Protein AF-0000000079577984 (afdb_homodimer)

Organism: NCBI:txid418240

Foldseek 3Di:
DFWPDKWKWWADLVVLDIHGDDCVVPVVVVVLVVVLVVCVVPDQQWFKWKAPWCPDLLNVLVLCLVPDPDDPVSNVVSVVSLSSQLSVLLNVVCVVCVVVVDHDFTFMWMWTWGDDPLWTKIKIFTFGKDWDADPPPRDIDIDGDSPSVRTAKMKMWTCNDSPDGMIMIIMHHFFPCCSPVCVSVNIGGPDAQLCLQQLLLVQLLVLLCVQDVPQPVPLSVQLNVLLLVVLLDQDRTKAAQVVSCVVRQVPDDGDRDDPVSSVVSVVVSVCSCVVSPHGRIGRRDSVSVPPQPFDWDDPDDPDIDTHRDPVLCVQWDWDADPVGDIDIGGDDDDPVVCVVPVDDVPPVPPD/DFWPDKWKWWADLPVLDIDTDDCVVPVVVVVLVVVLVVCVVPDQQWFKWKAPWCPDLLNVLVLCLVPDPDDPVSNVVSVVSLSSLLSVLLNVVCVVCVVVVDHDFTFMWMWTWGDDPLWTKIKIFTFGKDWDQDPPPRDIDIDGDSPSVRTAKMKMWTCNDSPDGMIMIIMHHFFPPCSPVCVSVNIGGPDAQLCLQLLLLVQLLVLLCVQDVPQPVPLSVQLNVLLLVVLLDQDRTKAAQVVSCVVRQVPDDGDRDDPVSSVVSVVVSVCSCVVSPHGRIGRRDSVSCVLQDWDWADQDDPDIDTHRDPVLCVQWDWDADPVGDIDIGGDDDDPVVCVVPVDDPPPVPPD

Sequence (702 aa):
MEIIAQAVRVIDYENNSVQRRNVNMMPKFKDYIEQLIVHVSNNVSIREYHTQSTRTEVIAGILEIAGNLETPDAIEEKIDSIAERLVRNEREAQARIGHMNISVQKGSLIFALFEDNGNRKCILAKIEHTGFFDERDYSERFGFSKDTKKIWKTCMFDLNNLNADQFQAKIYSNTVAKYWWFDFLELVECQNDRVNTYKTYDSVEKCLNRKLKKTAPYDNRVIQNAMYAYMNNANREMFDYDNMIEKIFTGYMPNDMTGEQKRELHERLNRLPEEKGFDRQFQAIPDAIKKKAIRTYKINTGIMLKISDIGNENDISAYEDAYGKKYLKIRLSDDRTFQTFARNNEDNREEMEIIAQAVRVIDYENNSVQRRNVNMMPKFKDYIEQLIVHVSNNVSIREYHTQSTRTEVIAGILEIAGNLETPDAIEEKIDSIAERLVRNEREAQARIGHMNISVQKGSLIFALFEDNGNRKCILAKIEHTGFFDERDYSERFGFSKDTKKIWKTCMFDLNNLNADQFQAKIYSNTVAKYWWFDFLELVECQNDRVNTYKTYDSVEKCLNRKLKKTAPYDNRVIQNAMYAYMNNANREMFDYDNMIEKIFTGYMPNDMTGEQKRELHERLNRLPEEKGFDRQFQAIPDAIKKKAIRTYKINTGIMLKISDIGNENDISAYEDAYGKKYLKIRLSDDRTFQTFARNNEDNREE

Solvent-accessible surface area (backbone atoms only — not comparable to full-atom values): 36876 Å² total; per-residue (Å²): 118,46,78,76,44,71,44,38,34,42,41,34,43,90,73,70,44,77,42,85,47,69,53,87,82,28,67,70,46,48,53,48,48,53,51,40,50,53,49,60,73,66,52,68,65,24,28,56,29,28,39,74,43,60,73,42,72,44,55,32,39,50,48,50,52,72,70,41,92,58,52,72,65,55,43,50,51,41,50,48,52,46,50,48,45,43,28,53,34,47,39,54,47,30,67,73,37,42,87,73,79,45,74,72,77,47,29,32,40,37,40,38,34,30,36,47,92,89,36,33,35,37,37,43,33,40,38,52,49,43,54,24,27,33,67,90,74,49,45,84,43,50,16,30,64,66,52,70,81,68,53,44,35,38,35,37,36,56,46,73,59,85,82,52,75,59,42,48,31,41,33,33,55,71,49,81,50,58,48,53,50,41,64,43,53,41,43,37,72,72,67,54,39,50,56,34,36,31,52,48,52,52,51,51,50,51,53,41,45,76,70,20,46,84,72,12,43,56,46,35,48,30,37,50,25,21,47,48,28,55,47,27,26,68,53,76,54,49,39,42,49,66,60,48,44,43,51,40,45,71,27,35,64,68,80,55,51,49,70,66,55,50,54,54,47,52,57,51,61,70,45,39,40,76,76,72,67,36,59,32,28,44,51,59,36,43,76,56,63,58,70,76,54,52,50,68,43,54,38,23,94,55,34,38,40,36,34,61,45,79,76,54,51,76,44,47,40,15,49,68,47,99,84,69,47,46,34,46,42,36,63,38,70,34,66,66,39,43,62,72,26,45,56,74,73,71,67,78,62,64,119,120,47,80,76,45,72,44,40,32,41,42,34,43,89,76,70,45,75,42,84,48,71,52,89,80,29,68,71,45,48,53,48,50,54,51,40,51,52,50,60,74,66,52,69,64,23,27,55,28,28,40,76,43,60,74,43,71,44,56,32,41,51,47,51,50,73,72,41,93,57,53,72,65,56,44,49,52,40,51,47,51,46,50,48,46,42,28,53,35,48,38,53,46,30,66,71,37,42,86,74,78,47,75,71,76,47,29,32,41,36,41,38,33,32,36,48,92,88,37,34,34,36,38,44,34,42,38,53,51,43,53,27,27,33,66,88,75,49,44,82,41,49,17,31,64,65,52,69,82,69,54,43,34,39,35,38,36,57,46,72,58,86,82,52,75,59,40,48,31,43,31,33,52,71,48,81,52,56,49,52,49,42,66,42,55,39,42,38,71,71,65,55,37,50,56,35,35,31,50,49,53,52,51,52,50,51,53,43,45,75,70,19,46,84,73,13,45,60,45,36,50,31,37,50,27,18,47,47,29,55,48,26,26,68,52,78,55,50,38,41,50,68,60,48,45,43,51,39,45,71,27,35,64,68,81,54,49,50,72,66,56,51,54,54,48,52,57,51,61,70,45,40,41,76,75,73,68,37,58,30,28,45,52,58,36,43,76,55,56,50,83,68,53,54,48,65,43,55,38,21,93,56,35,38,41,37,36,57,45,80,77,52,53,77,45,48,40,13,47,66,48,99,82,68,48,46,35,47,43,35,64,38,72,34,64,68,42,43,61,72,25,45,60,75,75,70,70,75,68,65,126

Structure (mmCIF, N/CA/C/O backbone):
data_AF-0000000079577984-model_v1
#
loop_
_entity.id
_entity.type
_entity.pdbx_description
1 polymer '37-kD nucleoid-associated bacterial protein'
#
loop_
_atom_site.group_PDB
_atom_site.id
_atom_site.type_symbol
_atom_site.label_atom_id
_atom_site.label_alt_id
_atom_site.label_comp_id
_atom_site.label_asym_id
_atom_site.label_entity_id
_atom_site.label_seq_id
_atom_site.pdbx_PDB_ins_code
_atom_site.Cartn_x
_atom_site.Cartn_y
_atom_site.Cartn_z
_atom_site.occupancy
_atom_site.B_iso_or_equiv
_atom_site.auth_seq_id
_atom_site.auth_comp_id
_atom_site.auth_asym_id
_atom_site.auth_atom_id
_atom_site.pdbx_PDB_model_num
ATOM 1 N N . MET A 1 1 ? -4.113 -31.641 6.309 1 88.81 1 MET A N 1
ATOM 2 C CA . MET A 1 1 ? -4.301 -31.234 4.918 1 88.81 1 MET A CA 1
ATOM 3 C C . MET A 1 1 ? -3.561 -32.188 3.979 1 88.81 1 MET A C 1
ATOM 5 O O . MET A 1 1 ? -2.389 -32.5 4.203 1 88.81 1 MET A O 1
ATOM 9 N N . GLU A 1 2 ? -4.27 -32.844 3.01 1 92.12 2 GLU A N 1
ATOM 10 C CA . GLU A 1 2 ? -3.697 -33.75 2.033 1 92.12 2 GLU A CA 1
ATOM 11 C C . GLU A 1 2 ? -3.875 -33.219 0.611 1 92.12 2 GLU A C 1
ATOM 13 O O . GLU A 1 2 ? -4.992 -32.938 0.188 1 92.12 2 GLU A O 1
ATOM 18 N N . ILE A 1 3 ? -2.77 -33.188 -0.161 1 93 3 ILE A N 1
ATOM 19 C CA . ILE A 1 3 ? -2.816 -32.719 -1.549 1 93 3 ILE A CA 1
ATOM 20 C C . ILE A 1 3 ? -3.072 -33.938 -2.469 1 93 3 ILE A C 1
ATOM 22 O O . ILE A 1 3 ? -2.287 -34.875 -2.494 1 93 3 ILE A O 1
ATOM 26 N N . ILE A 1 4 ? -4.102 -33.906 -3.186 1 91.69 4 ILE A N 1
ATOM 27 C CA . ILE A 1 4 ? -4.52 -34.969 -4.082 1 91.69 4 ILE A CA 1
ATOM 28 C C . ILE A 1 4 ? -3.834 -34.812 -5.438 1 91.69 4 ILE A C 1
ATOM 30 O O . ILE A 1 4 ? -3.357 -35.781 -6.023 1 91.69 4 ILE A O 1
ATOM 34 N N . ALA A 1 5 ? -3.83 -33.625 -5.953 1 92.31 5 ALA A N 1
ATOM 35 C CA . ALA A 1 5 ? -3.182 -33.281 -7.215 1 92.31 5 ALA A CA 1
ATOM 36 C C . ALA A 1 5 ? -2.666 -31.859 -7.203 1 92.31 5 ALA A C 1
ATOM 38 O O . ALA A 1 5 ? -3.283 -30.969 -6.598 1 92.31 5 ALA A O 1
ATOM 39 N N . GLN A 1 6 ? -1.536 -31.641 -7.754 1 94 6 GLN A N 1
ATOM 40 C CA . GLN A 1 6 ? -0.975 -30.312 -7.898 1 94 6 GLN A CA 1
ATOM 41 C C . GLN A 1 6 ? -0.193 -30.172 -9.203 1 94 6 GLN A C 1
ATOM 43 O O . GLN A 1 6 ? 0.347 -31.156 -9.711 1 94 6 GLN A O 1
ATOM 48 N N . ALA A 1 7 ? -0.208 -29.047 -9.766 1 94.44 7 ALA A N 1
ATOM 49 C CA . ALA A 1 7 ? 0.506 -28.781 -11.016 1 94.44 7 ALA A CA 1
ATOM 50 C C . ALA A 1 7 ? 0.788 -27.281 -11.18 1 94.44 7 ALA A C 1
ATOM 52 O O . ALA A 1 7 ? 0.119 -26.453 -10.562 1 94.44 7 ALA A O 1
ATOM 53 N N . VAL A 1 8 ? 1.798 -27.016 -11.953 1 95.31 8 VAL A N 1
ATOM 54 C CA . VAL A 1 8 ? 2.131 -25.641 -12.305 1 95.31 8 VAL A CA 1
ATOM 55 C C . VAL A 1 8 ? 2.354 -25.531 -13.812 1 95.31 8 VAL A C 1
ATOM 57 O O . VAL A 1 8 ? 2.98 -26.406 -14.414 1 95.31 8 VAL A O 1
ATOM 60 N N . ARG A 1 9 ? 1.737 -24.594 -14.383 1 96.38 9 ARG A N 1
ATOM 61 C CA . ARG A 1 9 ? 1.913 -24.297 -15.805 1 96.38 9 ARG A CA 1
ATOM 62 C C . ARG A 1 9 ? 2.393 -22.859 -16.016 1 96.38 9 ARG A C 1
ATOM 64 O O . ARG A 1 9 ? 1.807 -21.922 -15.469 1 96.38 9 ARG A O 1
ATOM 71 N N . VAL A 1 10 ? 3.441 -22.672 -16.766 1 94.75 10 VAL A N 1
ATOM 72 C CA . VAL A 1 10 ? 3.852 -21.328 -17.188 1 94.75 10 VAL A CA 1
ATOM 73 C C . VAL A 1 10 ? 2.92 -20.812 -18.281 1 94.75 10 VAL A C 1
ATOM 75 O O . VAL A 1 10 ? 2.678 -21.5 -19.266 1 94.75 10 VAL A O 1
ATOM 78 N N . ILE A 1 11 ? 2.393 -19.656 -18.016 1 95.56 11 ILE A N 1
ATOM 79 C CA . ILE A 1 11 ? 1.439 -19.062 -18.938 1 95.56 11 ILE A CA 1
ATOM 80 C C . ILE A 1 11 ? 2.131 -17.984 -19.766 1 95.56 11 ILE A C 1
ATOM 82 O O . ILE A 1 11 ? 2.627 -16.984 -19.203 1 95.56 11 ILE A O 1
ATOM 86 N N . ASP A 1 12 ? 2.195 -18.172 -21.094 1 92.38 12 ASP A N 1
ATOM 87 C CA . ASP A 1 12 ? 2.793 -17.219 -22.016 1 92.38 12 ASP A CA 1
ATOM 88 C C . ASP A 1 12 ? 1.801 -16.812 -23.109 1 92.38 12 ASP A C 1
ATOM 90 O O . ASP A 1 12 ? 1.799 -17.391 -24.203 1 92.38 12 ASP A O 1
ATOM 94 N N . TYR A 1 13 ? 1.014 -15.789 -22.766 1 93.12 13 TYR A N 1
ATOM 95 C CA . TYR A 1 13 ? -0.034 -15.422 -23.719 1 93.12 13 TYR A CA 1
ATOM 96 C C . TYR A 1 13 ? 0.557 -14.742 -24.953 1 93.12 13 TYR A C 1
ATOM 98 O O . TYR A 1 13 ? -0.061 -14.727 -26.016 1 93.12 13 TYR A O 1
ATOM 106 N N . GLU A 1 14 ? 1.752 -14.18 -24.875 1 91.19 14 GLU A N 1
ATOM 107 C CA . GLU A 1 14 ? 2.398 -13.539 -26.016 1 91.19 14 GLU A CA 1
ATOM 108 C C . GLU A 1 14 ? 2.748 -14.547 -27.094 1 91.19 14 GLU A C 1
ATOM 110 O O . GLU A 1 14 ? 2.564 -14.281 -28.281 1 91.19 14 GLU A O 1
ATOM 115 N N . ASN A 1 15 ? 3.215 -15.719 -26.672 1 92.69 15 ASN A N 1
ATOM 116 C CA . ASN A 1 15 ? 3.594 -16.766 -27.609 1 92.69 15 ASN A CA 1
ATOM 117 C C . ASN A 1 15 ? 2.539 -17.859 -27.688 1 92.69 15 ASN A C 1
ATOM 119 O O . ASN A 1 15 ? 2.781 -18.922 -28.266 1 92.69 15 ASN A O 1
ATOM 123 N N . ASN A 1 16 ? 1.435 -17.594 -27.094 1 93.62 16 ASN A N 1
ATOM 124 C CA . ASN A 1 16 ? 0.328 -18.547 -27.094 1 93.62 16 ASN A CA 1
ATOM 125 C C . ASN A 1 16 ? 0.792 -19.953 -26.688 1 93.62 16 ASN A C 1
ATOM 127 O O . ASN A 1 16 ? 0.554 -20.906 -27.422 1 93.62 16 ASN A O 1
ATOM 131 N N . SER A 1 17 ? 1.401 -19.969 -25.5 1 94.44 17 SER A N 1
ATOM 132 C CA . SER A 1 17 ? 1.953 -21.266 -25.125 1 94.44 17 SER A CA 1
ATOM 133 C C . SER A 1 17 ? 1.761 -21.531 -23.625 1 94.44 17 SER A C 1
ATOM 135 O O . SER A 1 17 ? 1.623 -20.594 -22.844 1 94.44 17 SER A O 1
ATOM 137 N N . VAL A 1 18 ? 1.671 -22.828 -23.328 1 95.75 18 VAL A N 1
ATOM 138 C CA . VAL A 1 18 ? 1.633 -23.344 -21.969 1 95.75 18 VAL A CA 1
ATOM 139 C C . VAL A 1 18 ? 2.793 -24.328 -21.75 1 95.75 18 VAL A C 1
ATOM 141 O O . VAL A 1 18 ? 3.018 -25.219 -22.578 1 95.75 18 VAL A O 1
ATOM 144 N N . GLN A 1 19 ? 3.568 -24.078 -20.703 1 94.25 19 GLN A N 1
ATOM 145 C CA . GLN A 1 19 ? 4.68 -24.984 -20.406 1 94.25 19 GLN A CA 1
ATOM 146 C C . GLN A 1 19 ? 4.48 -25.688 -19.078 1 94.25 19 GLN A C 1
ATOM 148 O O . GLN A 1 19 ? 4.23 -25.031 -18.062 1 94.25 19 GLN A O 1
ATOM 153 N N . ARG A 1 20 ? 4.645 -27.016 -19.125 1 93.06 20 ARG A N 1
ATOM 154 C CA . ARG A 1 20 ? 4.535 -27.812 -17.906 1 93.06 20 ARG A CA 1
ATOM 155 C C . ARG A 1 20 ? 5.809 -27.719 -17.078 1 93.06 20 ARG A C 1
ATOM 157 O O . ARG A 1 20 ? 6.914 -27.688 -17.625 1 93.06 20 ARG A O 1
ATOM 164 N N . ARG A 1 21 ? 5.547 -27.578 -15.797 1 90.06 21 ARG A N 1
ATOM 165 C CA . ARG A 1 21 ? 6.648 -27.766 -14.852 1 90.06 21 ARG A CA 1
ATOM 166 C C . ARG A 1 21 ? 6.375 -28.922 -13.906 1 90.06 21 ARG A C 1
ATOM 168 O O . ARG A 1 21 ? 5.25 -29.094 -13.43 1 90.06 21 ARG A O 1
ATOM 175 N N . ASN A 1 22 ? 7.359 -29.719 -13.719 1 85.56 22 ASN A N 1
ATOM 176 C CA . ASN A 1 22 ? 7.191 -30.891 -12.852 1 85.56 22 ASN A CA 1
ATOM 177 C C . ASN A 1 22 ? 7.418 -30.531 -11.383 1 85.56 22 ASN A C 1
ATOM 179 O O . ASN A 1 22 ? 8.555 -30.547 -10.906 1 85.56 22 ASN A O 1
ATOM 183 N N . VAL A 1 23 ? 6.414 -30.406 -10.688 1 85.5 23 VAL A N 1
ATOM 184 C CA . VAL A 1 23 ? 6.457 -29.969 -9.297 1 85.5 23 VAL A CA 1
ATOM 185 C C . VAL A 1 23 ? 7.09 -31.062 -8.43 1 85.5 23 VAL A C 1
ATOM 187 O O . VAL A 1 23 ? 7.738 -30.766 -7.422 1 85.5 23 VAL A O 1
ATOM 190 N N . ASN A 1 24 ? 6.906 -32.281 -8.836 1 79.06 24 ASN A N 1
ATOM 191 C CA . ASN A 1 24 ? 7.395 -33.375 -8.039 1 79.06 24 ASN A CA 1
ATOM 192 C C . ASN A 1 24 ? 8.914 -33.406 -7.965 1 79.06 24 ASN A C 1
ATOM 194 O O . ASN A 1 24 ? 9.492 -34 -7.055 1 79.06 24 ASN A O 1
ATOM 198 N N . MET A 1 25 ? 9.586 -32.75 -8.859 1 78.38 25 MET A N 1
ATOM 199 C CA . MET A 1 25 ? 11.047 -32.688 -8.883 1 78.38 25 MET A CA 1
ATOM 200 C C . MET A 1 25 ? 11.562 -31.422 -8.242 1 78.38 25 MET A C 1
ATOM 202 O O . MET A 1 25 ? 12.742 -31.094 -8.375 1 78.38 25 MET A O 1
ATOM 206 N N . MET A 1 26 ? 10.664 -30.797 -7.555 1 85.06 26 MET A N 1
ATOM 207 C CA . MET A 1 26 ? 11.016 -29.5 -6.98 1 85.06 26 MET A CA 1
ATOM 208 C C . MET A 1 26 ? 10.547 -29.391 -5.535 1 85.06 26 MET A C 1
ATOM 210 O O . MET A 1 26 ? 9.57 -28.703 -5.242 1 85.06 26 MET A O 1
ATOM 214 N N . PRO A 1 27 ? 11.305 -29.969 -4.621 1 83.12 27 PRO A N 1
ATOM 215 C CA . PRO A 1 27 ? 10.844 -30.047 -3.234 1 83.12 27 PRO A CA 1
ATOM 216 C C . PRO A 1 27 ? 10.562 -28.688 -2.619 1 83.12 27 PRO A C 1
ATOM 218 O O . PRO A 1 27 ? 9.562 -28.5 -1.915 1 83.12 27 PRO A O 1
ATOM 221 N N . LYS A 1 28 ? 11.422 -27.734 -2.895 1 86.62 28 LYS A N 1
ATOM 222 C CA . LYS A 1 28 ? 11.227 -26.406 -2.309 1 86.62 28 LYS A CA 1
ATOM 223 C C . LYS A 1 28 ? 9.961 -25.75 -2.848 1 86.62 28 LYS A C 1
ATOM 225 O O . LYS A 1 28 ? 9.281 -25.016 -2.125 1 86.62 28 LYS A O 1
ATOM 230 N N . PHE A 1 29 ? 9.656 -26.031 -3.994 1 89.19 29 PHE A N 1
ATOM 231 C CA . PHE A 1 29 ? 8.453 -25.453 -4.578 1 89.19 29 PHE A CA 1
ATOM 232 C C . PHE A 1 29 ? 7.207 -26.141 -4.059 1 89.19 29 PHE A C 1
ATOM 234 O O . PHE A 1 29 ? 6.168 -25.516 -3.867 1 89.19 29 PHE A O 1
ATOM 241 N N . LYS A 1 30 ? 7.367 -27.438 -3.795 1 88.81 30 LYS A N 1
ATOM 242 C CA . LYS A 1 30 ? 6.258 -28.156 -3.166 1 88.81 30 LYS A CA 1
ATOM 243 C C . LYS A 1 30 ? 5.898 -27.531 -1.819 1 88.81 30 LYS A C 1
ATOM 245 O O . LYS A 1 30 ? 4.719 -27.359 -1.504 1 88.81 30 LYS A O 1
ATOM 250 N N . ASP A 1 31 ? 6.922 -27.188 -1.082 1 91.06 31 ASP A N 1
ATOM 251 C CA . ASP A 1 31 ? 6.711 -26.516 0.194 1 91.06 31 ASP A CA 1
ATOM 252 C C . ASP A 1 31 ? 6.012 -25.172 -0.004 1 91.06 31 ASP A C 1
ATOM 254 O O . ASP A 1 31 ? 5.145 -24.797 0.789 1 91.06 31 ASP A O 1
ATOM 258 N N . TYR A 1 32 ? 6.41 -24.531 -1.047 1 91.38 32 TYR A N 1
ATOM 259 C CA . TYR A 1 32 ? 5.801 -23.25 -1.374 1 91.38 32 TYR A CA 1
ATOM 260 C C . TYR A 1 32 ? 4.316 -23.406 -1.676 1 91.38 32 TYR A C 1
ATOM 262 O O . TYR A 1 32 ? 3.496 -22.594 -1.241 1 91.38 32 TYR A O 1
ATOM 270 N N . ILE A 1 33 ? 3.994 -24.453 -2.375 1 91.75 33 ILE A N 1
ATOM 271 C CA . ILE A 1 33 ? 2.598 -24.688 -2.723 1 91.75 33 ILE A CA 1
ATOM 272 C C . ILE A 1 33 ? 1.788 -24.953 -1.455 1 91.75 33 ILE A C 1
ATOM 274 O O . ILE A 1 33 ? 0.666 -24.453 -1.314 1 91.75 33 ILE A O 1
ATOM 278 N N . GLU A 1 34 ? 2.34 -25.672 -0.565 1 93 34 GLU A N 1
ATOM 279 C CA . GLU A 1 34 ? 1.652 -25.922 0.696 1 93 34 GLU A CA 1
ATOM 280 C C . GLU A 1 34 ? 1.405 -24.641 1.471 1 93 34 GLU A C 1
ATOM 282 O O . GLU A 1 34 ? 0.314 -24.422 2.004 1 93 34 GLU A O 1
ATOM 287 N N . GLN A 1 35 ? 2.408 -23.781 1.447 1 92.69 35 GLN A N 1
ATOM 288 C CA . GLN A 1 35 ? 2.258 -22.5 2.105 1 92.69 35 GLN A CA 1
ATOM 289 C C . GLN A 1 35 ? 1.203 -21.641 1.406 1 92.69 35 GLN A C 1
ATOM 291 O O . GLN A 1 35 ? 0.441 -20.922 2.062 1 92.69 35 GLN A O 1
ATOM 296 N N . LEU A 1 36 ? 1.237 -21.766 0.152 1 92.31 36 LEU A N 1
ATOM 297 C CA . LEU A 1 36 ? 0.262 -21.031 -0.646 1 92.31 36 LEU A CA 1
ATOM 298 C C . LEU A 1 36 ? -1.158 -21.484 -0.317 1 92.31 36 LEU A C 1
ATOM 300 O O . LEU A 1 36 ? -2.055 -20.641 -0.155 1 92.31 36 LEU A O 1
ATOM 304 N N . ILE A 1 37 ? -1.327 -22.781 -0.192 1 94.19 37 ILE A N 1
ATOM 305 C CA . ILE A 1 37 ? -2.639 -23.344 0.126 1 94.19 37 ILE A CA 1
ATOM 306 C C . ILE A 1 37 ? -3.111 -22.797 1.477 1 94.19 37 ILE A C 1
ATOM 308 O O . ILE A 1 37 ? -4.258 -22.375 1.614 1 94.19 37 ILE A O 1
ATOM 312 N N . VAL A 1 38 ? -2.25 -22.812 2.363 1 93.62 38 VAL A N 1
ATOM 313 C CA . VAL A 1 38 ? -2.578 -22.312 3.697 1 93.62 38 VAL A CA 1
ATOM 314 C C . VAL A 1 38 ? -2.934 -20.828 3.629 1 93.62 38 VAL A C 1
ATOM 316 O O . VAL A 1 38 ? -3.936 -20.406 4.207 1 93.62 38 VAL A O 1
ATOM 319 N N . HIS A 1 39 ? -2.172 -20.094 2.936 1 93.44 39 HIS A N 1
ATOM 320 C CA . HIS A 1 39 ? -2.396 -18.656 2.805 1 93.44 39 HIS A CA 1
ATOM 321 C C . HIS A 1 39 ? -3.752 -18.359 2.168 1 93.44 39 HIS A C 1
ATOM 323 O O . HIS A 1 39 ? -4.531 -17.562 2.689 1 93.44 39 HIS A O 1
ATOM 329 N N . VAL A 1 40 ? -4.012 -19.031 1.101 1 93.44 40 VAL A N 1
ATOM 330 C CA . VAL A 1 40 ? -5.25 -18.797 0.363 1 93.44 40 VAL A CA 1
ATOM 331 C C . VAL A 1 40 ? -6.445 -19.219 1.215 1 93.44 40 VAL A C 1
ATOM 333 O O . VAL A 1 40 ? -7.469 -18.531 1.247 1 93.44 40 VAL A O 1
ATOM 336 N N . SER A 1 41 ? -6.316 -20.312 1.906 1 93.19 41 SER A N 1
ATOM 337 C CA . SER A 1 41 ? -7.402 -20.844 2.717 1 93.19 41 SER A CA 1
ATOM 338 C C . SER A 1 41 ? -7.746 -19.922 3.875 1 93.19 41 SER A C 1
ATOM 340 O O . SER A 1 41 ? -8.898 -19.875 4.32 1 93.19 41 SER A O 1
ATOM 342 N N . ASN A 1 42 ? -6.77 -19.172 4.281 1 90.56 42 ASN A N 1
ATOM 343 C CA . ASN A 1 42 ? -6.984 -18.328 5.449 1 90.56 42 ASN A CA 1
ATOM 344 C C . ASN A 1 42 ? -7.191 -16.859 5.055 1 90.56 42 ASN A C 1
ATOM 346 O O . ASN A 1 42 ? -7.402 -16.016 5.914 1 90.56 42 ASN A O 1
ATOM 350 N N . ASN A 1 43 ? -7.148 -16.609 3.805 1 89.38 43 ASN A N 1
ATOM 351 C CA . ASN A 1 43 ? -7.332 -15.242 3.348 1 89.38 43 ASN A CA 1
ATOM 352 C C . ASN A 1 43 ? -8.781 -14.797 3.486 1 89.38 43 ASN A C 1
ATOM 354 O O . ASN A 1 43 ? -9.688 -15.406 2.91 1 89.38 43 ASN A O 1
ATOM 358 N N . VAL A 1 44 ? -9.031 -13.727 4.211 1 88.12 44 VAL A N 1
ATOM 359 C CA . VAL A 1 44 ? -10.406 -13.273 4.43 1 88.12 44 VAL A CA 1
ATOM 360 C C . VAL A 1 44 ? -10.75 -12.18 3.426 1 88.12 44 VAL A C 1
ATOM 362 O O . VAL A 1 44 ? -11.922 -11.82 3.266 1 88.12 44 VAL A O 1
ATOM 365 N N . SER A 1 45 ? -9.742 -11.609 2.848 1 86.69 45 SER A N 1
ATOM 366 C CA . SER A 1 45 ? -9.945 -10.594 1.822 1 86.69 45 SER A CA 1
ATOM 367 C C . SER A 1 45 ? -10.359 -11.219 0.496 1 86.69 45 SER A C 1
ATOM 369 O O . SER A 1 45 ? -9.547 -11.344 -0.423 1 86.69 45 SER A O 1
ATOM 371 N N . ILE A 1 46 ? -11.562 -11.641 0.448 1 91.62 46 ILE A N 1
ATOM 372 C CA . ILE A 1 46 ? -12.031 -12.367 -0.73 1 91.62 46 ILE A CA 1
ATOM 373 C C . ILE A 1 46 ? -13.422 -11.883 -1.121 1 91.62 46 ILE A C 1
ATOM 375 O O . ILE A 1 46 ? -14.086 -11.188 -0.344 1 91.62 46 ILE A O 1
ATOM 379 N N . ARG A 1 47 ? -13.812 -12.133 -2.365 1 91.69 47 ARG A N 1
ATOM 380 C CA . ARG A 1 47 ? -15.164 -11.992 -2.893 1 91.69 47 ARG A CA 1
ATOM 381 C C . ARG A 1 47 ? -15.758 -13.352 -3.244 1 91.69 47 ARG A C 1
ATOM 383 O O . ARG A 1 47 ? -15.062 -14.227 -3.756 1 91.69 47 ARG A O 1
ATOM 390 N N . GLU A 1 48 ? -17.047 -13.477 -2.992 1 93.12 48 GLU A N 1
ATOM 391 C CA . GLU A 1 48 ? -17.703 -14.758 -3.232 1 93.12 48 GLU A CA 1
ATOM 392 C C . GLU A 1 48 ? -18.375 -14.789 -4.602 1 93.12 48 GLU A C 1
ATOM 394 O O . GLU A 1 48 ? -19.031 -13.82 -4.992 1 93.12 48 GLU A O 1
ATOM 399 N N . TYR A 1 49 ? -18.172 -15.844 -5.262 1 96 49 TYR A N 1
ATOM 400 C CA . TYR A 1 49 ? -18.766 -16.141 -6.562 1 96 49 TYR A CA 1
ATOM 401 C C . TYR A 1 49 ? -19.375 -17.531 -6.578 1 96 49 TYR A C 1
ATOM 403 O O . TYR A 1 49 ? -19.219 -18.297 -5.625 1 96 49 TYR A O 1
ATOM 411 N N . HIS A 1 50 ? -20.125 -17.812 -7.598 1 96.38 50 HIS A N 1
ATOM 412 C CA . HIS A 1 50 ? -20.547 -19.172 -7.902 1 96.38 50 HIS A CA 1
ATOM 413 C C . HIS A 1 50 ? -20.469 -19.453 -9.398 1 96.38 50 HIS A C 1
ATOM 415 O O . HIS A 1 50 ? -20.438 -18.516 -10.211 1 96.38 50 HIS A O 1
ATOM 421 N N . THR A 1 51 ? -20.359 -20.719 -9.75 1 97.81 51 THR A N 1
ATOM 422 C CA . THR A 1 51 ? -20.266 -21.109 -11.156 1 97.81 51 THR A CA 1
ATOM 423 C C . THR A 1 51 ? -21.562 -20.812 -11.891 1 97.81 51 THR A C 1
ATOM 425 O O . THR A 1 51 ? -22.656 -20.938 -11.312 1 97.81 51 THR A O 1
ATOM 428 N N . GLN A 1 52 ? -21.422 -20.453 -13.148 1 95.88 52 GLN A N 1
ATOM 429 C CA . GLN A 1 52 ? -22.594 -20.281 -14 1 95.88 52 GLN A CA 1
ATOM 430 C C . GLN A 1 52 ? -23.297 -21.609 -14.25 1 95.88 52 GLN A C 1
ATOM 432 O O . GLN A 1 52 ? -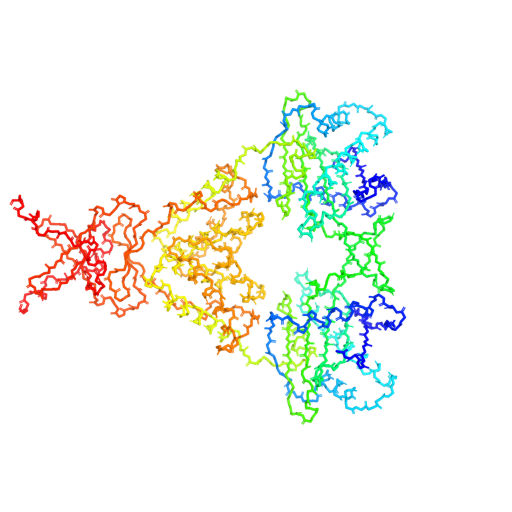24.516 -21.656 -14.344 1 95.88 52 GLN A O 1
ATOM 437 N N . SER A 1 53 ? -22.547 -22.562 -14.492 1 95.69 53 SER A N 1
ATOM 438 C CA . SER A 1 53 ? -22.969 -23.953 -14.688 1 95.69 53 SER A CA 1
ATOM 439 C C . SER A 1 53 ? -21.875 -24.922 -14.281 1 95.69 53 SER A C 1
ATOM 441 O O . SER A 1 53 ? -20.75 -24.516 -14 1 95.69 53 SER A O 1
ATOM 443 N N . THR A 1 54 ? -22.297 -26.172 -14.227 1 95.81 54 THR A N 1
ATOM 444 C CA . THR A 1 54 ? -21.297 -27.188 -13.906 1 95.81 54 THR A CA 1
ATOM 445 C C . THR A 1 54 ? -20.594 -27.656 -15.18 1 95.81 54 THR A C 1
ATOM 447 O O . THR A 1 54 ? -19.688 -28.5 -15.117 1 95.81 54 THR A O 1
ATOM 450 N N . ARG A 1 55 ? -20.938 -27.047 -16.297 1 95.31 55 ARG A N 1
ATOM 451 C CA . ARG A 1 55 ? -20.453 -27.531 -17.578 1 95.31 55 ARG A CA 1
ATOM 452 C C . ARG A 1 55 ? -19.453 -26.547 -18.203 1 95.31 55 ARG A C 1
ATOM 454 O O . ARG A 1 55 ? -18.891 -26.812 -19.266 1 95.31 55 ARG A O 1
ATOM 461 N N . THR A 1 56 ? -19.25 -25.438 -17.484 1 96.44 56 THR A N 1
ATOM 462 C CA . THR A 1 56 ? -18.25 -24.516 -18.016 1 96.44 56 THR A CA 1
ATOM 463 C C . THR A 1 56 ? -16.859 -25.141 -17.953 1 96.44 56 THR A C 1
ATOM 465 O O . THR A 1 56 ? -16.625 -26.062 -17.188 1 96.44 56 THR A O 1
ATOM 468 N N . GLU A 1 57 ? -15.992 -24.656 -18.734 1 96.38 57 GLU A N 1
ATOM 469 C CA . GLU A 1 57 ? -14.75 -25.359 -19.062 1 96.38 57 GLU A CA 1
ATOM 470 C C . GLU A 1 57 ? -13.922 -25.625 -17.812 1 96.38 57 GLU A C 1
ATOM 472 O O . GLU A 1 57 ? -13.484 -26.75 -17.578 1 96.38 57 GLU A O 1
ATOM 477 N N . VAL A 1 58 ? -13.719 -24.641 -16.984 1 97.94 58 VAL A N 1
ATOM 478 C CA . VAL A 1 58 ? -12.789 -24.766 -15.859 1 97.94 58 VAL A CA 1
ATOM 479 C C . VAL A 1 58 ? -13.383 -25.688 -14.797 1 97.94 58 VAL A C 1
ATOM 481 O O . VAL A 1 58 ? -12.758 -26.688 -14.43 1 97.94 58 VAL A O 1
ATOM 484 N N . ILE A 1 59 ? -14.648 -25.422 -14.344 1 97.94 59 ILE A N 1
ATOM 485 C CA . ILE A 1 59 ? -15.219 -26.219 -13.266 1 97.94 59 ILE A CA 1
ATOM 486 C C . ILE A 1 59 ? -15.461 -27.656 -13.75 1 97.94 59 ILE A C 1
ATOM 488 O O . ILE A 1 59 ? -15.289 -28.609 -12.992 1 97.94 59 ILE A O 1
ATOM 492 N N . ALA A 1 60 ? -15.867 -27.797 -15.023 1 96.12 60 ALA A N 1
ATOM 493 C CA . ALA A 1 60 ? -16.047 -29.141 -15.57 1 96.12 60 ALA A CA 1
ATOM 494 C C . ALA A 1 60 ? -14.742 -29.938 -15.516 1 96.12 60 ALA A C 1
ATOM 496 O O . ALA A 1 60 ? -14.742 -31.109 -15.156 1 96.12 60 ALA A O 1
ATOM 497 N N . GLY A 1 61 ? -13.656 -29.25 -15.922 1 95.56 61 GLY A N 1
ATOM 498 C CA . GLY A 1 61 ? -12.352 -29.891 -15.836 1 95.56 61 GLY A CA 1
ATOM 499 C C . GLY A 1 61 ? -11.969 -30.281 -14.422 1 95.56 61 GLY A C 1
ATOM 500 O O . GLY A 1 61 ? -11.477 -31.391 -14.188 1 95.56 61 GLY A O 1
ATOM 501 N N . ILE A 1 62 ? -12.242 -29.422 -13.469 1 96.88 62 ILE A N 1
ATOM 502 C CA . ILE A 1 62 ? -11.914 -29.656 -12.062 1 96.88 62 ILE A CA 1
ATOM 503 C C . ILE A 1 62 ? -12.734 -30.844 -11.539 1 96.88 62 ILE A C 1
ATOM 505 O O . ILE A 1 62 ? -12.203 -31.703 -10.836 1 96.88 62 ILE A O 1
ATOM 509 N N . LEU A 1 63 ? -14.016 -30.891 -11.891 1 95.5 63 LEU A N 1
ATOM 510 C CA . LEU A 1 63 ? -14.898 -31.953 -11.43 1 95.5 63 LEU A CA 1
ATOM 511 C C . LEU A 1 63 ? -14.469 -33.312 -11.992 1 95.5 63 LEU A C 1
ATOM 513 O O . LEU A 1 63 ? -14.562 -34.312 -11.312 1 95.5 63 LEU A O 1
ATOM 517 N N . GLU A 1 64 ? -14 -33.281 -13.211 1 93.69 64 GLU A N 1
ATOM 518 C CA . GLU A 1 64 ? -13.492 -34.531 -13.797 1 93.69 64 GLU A CA 1
ATOM 519 C C . GLU A 1 64 ? -12.25 -35.031 -13.055 1 93.69 64 GLU A C 1
ATOM 521 O O . GLU A 1 64 ? -12.094 -36.219 -12.828 1 93.69 64 GLU A O 1
ATOM 526 N N . ILE A 1 65 ? -11.445 -34.094 -12.695 1 94.12 65 ILE A N 1
ATOM 527 C CA . ILE A 1 65 ? -10.242 -34.469 -11.945 1 94.12 65 ILE A CA 1
ATOM 528 C C . ILE A 1 65 ? -10.625 -34.969 -10.555 1 94.12 65 ILE A C 1
ATOM 530 O O . ILE A 1 65 ? -10.102 -35.969 -10.094 1 94.12 65 ILE A O 1
ATOM 534 N N . ALA A 1 66 ? -11.562 -34.281 -9.891 1 93.06 66 ALA A N 1
ATOM 535 C CA . ALA A 1 66 ? -11.953 -34.594 -8.516 1 93.06 66 ALA A CA 1
ATOM 536 C C . ALA A 1 66 ? -12.742 -35.875 -8.438 1 93.06 66 ALA A C 1
ATOM 538 O O . ALA A 1 66 ? -12.68 -36.594 -7.426 1 93.06 66 ALA A O 1
ATOM 539 N N . GLY A 1 67 ? -13.664 -36.156 -9.352 1 85.88 67 GLY A N 1
ATOM 540 C CA . GLY A 1 67 ? -14.539 -37.312 -9.312 1 85.88 67 GLY A CA 1
ATOM 541 C C . GLY A 1 67 ? -13.852 -38.594 -9.734 1 85.88 67 GLY A C 1
ATOM 542 O O . GLY A 1 67 ? -14.227 -39.688 -9.297 1 85.88 67 GLY A O 1
ATOM 543 N N . ASN A 1 68 ? -13.062 -38.469 -10.906 1 69.19 68 ASN A N 1
ATOM 544 C CA . ASN A 1 68 ? -12.656 -39.688 -11.57 1 69.19 68 ASN A CA 1
ATOM 545 C C . ASN A 1 68 ? -11.219 -40.062 -11.242 1 69.19 68 ASN A C 1
ATOM 547 O O . ASN A 1 68 ? -10.383 -39.188 -11.016 1 69.19 68 ASN A O 1
ATOM 551 N N . LEU A 1 69 ? -11.133 -41.25 -10.68 1 63.09 69 LEU A N 1
ATOM 552 C CA . LEU A 1 69 ? -9.82 -41.875 -10.562 1 63.09 69 LEU A CA 1
ATOM 553 C C . LEU A 1 69 ? -9.062 -41.781 -11.883 1 63.09 69 LEU A C 1
ATOM 555 O O . LEU A 1 69 ? -9.047 -42.75 -12.656 1 63.09 69 LEU A O 1
ATOM 559 N N . GLU A 1 70 ? -8.844 -40.656 -12.406 1 68.06 70 GLU A N 1
ATOM 560 C CA . GLU A 1 70 ? -8.133 -40.531 -13.672 1 68.06 70 GLU A CA 1
ATOM 561 C C . GLU A 1 70 ? -6.641 -40.812 -13.492 1 68.06 70 GLU A C 1
ATOM 563 O O . GLU A 1 70 ? -6.129 -40.781 -12.367 1 68.06 70 GLU A O 1
ATOM 568 N N . THR A 1 71 ? -6.137 -41.344 -14.625 1 83.31 71 THR A N 1
ATOM 569 C CA . THR A 1 71 ? -4.691 -41.531 -14.703 1 83.31 71 THR A CA 1
ATOM 570 C C . THR A 1 71 ? -3.967 -40.219 -14.539 1 83.31 71 THR A C 1
ATOM 572 O O . THR A 1 71 ? -4.527 -39.156 -14.828 1 83.31 71 THR A O 1
ATOM 575 N N . PRO A 1 72 ? -2.891 -40.25 -14 1 85.81 72 PRO A N 1
ATOM 576 C CA . PRO A 1 72 ? -2.08 -39.031 -13.875 1 85.81 72 PRO A CA 1
ATOM 577 C C . PRO A 1 72 ? -1.98 -38.25 -15.172 1 85.81 72 PRO A C 1
ATOM 579 O O . PRO A 1 72 ? -2.018 -37 -15.164 1 85.81 72 PRO A O 1
ATOM 582 N N . ASP A 1 73 ? -1.953 -38.969 -16.25 1 89.75 73 ASP A N 1
ATOM 583 C CA . ASP A 1 73 ? -1.842 -38.312 -17.547 1 89.75 73 ASP A CA 1
ATOM 584 C C . ASP A 1 73 ? -3.131 -37.562 -17.891 1 89.75 73 ASP A C 1
ATOM 586 O O . ASP A 1 73 ? -3.092 -36.469 -18.453 1 89.75 73 ASP A O 1
ATOM 590 N N . ALA A 1 74 ? -4.215 -38.219 -17.578 1 90.5 74 ALA A N 1
ATOM 591 C CA . ALA A 1 74 ? -5.508 -37.594 -17.859 1 90.5 74 ALA A CA 1
ATOM 592 C C . ALA A 1 74 ? -5.684 -36.344 -17.016 1 90.5 74 ALA A C 1
ATOM 594 O O . ALA A 1 74 ? -6.227 -35.344 -17.5 1 90.5 74 ALA A O 1
ATOM 595 N N . ILE A 1 75 ? -5.223 -36.375 -15.836 1 93.31 75 ILE A N 1
ATOM 596 C CA . ILE A 1 75 ? -5.281 -35.219 -14.938 1 93.31 75 ILE A CA 1
ATOM 597 C C . ILE A 1 75 ? -4.441 -34.094 -15.508 1 93.31 75 ILE A C 1
ATOM 599 O O . ILE A 1 75 ? -4.902 -32.938 -15.586 1 93.31 75 ILE A O 1
ATOM 603 N N . GLU A 1 76 ? -3.27 -34.406 -15.984 1 93.38 76 GLU A N 1
ATOM 604 C CA . GLU A 1 76 ? -2.379 -33.406 -16.562 1 93.38 76 GLU A CA 1
ATOM 605 C C . GLU A 1 76 ? -3.012 -32.75 -17.797 1 93.38 76 GLU A C 1
ATOM 607 O O . GLU A 1 76 ? -2.904 -31.547 -17.984 1 93.38 76 GLU A O 1
ATOM 612 N N . GLU A 1 77 ? -3.645 -33.562 -18.531 1 94.19 77 GLU A N 1
ATOM 613 C CA . GLU A 1 77 ? -4.27 -33.062 -19.75 1 94.19 77 GLU A CA 1
ATOM 614 C C . GLU A 1 77 ? -5.398 -32.094 -19.422 1 94.19 77 GLU A C 1
ATOM 616 O O . GLU A 1 77 ? -5.586 -31.094 -20.125 1 94.19 77 GLU A O 1
ATOM 621 N N . LYS A 1 78 ? -6.133 -32.438 -18.422 1 95.12 78 LYS A N 1
ATOM 622 C CA . LYS A 1 78 ? -7.219 -31.547 -18.016 1 95.12 78 LYS A CA 1
ATOM 623 C C . LYS A 1 78 ? -6.676 -30.219 -17.484 1 95.12 78 LYS A C 1
ATOM 625 O O . LYS A 1 78 ? -7.227 -29.156 -17.766 1 95.12 78 LYS A O 1
ATOM 630 N N . ILE A 1 79 ? -5.598 -30.281 -16.766 1 96.12 79 ILE A N 1
ATOM 631 C CA . ILE A 1 79 ? -4.98 -29.062 -16.234 1 96.12 79 ILE A CA 1
ATOM 632 C C . ILE A 1 79 ? -4.395 -28.234 -17.375 1 96.12 79 ILE A C 1
ATOM 634 O O . ILE A 1 79 ? -4.48 -27 -17.359 1 96.12 79 ILE A O 1
ATOM 638 N N . ASP A 1 80 ? -3.857 -28.938 -18.375 1 97.19 80 ASP A N 1
ATOM 639 C CA . ASP A 1 80 ? -3.377 -28.234 -19.562 1 97.19 80 ASP A CA 1
ATOM 640 C C . ASP A 1 80 ? -4.508 -27.469 -20.25 1 97.19 80 ASP A C 1
ATOM 642 O O . ASP A 1 80 ? -4.316 -26.344 -20.688 1 97.19 80 ASP A O 1
ATOM 646 N N . SER A 1 81 ? -5.633 -28.125 -20.297 1 97.19 81 SER A N 1
ATOM 647 C CA . SER A 1 81 ? -6.785 -27.5 -20.938 1 97.19 81 SER A CA 1
ATOM 648 C C . SER A 1 81 ? -7.207 -26.234 -20.188 1 97.19 81 SER A C 1
ATOM 650 O O . SER A 1 81 ? -7.539 -25.219 -20.797 1 97.19 81 SER A O 1
ATOM 652 N N . ILE A 1 82 ? -7.168 -26.312 -18.906 1 98.06 82 ILE A N 1
ATOM 653 C CA . ILE A 1 82 ? -7.508 -25.172 -18.078 1 98.06 82 ILE A CA 1
ATOM 654 C C . ILE A 1 82 ? -6.488 -24.047 -18.297 1 98.06 82 ILE A C 1
ATOM 656 O O . ILE A 1 82 ? -6.859 -22.891 -18.484 1 98.06 82 ILE A O 1
ATOM 660 N N . ALA A 1 83 ? -5.238 -24.391 -18.344 1 98.31 83 ALA A N 1
ATOM 661 C CA . ALA A 1 83 ? -4.168 -23.438 -18.562 1 98.31 83 ALA A CA 1
ATOM 662 C C . ALA A 1 83 ? -4.285 -22.781 -19.938 1 98.31 83 ALA A C 1
ATOM 664 O O . ALA A 1 83 ? -4.059 -21.578 -20.094 1 98.31 83 ALA A O 1
ATOM 665 N N . GLU A 1 84 ? -4.633 -23.594 -20.891 1 98.12 84 GLU A N 1
ATOM 666 C CA . GLU A 1 84 ? -4.805 -23.078 -22.25 1 98.12 84 GLU A CA 1
ATOM 667 C C . GLU A 1 84 ? -5.953 -22.078 -22.328 1 98.12 84 GLU A C 1
ATOM 669 O O . GLU A 1 84 ? -5.875 -21.094 -23.062 1 98.12 84 GLU A O 1
ATOM 674 N N . ARG A 1 85 ? -6.984 -22.375 -21.625 1 98.06 85 ARG A N 1
ATOM 675 C CA . ARG A 1 85 ? -8.078 -21.406 -21.562 1 98.06 85 ARG A CA 1
ATOM 676 C C . ARG A 1 85 ? -7.605 -20.094 -20.969 1 98.06 85 ARG A C 1
ATOM 678 O O . ARG A 1 85 ? -7.977 -19.016 -21.469 1 98.06 85 ARG A O 1
ATOM 685 N N . LEU A 1 86 ? -6.781 -20.188 -19.938 1 98.12 86 LEU A N 1
ATOM 686 C CA . LEU A 1 86 ? -6.254 -18.969 -19.344 1 98.12 86 LEU A CA 1
ATOM 687 C C . LEU A 1 86 ? -5.434 -18.172 -20.344 1 98.12 86 LEU A C 1
ATOM 689 O O . LEU A 1 86 ? -5.586 -16.953 -20.453 1 98.12 86 LEU A O 1
ATOM 693 N N . VAL A 1 87 ? -4.602 -18.859 -21.141 1 97.81 87 VAL A N 1
ATOM 694 C CA . VAL A 1 87 ? -3.789 -18.203 -22.156 1 97.81 87 VAL A CA 1
ATOM 695 C C . VAL A 1 87 ? -4.688 -17.453 -23.141 1 97.81 87 VAL A C 1
ATOM 697 O O . VAL A 1 87 ? -4.434 -16.297 -23.469 1 97.81 87 VAL A O 1
ATOM 700 N N . ARG A 1 88 ? -5.73 -18.109 -23.562 1 97.19 88 ARG A N 1
ATOM 701 C CA . ARG A 1 88 ? -6.66 -17.516 -24.531 1 97.19 88 ARG A CA 1
ATOM 702 C C . ARG A 1 88 ? -7.316 -16.266 -23.953 1 97.19 88 ARG A C 1
ATOM 704 O O . ARG A 1 88 ? -7.395 -15.234 -24.609 1 97.19 88 ARG A O 1
ATOM 711 N N . ASN A 1 89 ? -7.742 -16.391 -22.781 1 96.88 89 ASN A N 1
ATOM 712 C CA . ASN A 1 89 ? -8.445 -15.281 -22.156 1 96.88 89 ASN A CA 1
ATOM 713 C C . ASN A 1 89 ? -7.5 -14.125 -21.844 1 96.88 89 ASN A C 1
ATOM 715 O O . ASN A 1 89 ? -7.891 -12.961 -21.906 1 96.88 89 ASN A O 1
ATOM 719 N N . GLU A 1 90 ? -6.25 -14.414 -21.469 1 95.94 90 GLU A N 1
ATOM 720 C CA . GLU A 1 90 ? -5.262 -13.359 -21.25 1 95.94 90 GLU A CA 1
ATOM 721 C C . GLU A 1 90 ? -4.93 -12.641 -22.547 1 95.94 90 GLU A C 1
ATOM 723 O O . GLU A 1 90 ? -4.73 -11.422 -22.562 1 95.94 90 GLU A O 1
ATOM 728 N N . ARG A 1 91 ? -4.855 -13.391 -23.578 1 95.25 91 ARG A N 1
ATOM 729 C CA . ARG A 1 91 ? -4.613 -12.789 -24.891 1 95.25 91 ARG A CA 1
ATOM 730 C C . ARG A 1 91 ? -5.738 -11.828 -25.266 1 95.25 91 ARG A C 1
ATOM 732 O O . ARG A 1 91 ? -5.48 -10.734 -25.766 1 95.25 91 ARG A O 1
ATOM 739 N N . GLU A 1 92 ? -6.961 -12.195 -25.062 1 95.06 92 GLU A N 1
ATOM 740 C CA . GLU A 1 92 ? -8.117 -11.344 -25.344 1 95.06 92 GLU A CA 1
ATOM 741 C C . GLU A 1 92 ? -8.117 -10.102 -24.453 1 95.06 92 GLU A C 1
ATOM 743 O O . GLU A 1 92 ? -8.414 -9 -24.922 1 95.06 92 GLU A O 1
ATOM 748 N N . ALA A 1 93 ? -7.789 -10.383 -23.25 1 94.25 93 ALA A N 1
ATOM 749 C CA . ALA A 1 93 ? -7.707 -9.25 -22.328 1 94.25 93 ALA A CA 1
ATOM 750 C C . ALA A 1 93 ? -6.641 -8.258 -22.766 1 94.25 93 ALA A C 1
ATOM 752 O O . ALA A 1 93 ? -6.863 -7.043 -22.75 1 94.25 93 ALA A O 1
ATOM 753 N N . GLN A 1 94 ? -5.496 -8.789 -23.203 1 92.88 94 GLN A N 1
ATOM 754 C CA . GLN A 1 94 ? -4.406 -7.941 -23.672 1 92.88 94 GLN A CA 1
ATOM 755 C C . GLN A 1 94 ? -4.832 -7.133 -24.891 1 92.88 94 GLN A C 1
ATOM 757 O O . GLN A 1 94 ? -4.484 -5.957 -25.016 1 92.88 94 GLN A O 1
ATOM 762 N N . ALA A 1 95 ? -5.574 -7.723 -25.719 1 92.38 95 ALA A N 1
ATOM 763 C CA . ALA A 1 95 ? -6.062 -7.039 -26.906 1 92.38 95 ALA A CA 1
ATOM 764 C C . ALA A 1 95 ? -6.988 -5.887 -26.547 1 92.38 95 ALA A C 1
ATOM 766 O O . ALA A 1 95 ? -6.992 -4.848 -27.219 1 92.38 95 ALA A O 1
ATOM 767 N N . ARG A 1 96 ? -7.715 -6.055 -25.5 1 91 96 ARG A N 1
ATOM 768 C CA . ARG A 1 96 ? -8.68 -5.043 -25.078 1 91 96 ARG A CA 1
ATOM 769 C C . ARG A 1 96 ? -7.973 -3.865 -24.406 1 91 96 ARG A C 1
ATOM 771 O O . ARG A 1 96 ? -8.398 -2.719 -24.547 1 91 96 ARG A O 1
ATOM 778 N N . ILE A 1 97 ? -6.809 -4.16 -23.766 1 87.88 97 ILE A N 1
ATOM 779 C CA . ILE A 1 97 ? -6.23 -3.105 -22.938 1 87.88 97 ILE A CA 1
ATOM 780 C C . ILE A 1 97 ? -4.906 -2.646 -23.531 1 87.88 97 ILE A C 1
ATOM 782 O O . ILE A 1 97 ? -4.309 -1.67 -23.078 1 87.88 97 ILE A O 1
ATOM 786 N N . GLY A 1 98 ? -4.453 -3.307 -24.531 1 84.88 98 GLY A N 1
ATOM 787 C CA . GLY A 1 98 ? -3.158 -3.021 -25.125 1 84.88 98 GLY A CA 1
ATOM 788 C C . GLY A 1 98 ? -3.012 -1.578 -25.562 1 84.88 98 GLY A C 1
ATOM 789 O O . GLY A 1 98 ? -1.932 -0.996 -25.453 1 84.88 98 GLY A O 1
ATOM 790 N N . HIS A 1 99 ? -4.117 -0.942 -25.969 1 87.62 99 HIS A N 1
ATOM 791 C CA . HIS A 1 99 ? -4.09 0.429 -26.469 1 87.62 99 HIS A CA 1
ATOM 792 C C . HIS A 1 99 ? -3.779 1.416 -25.344 1 87.62 99 HIS A C 1
ATOM 794 O O . HIS A 1 99 ? -3.363 2.547 -25.609 1 87.62 99 HIS A O 1
ATOM 800 N N . MET A 1 100 ? -3.947 0.972 -24.109 1 86.38 100 MET A N 1
ATOM 801 C CA . MET A 1 100 ? -3.689 1.82 -22.953 1 86.38 100 MET A CA 1
ATOM 802 C C . MET A 1 100 ? -2.25 1.668 -22.469 1 86.38 100 MET A C 1
ATOM 804 O O . MET A 1 100 ? -1.878 2.199 -21.422 1 86.38 100 MET A O 1
ATOM 808 N N . ASN A 1 101 ? -1.396 0.913 -23.109 1 84.31 101 ASN A N 1
ATOM 809 C CA . ASN A 1 101 ? -0.009 0.642 -22.75 1 84.31 101 ASN A CA 1
ATOM 810 C C . ASN A 1 101 ? 0.087 -0.096 -21.406 1 84.31 101 ASN A C 1
ATOM 812 O O . ASN A 1 101 ? 0.925 0.235 -20.578 1 84.31 101 ASN A O 1
ATOM 816 N N . ILE A 1 102 ? -0.938 -0.854 -21.219 1 82.69 102 ILE A N 1
ATOM 817 C CA . ILE A 1 102 ? -0.956 -1.759 -20.078 1 82.69 102 ILE A CA 1
ATOM 818 C C . ILE A 1 102 ? -0.837 -3.203 -20.562 1 82.69 102 ILE A C 1
ATOM 820 O O . ILE A 1 102 ? -1.413 -3.57 -21.594 1 82.69 102 ILE A O 1
ATOM 824 N N . SER A 1 103 ? -0.06 -3.957 -19.859 1 85.94 103 SER A N 1
ATOM 825 C CA . SER A 1 103 ? 0.121 -5.352 -20.25 1 85.94 103 SER A CA 1
ATOM 826 C C . SER A 1 103 ? -0.373 -6.297 -19.156 1 85.94 103 SER A C 1
ATOM 828 O O . SER A 1 103 ? -0.162 -6.051 -17.969 1 85.94 103 SER A O 1
ATOM 830 N N . VAL A 1 104 ? -1.051 -7.25 -19.609 1 88.62 104 VAL A N 1
ATOM 831 C CA . VAL A 1 104 ? -1.337 -8.359 -18.703 1 88.62 104 VAL A CA 1
ATOM 832 C C . VAL A 1 104 ? -0.031 -9.008 -18.25 1 88.62 104 VAL A C 1
ATOM 834 O O . VAL A 1 104 ? 0.846 -9.289 -19.078 1 88.62 104 VAL A O 1
ATOM 837 N N . GLN A 1 105 ? 0.038 -9.195 -17.047 1 84.38 105 GLN A N 1
ATOM 838 C CA . GLN A 1 105 ? 1.297 -9.711 -16.516 1 84.38 105 GLN A CA 1
ATOM 839 C C . GLN A 1 105 ? 1.467 -11.188 -16.828 1 84.38 105 GLN A C 1
ATOM 841 O O . GLN A 1 105 ? 0.513 -11.961 -16.734 1 84.38 105 GLN A O 1
ATOM 846 N N . LYS A 1 106 ? 2.678 -11.469 -17.203 1 87.25 106 LYS A N 1
ATOM 847 C CA . LYS A 1 106 ? 3.031 -12.875 -17.375 1 87.25 106 LYS A CA 1
ATOM 848 C C . LYS A 1 106 ? 3.193 -13.578 -16.031 1 87.25 106 LYS A C 1
ATOM 850 O O . LYS A 1 106 ? 3.547 -12.953 -15.039 1 87.25 106 LYS A O 1
ATOM 855 N N . GLY A 1 107 ? 2.865 -14.93 -16.094 1 93.06 107 GLY A N 1
ATOM 856 C CA . GLY A 1 107 ? 3.008 -15.648 -14.836 1 93.06 107 GLY A CA 1
ATOM 857 C C . GLY A 1 107 ? 2.768 -17.141 -14.969 1 93.06 107 GLY A C 1
ATOM 858 O O . GLY A 1 107 ? 3.031 -17.719 -16.016 1 93.06 107 GLY A O 1
ATOM 859 N N . SER A 1 108 ? 2.504 -17.734 -13.82 1 94.56 108 SER A N 1
ATOM 860 C CA . SER A 1 108 ? 2.23 -19.156 -13.75 1 94.56 108 SER A CA 1
ATOM 861 C C . SER A 1 108 ? 0.876 -19.438 -13.102 1 94.56 108 SER A C 1
ATOM 863 O O . SER A 1 108 ? 0.434 -18.672 -12.234 1 94.56 108 SER A O 1
ATOM 865 N N . LEU A 1 109 ? 0.285 -20.453 -13.625 1 96.88 109 LEU A N 1
ATOM 866 C CA . LEU A 1 109 ? -0.944 -20.953 -13.016 1 96.88 109 LEU A CA 1
ATOM 867 C C . LEU A 1 109 ? -0.656 -22.156 -12.117 1 96.88 109 LEU A C 1
ATOM 869 O O . LEU A 1 109 ? -0.062 -23.141 -12.555 1 96.88 109 LEU A O 1
ATOM 873 N N . ILE A 1 110 ? -1.058 -22.047 -10.938 1 95.81 110 ILE A N 1
ATOM 874 C CA . ILE A 1 110 ? -0.923 -23.141 -9.977 1 95.81 110 ILE A CA 1
ATOM 875 C C . ILE A 1 110 ? -2.279 -23.812 -9.766 1 95.81 110 ILE A C 1
ATOM 877 O O . ILE A 1 110 ? -3.291 -23.125 -9.578 1 95.81 110 ILE A O 1
ATOM 881 N N . PHE A 1 111 ? -2.258 -25.094 -9.883 1 97.12 111 PHE A N 1
ATOM 882 C CA . PHE A 1 111 ? -3.418 -25.938 -9.617 1 97.12 111 PHE A CA 1
ATOM 883 C C . PHE A 1 111 ? -3.164 -26.844 -8.414 1 97.12 111 PHE A C 1
ATOM 885 O O . PHE A 1 111 ? -2.15 -27.531 -8.359 1 97.12 111 PHE A O 1
ATOM 892 N N . ALA A 1 112 ? -4.082 -26.812 -7.438 1 96.44 112 ALA A N 1
ATOM 893 C CA . ALA A 1 112 ? -3.963 -27.719 -6.297 1 96.44 112 ALA A CA 1
ATOM 894 C C . ALA A 1 112 ? -5.328 -28.25 -5.875 1 96.44 112 ALA A C 1
ATOM 896 O O . ALA A 1 112 ? -6.219 -27.484 -5.508 1 96.44 112 ALA A O 1
ATOM 897 N N . LEU A 1 113 ? -5.531 -29.5 -6.016 1 96.38 113 LEU A N 1
ATOM 898 C CA . LEU A 1 113 ? -6.668 -30.219 -5.449 1 96.38 113 LEU A CA 1
ATOM 899 C C . LEU A 1 113 ? -6.289 -30.891 -4.129 1 96.38 113 LEU A C 1
ATOM 901 O O . LEU A 1 113 ? -5.312 -31.625 -4.062 1 96.38 113 LEU A O 1
ATOM 905 N N . PHE A 1 114 ? -7.051 -30.578 -3.041 1 96 114 PHE A N 1
ATOM 906 C CA . PHE A 1 114 ? -6.637 -31.078 -1.736 1 96 114 PHE A CA 1
ATOM 907 C C . PHE A 1 114 ? -7.844 -31.328 -0.842 1 96 114 PHE A C 1
ATOM 909 O O . PHE A 1 114 ? -8.969 -30.953 -1.185 1 96 114 PHE A O 1
ATOM 916 N N . GLU A 1 115 ? -7.57 -32.062 0.199 1 94.62 115 GLU A N 1
ATOM 917 C CA . GLU A 1 115 ? -8.562 -32.344 1.237 1 94.62 115 GLU A CA 1
ATOM 918 C C . GLU A 1 115 ? -8.102 -31.812 2.592 1 94.62 115 GLU A C 1
ATOM 920 O O . GLU A 1 115 ? -6.949 -32 2.986 1 94.62 115 GLU A O 1
ATOM 925 N N . ASP A 1 116 ? -8.969 -30.953 3.178 1 92.62 116 ASP A N 1
ATOM 926 C CA . ASP A 1 116 ? -8.711 -30.406 4.5 1 92.62 116 ASP A CA 1
ATOM 927 C C . ASP A 1 116 ? -9.875 -30.688 5.449 1 92.62 116 ASP A C 1
ATOM 929 O O . ASP A 1 116 ? -10.969 -30.156 5.273 1 92.62 116 ASP A O 1
ATOM 933 N N . ASN A 1 117 ? -9.648 -31.453 6.488 1 91.38 117 ASN A N 1
ATOM 934 C CA . ASN A 1 117 ? -10.656 -31.797 7.48 1 91.38 117 ASN A CA 1
ATOM 935 C C . ASN A 1 117 ? -11.906 -32.375 6.828 1 91.38 117 ASN A C 1
ATOM 937 O O . ASN A 1 117 ? -13.023 -31.953 7.129 1 91.38 117 ASN A O 1
ATOM 941 N N . GLY A 1 118 ? -11.773 -33.219 5.883 1 90.38 118 GLY A N 1
ATOM 942 C CA . GLY A 1 118 ? -12.875 -33.906 5.223 1 90.38 118 GLY A CA 1
ATOM 943 C C . GLY A 1 118 ? -13.516 -33.062 4.125 1 90.38 118 GLY A C 1
ATOM 944 O O . GLY A 1 118 ? -14.438 -33.531 3.447 1 90.38 118 GLY A O 1
ATOM 945 N N . ASN A 1 119 ? -13.031 -31.844 3.975 1 93.62 119 ASN A N 1
ATOM 946 C CA . ASN A 1 119 ? -13.547 -30.969 2.928 1 93.62 119 ASN A CA 1
ATOM 947 C C . ASN A 1 119 ? -12.617 -30.922 1.72 1 93.62 119 ASN A C 1
ATOM 949 O O . ASN A 1 119 ? -11.414 -30.703 1.865 1 93.62 119 ASN A O 1
ATOM 953 N N . ARG A 1 120 ? -13.195 -31.266 0.547 1 95 120 ARG A N 1
ATOM 954 C CA . ARG A 1 120 ? -12.406 -31.203 -0.68 1 95 120 ARG A CA 1
ATOM 955 C C . ARG A 1 120 ? -12.477 -29.812 -1.302 1 95 120 ARG A C 1
ATOM 957 O O . ARG A 1 120 ? -13.555 -29.219 -1.394 1 95 120 ARG A O 1
ATOM 964 N N . LYS A 1 121 ? -11.352 -29.266 -1.66 1 97.5 121 LYS A N 1
ATOM 965 C CA . LYS A 1 121 ? -11.242 -27.938 -2.232 1 97.5 121 LYS A CA 1
ATOM 966 C C . LYS A 1 121 ? -10.242 -27.906 -3.387 1 97.5 121 LYS A C 1
ATOM 968 O O . LYS A 1 121 ? -9.398 -28.812 -3.506 1 97.5 121 LYS A O 1
ATOM 973 N N . CYS A 1 122 ? -10.375 -27.031 -4.25 1 98 122 CYS A N 1
ATOM 974 C CA . CYS A 1 122 ? -9.438 -26.812 -5.348 1 98 122 CYS A CA 1
ATOM 975 C C . CYS A 1 122 ? -9.023 -25.344 -5.43 1 98 122 CYS A C 1
ATOM 977 O O . CYS A 1 122 ? -9.867 -24.453 -5.352 1 98 122 CYS A O 1
ATOM 979 N N . ILE A 1 123 ? -7.746 -25.125 -5.582 1 98.06 123 ILE A N 1
ATOM 980 C CA . ILE A 1 123 ? -7.223 -23.766 -5.703 1 98.06 123 ILE A CA 1
ATOM 981 C C . ILE A 1 123 ? -6.609 -23.578 -7.09 1 98.06 123 ILE A C 1
ATOM 983 O O . ILE A 1 123 ? -5.887 -24.438 -7.582 1 98.06 123 ILE A O 1
ATOM 987 N N . LEU A 1 124 ? -6.992 -22.547 -7.734 1 98.31 124 LEU A N 1
ATOM 988 C CA . LEU A 1 124 ? -6.273 -21.969 -8.867 1 98.31 124 LEU A CA 1
ATOM 989 C C . LEU A 1 124 ? -5.641 -20.625 -8.477 1 98.31 124 LEU A C 1
ATOM 991 O O . LEU A 1 124 ? -6.324 -19.734 -7.973 1 98.31 124 LEU A O 1
ATOM 995 N N . ALA A 1 125 ? -4.395 -20.531 -8.664 1 96.94 125 ALA A N 1
ATOM 996 C CA . ALA A 1 125 ? -3.682 -19.297 -8.344 1 96.94 125 ALA A CA 1
ATOM 997 C C . ALA A 1 125 ? -2.783 -18.859 -9.492 1 96.94 125 ALA A C 1
ATOM 999 O O . ALA A 1 125 ? -2.1 -19.688 -10.102 1 96.94 125 ALA A O 1
ATOM 1000 N N . LYS A 1 126 ? -2.883 -17.609 -9.812 1 94.88 126 LYS A N 1
ATOM 1001 C CA . LYS A 1 126 ? -1.955 -17.047 -10.789 1 94.88 126 LYS A CA 1
ATOM 1002 C C . LYS A 1 126 ? -0.864 -16.234 -10.109 1 94.88 126 LYS A C 1
ATOM 1004 O O . LYS A 1 126 ? -1.154 -15.242 -9.43 1 94.88 126 LYS A O 1
ATOM 1009 N N . ILE A 1 127 ? 0.302 -16.656 -10.273 1 91.69 127 ILE A N 1
ATOM 1010 C CA . ILE A 1 127 ? 1.449 -15.93 -9.742 1 91.69 127 ILE A CA 1
ATOM 1011 C C . ILE A 1 127 ? 2.133 -15.156 -10.859 1 91.69 127 ILE A C 1
ATOM 1013 O O . ILE A 1 127 ? 2.334 -15.68 -11.961 1 91.69 127 ILE A O 1
ATOM 1017 N N . GLU A 1 128 ? 2.467 -13.945 -10.586 1 88.62 128 GLU A N 1
ATOM 1018 C CA . GLU A 1 128 ? 3.084 -13.102 -11.602 1 88.62 128 GLU A CA 1
ATOM 1019 C C . GLU A 1 128 ? 4.605 -13.188 -11.539 1 88.62 128 GLU A C 1
ATOM 1021 O O . GLU A 1 128 ? 5.188 -13.227 -10.453 1 88.62 128 GLU A O 1
ATOM 1026 N N . HIS A 1 129 ? 5.094 -13.242 -12.727 1 89.81 129 HIS A N 1
ATOM 1027 C CA . HIS A 1 129 ? 6.551 -13.227 -12.844 1 89.81 129 HIS A CA 1
ATOM 1028 C C . HIS A 1 129 ? 7.082 -11.805 -12.938 1 89.81 129 HIS A C 1
ATOM 1030 O O . HIS A 1 129 ? 6.473 -10.945 -13.586 1 89.81 129 HIS A O 1
ATOM 1036 N N . THR A 1 130 ? 8.141 -11.609 -12.234 1 88.19 130 THR A N 1
ATOM 1037 C CA . THR A 1 130 ? 8.805 -10.312 -12.266 1 88.19 130 THR A CA 1
ATOM 1038 C C . THR A 1 130 ? 10.305 -10.484 -12.523 1 88.19 130 THR A C 1
ATOM 1040 O O . THR A 1 130 ? 10.852 -11.562 -12.312 1 88.19 130 THR A O 1
ATOM 1043 N N . GLY A 1 131 ? 10.812 -9.398 -13.039 1 88.25 131 GLY A N 1
ATOM 1044 C CA . GLY A 1 131 ? 12.266 -9.391 -13.188 1 88.25 131 GLY A CA 1
ATOM 1045 C C . GLY A 1 131 ? 12.992 -9.102 -11.883 1 88.25 131 GLY A C 1
ATOM 1046 O O . GLY A 1 131 ? 12.508 -8.328 -11.055 1 88.25 131 GLY A O 1
ATOM 1047 N N . PHE A 1 132 ? 14.109 -9.805 -11.734 1 88.94 132 PHE A N 1
ATOM 1048 C CA . PHE A 1 132 ? 14.945 -9.539 -10.57 1 88.94 132 PHE A CA 1
ATOM 1049 C C . PHE A 1 132 ? 16.422 -9.75 -10.914 1 88.94 132 PHE A C 1
ATOM 1051 O O . PHE A 1 132 ? 16.75 -10.414 -11.898 1 88.94 132 PHE A O 1
ATOM 1058 N N . PHE A 1 133 ? 17.297 -9.125 -10.18 1 89.94 133 PHE A N 1
ATOM 1059 C CA . PHE A 1 133 ? 18.734 -9.344 -10.281 1 89.94 133 PHE A CA 1
ATOM 1060 C C . PHE A 1 133 ? 19.188 -10.391 -9.266 1 89.94 133 PHE A C 1
ATOM 1062 O O . PHE A 1 133 ? 18.844 -10.305 -8.086 1 89.94 133 PHE A O 1
ATOM 1069 N N . ASP A 1 134 ? 19.969 -11.375 -9.781 1 90.38 134 ASP A N 1
ATOM 1070 C CA . ASP A 1 134 ? 20.531 -12.398 -8.914 1 90.38 134 ASP A CA 1
ATOM 1071 C C . ASP A 1 134 ? 21.578 -11.812 -7.977 1 90.38 134 ASP A C 1
ATOM 1073 O O . ASP A 1 134 ? 22.422 -11.023 -8.398 1 90.38 134 ASP A O 1
ATOM 1077 N N . GLU A 1 135 ? 21.516 -12.18 -6.707 1 85.75 135 GLU A N 1
ATOM 1078 C CA . GLU A 1 135 ? 22.406 -11.586 -5.711 1 85.75 135 GLU A CA 1
ATOM 1079 C C . GLU A 1 135 ? 23.859 -12 -5.957 1 85.75 135 GLU A C 1
ATOM 1081 O O . GLU A 1 135 ? 24.781 -11.305 -5.531 1 85.75 135 GLU A O 1
ATOM 1086 N N . ARG A 1 136 ? 24.188 -13.18 -6.688 1 83.62 136 ARG A N 1
ATOM 1087 C CA . ARG A 1 136 ? 25.531 -13.719 -6.84 1 83.62 136 ARG A CA 1
ATOM 1088 C C . ARG A 1 136 ? 26.281 -13.016 -7.973 1 83.62 136 ARG A C 1
ATOM 1090 O O . ARG A 1 136 ? 27.453 -12.664 -7.836 1 83.62 136 ARG A O 1
ATOM 1097 N N . ASP A 1 137 ? 25.438 -12.719 -9.008 1 85.31 137 ASP A N 1
ATOM 1098 C CA . ASP A 1 137 ? 26.172 -12.203 -10.164 1 85.31 137 ASP A CA 1
ATOM 1099 C C . ASP A 1 137 ? 25.453 -11.008 -10.781 1 85.31 137 ASP A C 1
ATOM 1101 O O . ASP A 1 137 ? 25.891 -10.477 -11.805 1 85.31 137 ASP A O 1
ATOM 1105 N N . TYR A 1 138 ? 24.359 -10.656 -10.242 1 87.5 138 TYR A N 1
ATOM 1106 C CA . TYR A 1 138 ? 23.562 -9.5 -10.648 1 87.5 138 TYR A CA 1
ATOM 1107 C C . TYR A 1 138 ? 23.094 -9.641 -12.086 1 87.5 138 TYR A C 1
ATOM 1109 O O . TYR A 1 138 ? 22.891 -8.641 -12.781 1 87.5 138 TYR A O 1
ATOM 1117 N N . SER A 1 139 ? 23.031 -10.945 -12.5 1 88.25 139 SER A N 1
ATOM 1118 C CA . SER A 1 139 ? 22.391 -11.195 -13.789 1 88.25 139 SER A CA 1
ATOM 1119 C C . SER A 1 139 ? 20.875 -11.023 -13.711 1 88.25 139 SER A C 1
ATOM 1121 O O . SER A 1 139 ? 20.281 -11.25 -12.656 1 88.25 139 SER A O 1
ATOM 1123 N N . GLU A 1 140 ? 20.344 -10.617 -14.82 1 89.25 140 GLU A N 1
ATOM 1124 C CA . GLU A 1 140 ? 18.906 -10.477 -14.898 1 89.25 140 GLU A CA 1
ATOM 1125 C C . GLU A 1 140 ? 18.219 -11.836 -14.984 1 89.25 140 GLU A C 1
ATOM 1127 O O . GLU A 1 140 ? 18.641 -12.703 -15.758 1 89.25 140 GLU A O 1
ATOM 1132 N N . ARG A 1 141 ? 17.266 -11.984 -14.109 1 90 141 ARG A N 1
ATOM 1133 C CA . ARG A 1 141 ? 16.469 -13.203 -14.078 1 90 141 ARG A CA 1
ATOM 1134 C C . ARG A 1 141 ? 14.977 -12.875 -13.977 1 90 141 ARG A C 1
ATOM 1136 O O . ARG A 1 141 ? 14.609 -11.727 -13.734 1 90 141 ARG A O 1
ATOM 1143 N N . PHE A 1 142 ? 14.227 -13.867 -14.367 1 89.81 142 PHE A N 1
ATOM 1144 C CA . PHE A 1 142 ? 12.781 -13.734 -14.227 1 89.81 142 PHE A CA 1
ATOM 1145 C C . PHE A 1 142 ? 12.219 -14.844 -13.336 1 89.81 142 PHE A C 1
ATOM 1147 O O . PHE A 1 142 ? 12.711 -15.977 -13.367 1 89.81 142 PHE A O 1
ATOM 1154 N N . GLY A 1 143 ? 11.344 -14.5 -12.516 1 90.44 143 GLY A N 1
ATOM 1155 C CA . GLY A 1 143 ? 10.695 -15.43 -11.594 1 90.44 143 GLY A CA 1
ATOM 1156 C C . GLY A 1 143 ? 9.625 -14.773 -10.742 1 90.44 143 GLY A C 1
ATOM 1157 O O . GLY A 1 143 ? 8.922 -13.875 -11.195 1 90.44 143 GLY A O 1
ATOM 1158 N N . PHE A 1 144 ? 9.344 -15.398 -9.609 1 88.88 144 PHE A N 1
ATOM 1159 C CA . PHE A 1 144 ? 8.32 -14.844 -8.734 1 88.88 144 PHE A CA 1
ATOM 1160 C C . PHE A 1 144 ? 8.734 -14.961 -7.27 1 88.88 144 PHE A C 1
ATOM 1162 O O . PHE A 1 144 ? 9.5 -15.852 -6.91 1 88.88 144 PHE A O 1
ATOM 1169 N N . SER A 1 145 ? 8.242 -14.016 -6.574 1 88 145 SER A N 1
ATOM 1170 C CA . SER A 1 145 ? 8.609 -13.875 -5.172 1 88 145 SER A CA 1
ATOM 1171 C C . SER A 1 145 ? 8.195 -15.102 -4.363 1 88 145 SER A C 1
ATOM 1173 O O . SER A 1 145 ? 7.113 -15.648 -4.578 1 88 145 SER A O 1
ATOM 1175 N N . LYS A 1 146 ? 8.977 -15.43 -3.367 1 86.88 146 LYS A N 1
ATOM 1176 C CA . LYS A 1 146 ? 8.648 -16.5 -2.439 1 86.88 146 LYS A CA 1
ATOM 1177 C C . LYS A 1 146 ? 7.59 -16.062 -1.434 1 86.88 146 LYS A C 1
ATOM 1179 O O . LYS A 1 146 ? 7.023 -16.891 -0.719 1 86.88 146 LYS A O 1
ATOM 1184 N N . ASP A 1 147 ? 7.465 -14.797 -1.398 1 82.94 147 ASP A N 1
ATOM 1185 C CA . ASP A 1 147 ? 6.453 -14.258 -0.494 1 82.94 147 ASP A CA 1
ATOM 1186 C C . ASP A 1 147 ? 5.043 -14.555 -1.007 1 82.94 147 ASP A C 1
ATOM 1188 O O . ASP A 1 147 ? 4.613 -13.984 -2.012 1 82.94 147 ASP A O 1
ATOM 1192 N N . THR A 1 148 ? 4.344 -15.359 -0.298 1 75 148 THR A N 1
ATOM 1193 C CA . THR A 1 148 ? 3.012 -15.789 -0.71 1 75 148 THR A CA 1
ATOM 1194 C C . THR A 1 148 ? 2.029 -14.625 -0.678 1 75 148 THR A C 1
ATOM 1196 O O . THR A 1 148 ? 0.94 -14.711 -1.251 1 75 148 THR A O 1
ATOM 1199 N N . LYS A 1 149 ? 2.471 -13.531 -0.099 1 70.75 149 LYS A N 1
ATOM 1200 C CA . LYS A 1 149 ? 1.59 -12.375 -0.046 1 70.75 149 LYS A CA 1
ATOM 1201 C C . LYS A 1 149 ? 1.596 -11.617 -1.373 1 70.75 149 LYS A C 1
ATOM 1203 O O . LYS A 1 149 ? 0.734 -10.773 -1.615 1 70.75 149 LYS A O 1
ATOM 1208 N N . LYS A 1 150 ? 2.502 -11.969 -2.135 1 72.75 150 LYS A N 1
ATOM 1209 C CA . LYS A 1 150 ? 2.629 -11.305 -3.428 1 72.75 150 LYS A CA 1
ATOM 1210 C C . LYS A 1 150 ? 1.892 -12.078 -4.52 1 72.75 150 LYS A C 1
ATOM 1212 O O . LYS A 1 150 ? 2.246 -11.992 -5.695 1 72.75 150 LYS A O 1
ATOM 1217 N N . ILE A 1 151 ? 0.991 -12.891 -4.094 1 72.44 151 ILE A N 1
ATOM 1218 C CA . ILE A 1 151 ? 0.112 -13.57 -5.039 1 72.44 151 ILE A CA 1
ATOM 1219 C C . ILE A 1 151 ? -1.038 -12.648 -5.434 1 72.44 151 ILE A C 1
ATOM 1221 O O . ILE A 1 151 ? -1.699 -12.062 -4.57 1 72.44 151 ILE A O 1
ATOM 1225 N N . TRP A 1 152 ? -1.298 -12.633 -6.691 1 81.12 152 TRP A N 1
ATOM 1226 C CA . TRP A 1 152 ? -2.088 -11.516 -7.203 1 81.12 152 TRP A CA 1
ATOM 1227 C C . TRP A 1 152 ? -3.525 -11.945 -7.477 1 81.12 152 TRP A C 1
ATOM 1229 O O . TRP A 1 152 ? -4.453 -11.141 -7.383 1 81.12 152 TRP A O 1
ATOM 1239 N N . LYS A 1 153 ? -3.654 -13.312 -7.883 1 94.25 153 LYS A N 1
ATOM 1240 C CA . LYS A 1 153 ? -5.008 -13.773 -8.164 1 94.25 153 LYS A CA 1
ATOM 1241 C C . LYS A 1 153 ? -5.207 -15.211 -7.695 1 94.25 153 LYS A C 1
ATOM 1243 O O . LYS A 1 153 ? -4.41 -16.094 -8.016 1 94.25 153 LYS A O 1
ATOM 1248 N N . THR A 1 154 ? -6.223 -15.438 -6.906 1 96.38 154 THR A N 1
ATOM 1249 C CA . THR A 1 154 ? -6.516 -16.781 -6.414 1 96.38 154 THR A CA 1
ATOM 1250 C C . THR A 1 154 ? -8.008 -17.078 -6.52 1 96.38 154 THR A C 1
ATOM 1252 O O . THR A 1 154 ? -8.836 -16.156 -6.523 1 96.38 154 THR A O 1
ATOM 1255 N N . CYS A 1 155 ? -8.336 -18.297 -6.672 1 98.12 155 CYS A N 1
ATOM 1256 C CA . CYS A 1 155 ? -9.688 -18.828 -6.633 1 98.12 155 CYS A CA 1
ATOM 1257 C C . CYS A 1 155 ? -9.719 -20.156 -5.883 1 98.12 155 CYS A C 1
ATOM 1259 O O . CYS A 1 155 ? -8.922 -21.062 -6.16 1 98.12 155 CYS A O 1
ATOM 1261 N N . MET A 1 156 ? -10.555 -20.297 -4.938 1 97.94 156 MET A N 1
ATOM 1262 C CA . MET A 1 156 ? -10.742 -21.562 -4.223 1 97.94 156 MET A CA 1
ATOM 1263 C C . MET A 1 156 ? -12.172 -22.078 -4.398 1 97.94 156 MET A C 1
ATOM 1265 O O . MET A 1 156 ? -13.125 -21.391 -4.023 1 97.94 156 MET A O 1
ATOM 1269 N N . PHE A 1 157 ? -12.344 -23.188 -4.953 1 98.31 157 PHE A N 1
ATOM 1270 C CA . PHE A 1 157 ? -13.633 -23.859 -5.102 1 98.31 157 PHE A CA 1
ATOM 1271 C C . PHE A 1 157 ? -13.906 -24.781 -3.926 1 98.31 157 PHE A C 1
ATOM 1273 O O . PHE A 1 157 ? -13 -25.5 -3.469 1 98.31 157 PHE A O 1
ATOM 1280 N N . ASP A 1 158 ? -15.117 -24.766 -3.459 1 96.25 158 ASP A N 1
ATOM 1281 C CA . ASP A 1 158 ? -15.617 -25.766 -2.52 1 96.25 158 ASP A CA 1
ATOM 1282 C C . ASP A 1 158 ? -16.219 -26.969 -3.256 1 96.25 158 ASP A C 1
ATOM 1284 O O . ASP A 1 158 ? -17.188 -26.828 -3.988 1 96.25 158 ASP A O 1
ATOM 1288 N N . LEU A 1 159 ? -15.641 -28.141 -2.994 1 96.69 159 LEU A N 1
ATOM 1289 C CA . LEU A 1 159 ? -16.031 -29.328 -3.74 1 96.69 159 LEU A CA 1
ATOM 1290 C C . LEU A 1 159 ? -16.578 -30.406 -2.801 1 96.69 159 LEU A C 1
ATOM 1292 O O . LEU A 1 159 ? -16.375 -31.594 -3.031 1 96.69 159 LEU A O 1
ATOM 1296 N N . ASN A 1 160 ? -17.203 -30.062 -1.785 1 93 160 ASN A N 1
ATOM 1297 C CA . ASN A 1 160 ? -17.703 -31 -0.793 1 93 160 ASN A CA 1
ATOM 1298 C C . ASN A 1 160 ? -18.766 -31.922 -1.382 1 93 160 ASN A C 1
ATOM 1300 O O . ASN A 1 160 ? -18.859 -33.094 -1.002 1 93 160 ASN A O 1
ATOM 1304 N N . ASN A 1 161 ? -19.609 -31.453 -2.24 1 94.12 161 ASN A N 1
ATOM 1305 C CA . ASN A 1 161 ? -20.594 -32.219 -2.988 1 94.12 161 ASN A CA 1
ATOM 1306 C C . ASN A 1 161 ? -20.359 -32.125 -4.492 1 94.12 161 ASN A C 1
ATOM 1308 O O . ASN A 1 161 ? -20.812 -31.172 -5.129 1 94.12 161 ASN A O 1
ATOM 1312 N N . LEU A 1 162 ? -19.828 -33.188 -5.109 1 93.38 162 LEU A N 1
ATOM 1313 C CA . LEU A 1 162 ? -19.422 -33.156 -6.508 1 93.38 162 LEU A CA 1
ATOM 1314 C C . LEU A 1 162 ? -20.641 -33.188 -7.43 1 93.38 162 LEU A C 1
ATOM 1316 O O . LEU A 1 162 ? -20.516 -32.938 -8.633 1 93.38 162 LEU A O 1
ATOM 1320 N N . ASN A 1 163 ? -21.797 -33.531 -6.879 1 93.56 163 ASN A N 1
ATOM 1321 C CA . ASN A 1 163 ? -23.016 -33.594 -7.68 1 93.56 163 ASN A CA 1
ATOM 1322 C C . ASN A 1 163 ? -23.859 -32.344 -7.57 1 93.56 163 ASN A C 1
ATOM 1324 O O . ASN A 1 163 ? -25 -32.312 -8.023 1 93.56 163 ASN A O 1
ATOM 1328 N N . ALA A 1 164 ? -23.297 -31.312 -6.973 1 95.62 164 ALA A N 1
ATOM 1329 C CA . ALA A 1 164 ? -24.016 -30.062 -6.844 1 95.62 164 ALA A CA 1
ATOM 1330 C C . ALA A 1 164 ? -24.25 -29.422 -8.211 1 95.62 164 ALA A C 1
ATOM 1332 O O . ALA A 1 164 ? -23.531 -29.688 -9.164 1 95.62 164 ALA A O 1
ATOM 1333 N N . ASP A 1 165 ? -25.328 -28.578 -8.312 1 95.56 165 ASP A N 1
ATOM 1334 C CA . ASP A 1 165 ? -25.656 -27.875 -9.555 1 95.56 165 ASP A CA 1
ATOM 1335 C C . ASP A 1 165 ? -24.844 -26.594 -9.703 1 95.56 165 ASP A C 1
ATOM 1337 O O . ASP A 1 165 ? -24.781 -26.016 -10.789 1 95.56 165 ASP A O 1
ATOM 1341 N N . GLN A 1 166 ? -24.328 -26.203 -8.617 1 96.38 166 GLN A N 1
ATOM 1342 C CA . GLN A 1 166 ? -23.531 -24.969 -8.57 1 96.38 166 GLN A CA 1
ATOM 1343 C C . GLN A 1 166 ? -22.406 -25.078 -7.535 1 96.38 166 GLN A C 1
ATOM 1345 O O . GLN A 1 166 ? -22.594 -25.703 -6.484 1 96.38 166 GLN A O 1
ATOM 1350 N N . PHE A 1 167 ? -21.297 -24.5 -7.84 1 97.62 167 PHE A N 1
ATOM 1351 C CA . PHE A 1 167 ? -20.156 -24.547 -6.922 1 97.62 167 PHE A CA 1
ATOM 1352 C C . PHE A 1 167 ? -19.75 -23.156 -6.496 1 97.62 167 PHE A C 1
ATOM 1354 O O . PHE A 1 167 ? -19.656 -22.25 -7.328 1 97.62 167 PHE A O 1
ATOM 1361 N N . GLN A 1 168 ? -19.5 -23 -5.199 1 96.88 168 GLN A N 1
ATOM 1362 C CA . GLN A 1 168 ? -19.047 -21.734 -4.637 1 96.88 168 GLN A CA 1
ATOM 1363 C C . GLN A 1 168 ? -17.562 -21.516 -4.887 1 96.88 168 GLN A C 1
ATOM 1365 O O . GLN A 1 168 ? -16.781 -22.469 -4.832 1 96.88 168 GLN A O 1
ATOM 1370 N N . ALA A 1 169 ? -17.203 -20.328 -5.191 1 97.44 169 ALA A N 1
ATOM 1371 C CA . ALA A 1 169 ? -15.812 -19.953 -5.422 1 97.44 169 ALA A CA 1
ATOM 1372 C C . ALA A 1 169 ? -15.453 -18.688 -4.633 1 97.44 169 ALA A C 1
ATOM 1374 O O . ALA A 1 169 ? -16.234 -17.734 -4.578 1 97.44 169 ALA A O 1
ATOM 1375 N N . LYS A 1 170 ? -14.352 -18.719 -3.936 1 96 170 LYS A N 1
ATOM 1376 C CA . LYS A 1 170 ? -13.797 -17.562 -3.223 1 96 170 LYS A CA 1
ATOM 1377 C C . LYS A 1 170 ? -12.586 -16.984 -3.961 1 96 170 LYS A C 1
ATOM 1379 O O . LYS A 1 170 ? -11.594 -17.688 -4.164 1 96 170 LYS A O 1
ATOM 1384 N N . ILE A 1 171 ? -12.68 -15.688 -4.324 1 94.75 171 ILE A N 1
ATOM 1385 C CA . ILE A 1 171 ? -11.672 -15.117 -5.215 1 94.75 171 ILE A CA 1
ATOM 1386 C C . ILE A 1 171 ? -10.977 -13.945 -4.523 1 94.75 171 ILE A C 1
ATOM 1388 O O . ILE A 1 171 ? -11.633 -13.117 -3.885 1 94.75 171 ILE A O 1
ATOM 1392 N N . TYR A 1 172 ? -9.695 -13.992 -4.578 1 93.62 172 TYR A N 1
ATOM 1393 C CA . TYR A 1 172 ? -8.883 -12.82 -4.301 1 93.62 172 TYR A CA 1
ATOM 1394 C C . TYR A 1 172 ? -8.242 -12.289 -5.578 1 93.62 172 TYR A C 1
ATOM 1396 O O . TYR A 1 172 ? -7.73 -13.062 -6.391 1 93.62 172 TYR A O 1
ATOM 1404 N N . SER A 1 173 ? -8.273 -10.992 -5.777 1 90.31 173 SER A N 1
ATOM 1405 C CA . SER A 1 173 ? -7.574 -10.328 -6.875 1 90.31 173 SER A CA 1
ATOM 1406 C C . SER A 1 173 ? -7.074 -8.945 -6.461 1 90.31 173 SER A C 1
ATOM 1408 O O . SER A 1 173 ? -7.805 -8.188 -5.82 1 90.31 173 SER A O 1
ATOM 1410 N N . ASN A 1 174 ? -5.871 -8.633 -6.812 1 83.56 174 ASN A N 1
ATOM 1411 C CA . ASN A 1 174 ? -5.309 -7.324 -6.488 1 83.56 174 ASN A CA 1
ATOM 1412 C C . ASN A 1 174 ? -5.824 -6.242 -7.434 1 83.56 174 ASN A C 1
ATOM 1414 O O . ASN A 1 174 ? -5.629 -5.051 -7.184 1 83.56 174 ASN A O 1
ATOM 1418 N N . THR A 1 175 ? -6.473 -6.562 -8.539 1 83.44 175 THR A N 1
ATOM 1419 C CA . THR A 1 175 ? -7.082 -5.652 -9.5 1 83.44 175 THR A CA 1
ATOM 1420 C C . THR A 1 175 ? -8.492 -6.113 -9.867 1 83.44 175 THR A C 1
ATOM 1422 O O . THR A 1 175 ? -8.914 -7.203 -9.477 1 83.44 175 THR A O 1
ATOM 1425 N N . VAL A 1 176 ? -9.086 -5.082 -10.602 1 81 176 VAL A N 1
ATOM 1426 C CA . VAL A 1 176 ? -10.375 -5.484 -11.156 1 81 176 VAL A CA 1
ATOM 1427 C C . VAL A 1 176 ? -10.164 -6.34 -12.398 1 81 176 VAL A C 1
ATOM 1429 O O . VAL A 1 176 ? -9.977 -5.816 -13.5 1 81 176 VAL A O 1
ATOM 1432 N N . ALA A 1 177 ? -9.82 -7.543 -12.273 1 86.25 177 ALA A N 1
ATOM 1433 C CA . ALA A 1 177 ? -9.453 -8.438 -13.375 1 86.25 177 ALA A CA 1
ATOM 1434 C C . ALA A 1 177 ? -10.656 -9.258 -13.836 1 86.25 177 ALA A C 1
ATOM 1436 O O . ALA A 1 177 ? -10.75 -10.453 -13.555 1 86.25 177 ALA A O 1
ATOM 1437 N N . LYS A 1 178 ? -11.5 -8.617 -14.609 1 89.69 178 LYS A N 1
ATOM 1438 C CA . LYS A 1 178 ? -12.695 -9.289 -15.125 1 89.69 178 LYS A CA 1
ATOM 1439 C C . LYS A 1 178 ? -12.312 -10.508 -15.969 1 89.69 178 LYS A C 1
ATOM 1441 O O . LYS A 1 178 ? -13.031 -11.516 -15.969 1 89.69 178 LYS A O 1
ATOM 1446 N N . TYR A 1 179 ? -11.219 -10.438 -16.656 1 94.56 179 TYR A N 1
ATOM 1447 C CA . TYR A 1 179 ? -10.789 -11.555 -17.484 1 94.56 179 TYR A CA 1
ATOM 1448 C C . TYR A 1 179 ? -10.562 -12.805 -16.641 1 94.56 179 TYR A C 1
ATOM 1450 O O . TYR A 1 179 ? -10.734 -13.93 -17.141 1 94.56 179 TYR A O 1
ATOM 1458 N N . TRP A 1 180 ? -10.227 -12.68 -15.422 1 95.62 180 TRP A N 1
ATOM 1459 C CA . TRP A 1 180 ? -9.914 -13.797 -14.531 1 95.62 180 TRP A CA 1
ATOM 1460 C C . TRP A 1 180 ? -11.188 -14.477 -14.047 1 95.62 180 TRP A C 1
ATOM 1462 O O . TRP A 1 180 ? -11.445 -15.633 -14.383 1 95.62 180 TRP A O 1
ATOM 1472 N N . TRP A 1 181 ? -12.086 -13.734 -13.406 1 95.38 181 TRP A N 1
ATOM 1473 C CA . TRP A 1 181 ? -13.211 -14.375 -12.742 1 95.38 181 TRP A CA 1
ATOM 1474 C C . TRP A 1 181 ? -14.359 -14.609 -13.719 1 95.38 181 TRP A C 1
ATOM 1476 O O . TRP A 1 181 ? -15.094 -15.594 -13.594 1 95.38 181 TRP A O 1
ATOM 1486 N N . PHE A 1 182 ? -14.523 -13.742 -14.695 1 95.5 182 PHE A N 1
ATOM 1487 C CA . PHE A 1 182 ? -15.656 -13.844 -15.602 1 95.5 182 PHE A CA 1
ATOM 1488 C C . PHE A 1 182 ? -15.281 -14.641 -16.844 1 95.5 182 PHE A C 1
ATOM 1490 O O . PHE A 1 182 ? -15.938 -15.633 -17.172 1 95.5 182 PHE A O 1
ATOM 1497 N N . ASP A 1 183 ? -14.227 -14.211 -17.547 1 96.56 183 ASP A N 1
ATOM 1498 C CA . ASP A 1 183 ? -13.891 -14.852 -18.828 1 96.56 183 ASP A CA 1
ATOM 1499 C C . ASP A 1 183 ? -13.234 -16.203 -18.594 1 96.56 183 ASP A C 1
ATOM 1501 O O . ASP A 1 183 ? -13.672 -17.219 -19.156 1 96.56 183 ASP A O 1
ATOM 1505 N N . PHE A 1 184 ? -12.258 -16.344 -17.812 1 98.31 184 PHE A N 1
ATOM 1506 C CA . PHE A 1 184 ? -11.492 -17.562 -17.594 1 98.31 184 PHE A CA 1
ATOM 1507 C C . PHE A 1 184 ? -12.266 -18.547 -16.719 1 98.31 184 PHE A C 1
ATOM 1509 O O . PHE A 1 184 ? -12.602 -19.656 -17.141 1 98.31 184 PHE A O 1
ATOM 1516 N N . LEU A 1 185 ? -12.68 -18.062 -15.508 1 97.88 185 LEU A N 1
ATOM 1517 C CA . LEU A 1 185 ? -13.273 -18.969 -14.523 1 97.88 185 LEU A CA 1
ATOM 1518 C C . LEU A 1 185 ? -14.773 -19.109 -14.742 1 97.88 185 LEU A C 1
ATOM 1520 O O . LEU A 1 185 ? -15.406 -20.016 -14.203 1 97.88 185 LEU A O 1
ATOM 1524 N N . GLU A 1 186 ? -15.344 -18.188 -15.508 1 97.38 186 GLU A N 1
ATOM 1525 C CA . GLU A 1 186 ? -16.766 -18.203 -15.875 1 97.38 186 GLU A CA 1
ATOM 1526 C C . GLU A 1 186 ? -17.656 -18.219 -14.633 1 97.38 186 GLU A C 1
ATOM 1528 O O . GLU A 1 186 ? -18.547 -19.062 -14.523 1 97.38 186 GLU A O 1
ATOM 1533 N N . LEU A 1 187 ? -17.391 -17.266 -13.789 1 97.38 187 LEU A N 1
ATOM 1534 C CA . LEU A 1 187 ? -18.109 -17.172 -12.523 1 97.38 187 LEU A CA 1
ATOM 1535 C C . LEU A 1 187 ? -19.094 -16.016 -12.539 1 97.38 187 LEU A C 1
ATOM 1537 O O . LEU A 1 187 ? -19.031 -15.156 -13.422 1 97.38 187 LEU A O 1
ATOM 1541 N N . VAL A 1 188 ? -20.062 -16.125 -11.594 1 94.31 188 VAL A N 1
ATOM 1542 C CA . VAL A 1 188 ? -21.031 -15.07 -11.352 1 94.31 188 VAL A CA 1
ATOM 1543 C C . VAL A 1 188 ? -20.875 -14.547 -9.93 1 94.31 188 VAL A C 1
ATOM 1545 O O . VAL A 1 188 ? -20.719 -15.328 -8.984 1 94.31 188 VAL A O 1
ATOM 1548 N N . GLU A 1 189 ? -20.906 -13.25 -9.859 1 92.69 189 GLU A N 1
ATOM 1549 C CA . GLU A 1 189 ? -20.812 -12.633 -8.539 1 92.69 189 GLU A CA 1
ATOM 1550 C C . GLU A 1 189 ? -22.016 -12.992 -7.676 1 92.69 189 GLU A C 1
ATOM 1552 O O . GLU A 1 189 ? -23.156 -12.992 -8.156 1 92.69 189 GLU A O 1
ATOM 1557 N N . CYS A 1 190 ? -21.75 -13.289 -6.434 1 90.19 190 CYS A N 1
ATOM 1558 C CA . CYS A 1 190 ? -22.859 -13.586 -5.527 1 90.19 190 CYS A CA 1
ATOM 1559 C C . CYS A 1 190 ? -23.578 -12.305 -5.109 1 90.19 190 CYS A C 1
ATOM 1561 O O . CYS A 1 190 ? -24.781 -12.328 -4.832 1 90.19 190 CYS A O 1
ATOM 1563 N N . GLN A 1 191 ? -22.812 -11.242 -4.988 1 89.25 191 GLN A N 1
ATOM 1564 C CA . GLN A 1 191 ? -23.328 -9.922 -4.613 1 89.25 191 GLN A CA 1
ATOM 1565 C C . GLN A 1 191 ? -22.656 -8.82 -5.434 1 89.25 191 GLN A C 1
ATOM 1567 O O . GLN A 1 191 ? -21.453 -8.859 -5.668 1 89.25 191 GLN A O 1
ATOM 1572 N N . ASN A 1 192 ? -23.484 -7.852 -5.898 1 89.12 192 ASN A N 1
ATOM 1573 C CA . ASN A 1 192 ? -22.875 -6.816 -6.734 1 89.12 192 ASN A CA 1
ATOM 1574 C C . ASN A 1 192 ? -22.188 -5.75 -5.898 1 89.12 192 ASN A C 1
ATOM 1576 O O . ASN A 1 192 ? -22.375 -5.691 -4.68 1 89.12 192 ASN A O 1
ATOM 1580 N N . ASP A 1 193 ? -21.453 -5 -6.637 1 89.12 193 ASP A N 1
ATOM 1581 C CA . ASP A 1 193 ? -20.594 -4.008 -6.008 1 89.12 193 ASP A CA 1
ATOM 1582 C C . ASP A 1 193 ? -21.406 -2.939 -5.285 1 89.12 193 ASP A C 1
ATOM 1584 O O . ASP A 1 193 ? -21.016 -2.467 -4.219 1 89.12 193 ASP A O 1
ATOM 1588 N N . ARG A 1 194 ? -22.516 -2.574 -5.867 1 88.38 194 ARG A N 1
ATOM 1589 C CA . ARG A 1 194 ? -23.359 -1.534 -5.285 1 88.38 194 ARG A CA 1
ATOM 1590 C C . ARG A 1 194 ? -23.922 -1.983 -3.947 1 88.38 194 ARG A C 1
ATOM 1592 O O . ARG A 1 194 ? -23.891 -1.238 -2.965 1 88.38 194 ARG A O 1
ATOM 1599 N N . VAL A 1 195 ? -24.391 -3.189 -3.914 1 91.19 195 VAL A N 1
ATOM 1600 C CA . VAL A 1 195 ? -24.969 -3.762 -2.701 1 91.19 195 VAL A CA 1
ATOM 1601 C C . VAL A 1 195 ? -23.875 -3.926 -1.641 1 91.19 195 VAL A C 1
ATOM 1603 O O . VAL A 1 195 ? -24.062 -3.549 -0.482 1 91.19 195 VAL A O 1
ATOM 1606 N N . ASN A 1 196 ? -22.719 -4.5 -2.035 1 92.88 196 ASN A N 1
ATOM 1607 C CA . ASN A 1 196 ? -21.594 -4.637 -1.11 1 92.88 196 ASN A CA 1
ATOM 1608 C C . ASN A 1 196 ? -21.203 -3.291 -0.512 1 92.88 196 ASN A C 1
ATOM 1610 O O . ASN A 1 196 ? -20.969 -3.186 0.695 1 92.88 196 ASN A O 1
ATOM 1614 N N . THR A 1 197 ? -21.109 -2.24 -1.383 1 91.94 197 THR A N 1
ATOM 1615 C CA . THR A 1 197 ? -20.719 -0.907 -0.941 1 91.94 197 THR A CA 1
ATOM 1616 C C . THR A 1 197 ? -21.703 -0.363 0.087 1 91.94 197 THR A C 1
ATOM 1618 O O . THR A 1 197 ? -21.312 0.062 1.174 1 91.94 197 THR A O 1
ATOM 1621 N N . TYR A 1 198 ? -22.969 -0.479 -0.212 1 90.56 198 TYR A N 1
ATOM 1622 C CA . TYR A 1 198 ? -24 0.053 0.662 1 90.56 198 TYR A CA 1
ATOM 1623 C C . TYR A 1 198 ? -24.062 -0.718 1.976 1 90.56 198 TYR A C 1
ATOM 1625 O O . TYR A 1 198 ? -24.062 -0.119 3.053 1 90.56 198 TYR A O 1
ATOM 1633 N N . LYS A 1 199 ? -24.094 -2.025 1.872 1 93.12 199 LYS A N 1
ATOM 1634 C CA . LYS A 1 199 ? -24.203 -2.857 3.068 1 93.12 199 LYS A CA 1
ATOM 1635 C C . LYS A 1 199 ? -23.016 -2.635 3.998 1 93.12 199 LYS A C 1
ATOM 1637 O O . LYS A 1 199 ? -23.172 -2.572 5.219 1 93.12 199 LYS A O 1
ATOM 1642 N N . THR A 1 200 ? -21.828 -2.576 3.379 1 94.94 200 THR A N 1
ATOM 1643 C CA . THR A 1 200 ? -20.641 -2.318 4.168 1 94.94 200 THR A CA 1
ATOM 1644 C C . THR A 1 200 ? -20.75 -0.989 4.91 1 94.94 200 THR A C 1
ATOM 1646 O O . THR A 1 200 ? -20.609 -0.941 6.133 1 94.94 200 THR A O 1
ATOM 1649 N N . TYR A 1 201 ? -21.016 0.076 4.188 1 94 201 TYR A N 1
ATOM 1650 C CA . TYR A 1 201 ? -21.094 1.415 4.762 1 94 201 TYR A CA 1
ATOM 1651 C C . TYR A 1 201 ? -22.172 1.483 5.84 1 94 201 TYR A C 1
ATOM 1653 O O . TYR A 1 201 ? -21.906 1.935 6.957 1 94 201 TYR A O 1
ATOM 1661 N N . ASP A 1 202 ? -23.328 0.977 5.512 1 93.06 202 ASP A N 1
ATOM 1662 C CA . ASP A 1 202 ? -24.484 1.017 6.406 1 93.06 202 ASP A CA 1
ATOM 1663 C C . ASP A 1 202 ? -24.219 0.224 7.684 1 93.06 202 ASP A C 1
ATOM 1665 O O . ASP A 1 202 ? -24.516 0.69 8.781 1 93.06 202 ASP A O 1
ATOM 1669 N N . SER A 1 203 ? -23.641 -0.931 7.543 1 95.94 203 SER A N 1
ATOM 1670 C CA . SER A 1 203 ? -23.391 -1.803 8.688 1 95.94 203 SER A CA 1
ATOM 1671 C C . SER A 1 203 ? -22.344 -1.196 9.625 1 95.94 203 SER A C 1
ATOM 1673 O O . SER A 1 203 ? -22.531 -1.214 10.844 1 95.94 203 SER A O 1
ATOM 1675 N N . VAL A 1 204 ? -21.281 -0.677 9.078 1 95.75 204 VAL A N 1
ATOM 1676 C CA . VAL A 1 204 ? -20.234 -0.081 9.898 1 95.75 204 VAL A CA 1
ATOM 1677 C C . VAL A 1 204 ? -20.766 1.179 10.578 1 95.75 204 VAL A C 1
ATOM 1679 O O . VAL A 1 204 ? -20.516 1.396 11.773 1 95.75 204 VAL A O 1
ATOM 1682 N N . GLU A 1 205 ? -21.469 2.012 9.836 1 92.31 205 GLU A N 1
ATOM 1683 C CA . GLU A 1 205 ? -22.047 3.227 10.398 1 92.31 205 GLU A CA 1
ATOM 1684 C C . GLU A 1 205 ? -22.953 2.906 11.586 1 92.31 205 GLU A C 1
ATOM 1686 O O . GLU A 1 205 ? -22.859 3.537 12.641 1 92.31 205 GLU A O 1
ATOM 1691 N N . LYS A 1 206 ? -23.844 1.966 11.414 1 93.31 206 LYS A N 1
ATOM 1692 C CA . LYS A 1 206 ? -24.75 1.569 12.484 1 93.31 206 LYS A CA 1
ATOM 1693 C C . LYS A 1 206 ? -23.984 1.041 13.695 1 93.31 206 LYS A C 1
ATOM 1695 O O . LYS A 1 206 ? -24.344 1.342 14.836 1 93.31 206 LYS A O 1
ATOM 1700 N N . CYS A 1 207 ? -23 0.222 13.414 1 95.88 207 CYS A N 1
ATOM 1701 C CA . CYS A 1 207 ? -22.172 -0.318 14.492 1 95.88 207 CYS A CA 1
ATOM 1702 C C . CYS A 1 207 ? -21.5 0.802 15.281 1 95.88 207 CYS A C 1
ATOM 1704 O O . CYS A 1 207 ? -21.531 0.806 16.516 1 95.88 207 CYS A O 1
ATOM 1706 N N . LEU A 1 208 ? -20.891 1.769 14.586 1 94.06 208 LEU A N 1
ATOM 1707 C CA . LEU A 1 208 ? -20.234 2.912 15.219 1 94.06 208 LEU A CA 1
ATOM 1708 C C . LEU A 1 208 ? -21.234 3.729 16.031 1 94.06 208 LEU A C 1
ATOM 1710 O O . LEU A 1 208 ? -20.969 4.059 17.188 1 94.06 208 LEU A O 1
ATOM 1714 N N . ASN A 1 209 ? -22.359 4.004 15.438 1 88.62 209 ASN A N 1
ATOM 1715 C CA . ASN A 1 209 ? -23.375 4.816 16.109 1 88.62 209 ASN A CA 1
ATOM 1716 C C . ASN A 1 209 ? -23.891 4.137 17.375 1 88.62 209 ASN A C 1
ATOM 1718 O O . ASN A 1 209 ? -24.047 4.785 18.406 1 88.62 209 ASN A O 1
ATOM 1722 N N . ARG A 1 210 ? -24.109 2.926 17.328 1 91.88 210 ARG A N 1
ATOM 1723 C CA . ARG A 1 210 ? -24.609 2.178 18.469 1 91.88 210 ARG A CA 1
ATOM 1724 C C . ARG A 1 210 ? -23.609 2.203 19.625 1 91.88 210 ARG A C 1
ATOM 1726 O O . ARG A 1 210 ? -24.016 2.303 20.797 1 91.88 210 ARG A O 1
ATOM 1733 N N . LYS A 1 211 ? -22.344 2.227 19.297 1 91.69 211 LYS A N 1
ATOM 1734 C CA . LYS A 1 211 ? -21.328 2.035 20.328 1 91.69 211 LYS A CA 1
ATOM 1735 C C . LYS A 1 211 ? -20.734 3.371 20.766 1 91.69 211 LYS A C 1
ATOM 1737 O O . LYS A 1 211 ? -20.328 3.523 21.922 1 91.69 211 LYS A O 1
ATOM 1742 N N . LEU A 1 212 ? -20.719 4.344 19.859 1 90 212 LEU A N 1
ATOM 1743 C CA . LEU A 1 212 ? -19.891 5.504 20.156 1 90 212 LEU A CA 1
ATOM 1744 C C . LEU A 1 212 ? -20.719 6.785 20.141 1 90 212 LEU A C 1
ATOM 1746 O O . LEU A 1 212 ? -20.312 7.793 20.734 1 90 212 LEU A O 1
ATOM 1750 N N . LYS A 1 213 ? -21.875 6.789 19.484 1 83.75 213 LYS A N 1
ATOM 1751 C CA . LYS A 1 213 ? -22.578 8.039 19.219 1 83.75 213 LYS A CA 1
ATOM 1752 C C . LYS A 1 213 ? -22.828 8.82 20.5 1 83.75 213 LYS A C 1
ATOM 1754 O O . LYS A 1 213 ? -22.641 10.039 20.531 1 83.75 213 LYS A O 1
ATOM 1759 N N . LYS A 1 214 ? -23.125 8.141 21.594 1 77.44 214 LYS A N 1
ATOM 1760 C CA . LYS A 1 214 ? -23.469 8.797 22.844 1 77.44 214 LYS A CA 1
ATOM 1761 C C . LYS A 1 214 ? -22.234 9 23.719 1 77.44 214 LYS A C 1
ATOM 1763 O O . LYS A 1 214 ? -22.062 10.062 24.328 1 77.44 214 LYS A O 1
ATOM 1768 N N . THR A 1 215 ? -21.328 8.109 23.766 1 83.19 215 THR A N 1
ATOM 1769 C CA . THR A 1 215 ? -20.25 8.086 24.766 1 83.19 215 THR A CA 1
ATOM 1770 C C . THR A 1 215 ? -18.984 8.695 24.188 1 83.19 215 THR A C 1
ATOM 1772 O O . THR A 1 215 ? -18.141 9.195 24.922 1 83.19 215 THR A O 1
ATOM 1775 N N . ALA A 1 216 ? -18.812 8.602 22.875 1 85.56 216 ALA A N 1
ATOM 1776 C CA . ALA A 1 216 ? -17.625 9.133 22.203 1 85.56 216 ALA A CA 1
ATOM 1777 C C . ALA A 1 216 ? -17.984 9.75 20.859 1 85.56 216 ALA A C 1
ATOM 1779 O O . ALA A 1 216 ? -17.5 9.297 19.812 1 85.56 216 ALA A O 1
ATOM 1780 N N . PRO A 1 217 ? -18.781 10.812 20.859 1 79.31 217 PRO A N 1
ATOM 1781 C CA . PRO A 1 217 ? -19.328 11.383 19.625 1 79.31 217 PRO A CA 1
ATOM 1782 C C . PRO A 1 217 ? -18.234 11.922 18.688 1 79.31 217 PRO A C 1
ATOM 1784 O O . PRO A 1 217 ? -18.406 11.891 17.469 1 79.31 217 PRO A O 1
ATOM 1787 N N . TYR A 1 218 ? -17.203 12.445 19.25 1 78.19 218 TYR A N 1
ATOM 1788 C CA . TYR A 1 218 ? -16.141 12.984 18.422 1 78.19 218 TYR A CA 1
ATOM 1789 C C . TYR A 1 218 ? -15.477 11.883 17.594 1 78.19 218 TYR A C 1
ATOM 1791 O O . TYR A 1 218 ? -15.383 11.984 16.375 1 78.19 218 TYR A O 1
ATOM 1799 N N . ASP A 1 219 ? -15.008 10.852 18.281 1 86.94 219 ASP A N 1
ATOM 1800 C CA . ASP A 1 219 ? -14.383 9.727 17.594 1 86.94 219 ASP A CA 1
ATOM 1801 C C . ASP A 1 219 ? -15.352 9.094 16.594 1 86.94 219 ASP A C 1
ATOM 1803 O O . ASP A 1 219 ? -14.953 8.688 15.5 1 86.94 219 ASP A O 1
ATOM 1807 N N . ASN A 1 220 ? -16.609 9.055 16.984 1 86.5 220 ASN A N 1
ATOM 1808 C CA . ASN A 1 220 ? -17.641 8.516 16.094 1 86.5 220 ASN A CA 1
ATOM 1809 C C . ASN A 1 220 ? -17.688 9.273 14.766 1 86.5 220 ASN A C 1
ATOM 1811 O O . ASN A 1 220 ? -17.656 8.664 13.695 1 86.5 220 ASN A O 1
ATOM 1815 N N . ARG A 1 221 ? -17.672 10.539 14.82 1 80.94 221 ARG A N 1
ATOM 1816 C CA . ARG A 1 221 ? -17.75 11.398 13.641 1 80.94 221 ARG A CA 1
ATOM 1817 C C . ARG A 1 221 ? -16.484 11.281 12.789 1 80.94 221 ARG A C 1
ATOM 1819 O O . ARG A 1 221 ? -16.578 11.141 11.57 1 80.94 221 ARG A O 1
ATOM 1826 N N . VAL A 1 222 ? -15.398 11.359 13.398 1 83.44 222 VAL A N 1
ATOM 1827 C CA . VAL A 1 222 ? -14.125 11.32 12.688 1 83.44 222 VAL A CA 1
ATOM 1828 C C . VAL A 1 222 ? -14.008 10.008 11.914 1 83.44 222 VAL A C 1
ATOM 1830 O O . VAL A 1 222 ? -13.688 10.008 10.719 1 83.44 222 VAL A O 1
ATOM 1833 N N . ILE A 1 223 ? -14.305 8.93 12.578 1 90.88 223 ILE A N 1
ATOM 1834 C CA . ILE A 1 223 ? -14.156 7.617 11.969 1 90.88 223 ILE A CA 1
ATOM 1835 C C . ILE A 1 223 ? -15.156 7.457 10.828 1 90.88 223 ILE A C 1
ATOM 1837 O O . ILE A 1 223 ? -14.828 6.918 9.773 1 90.88 223 ILE A O 1
ATOM 1841 N N . GLN A 1 224 ? -16.359 7.961 11.039 1 87.69 224 GLN A N 1
ATOM 1842 C CA . GLN A 1 224 ? -17.375 7.871 10 1 87.69 224 GLN A CA 1
ATOM 1843 C C . GLN A 1 224 ? -16.969 8.68 8.766 1 87.69 224 GLN A C 1
ATOM 1845 O O . GLN A 1 224 ? -17.125 8.211 7.637 1 87.69 224 GLN A O 1
ATOM 1850 N N . ASN A 1 225 ? -16.469 9.852 9.008 1 82.56 225 ASN A N 1
ATOM 1851 C CA . ASN A 1 225 ? -16.031 10.68 7.887 1 82.56 225 ASN A CA 1
ATOM 1852 C C . ASN A 1 225 ? -14.828 10.07 7.176 1 82.56 225 ASN A C 1
ATOM 1854 O O . ASN A 1 225 ? -14.711 10.164 5.949 1 82.56 225 ASN A O 1
ATOM 1858 N N . ALA A 1 226 ? -13.992 9.523 7.941 1 88.44 226 ALA A N 1
ATOM 1859 C CA . ALA A 1 226 ? -12.844 8.828 7.355 1 88.44 226 ALA A CA 1
ATOM 1860 C C . ALA A 1 226 ? -13.305 7.652 6.492 1 88.44 226 ALA A C 1
ATOM 1862 O O . ALA A 1 226 ? -12.766 7.426 5.406 1 88.44 226 ALA A O 1
ATOM 1863 N N . MET A 1 227 ? -14.305 6.914 6.984 1 91.94 227 MET A N 1
ATOM 1864 C CA . MET A 1 227 ? -14.875 5.809 6.223 1 91.94 227 MET A CA 1
ATOM 1865 C C . MET A 1 227 ? -15.469 6.301 4.91 1 91.94 227 MET A C 1
ATOM 1867 O O . MET A 1 227 ? -15.219 5.727 3.85 1 91.94 227 MET A O 1
ATOM 1871 N N . TYR A 1 228 ? -16.219 7.363 5.012 1 87.38 228 TYR A N 1
ATOM 1872 C CA . TYR A 1 228 ? -16.859 7.914 3.82 1 87.38 228 TYR A CA 1
ATOM 1873 C C . TYR A 1 228 ? -15.82 8.336 2.793 1 87.38 228 TYR A C 1
ATOM 1875 O O . TYR A 1 228 ? -15.945 8.031 1.604 1 87.38 228 TYR A O 1
ATOM 1883 N N . ALA A 1 229 ? -14.852 9.086 3.25 1 86.75 229 ALA A N 1
ATOM 1884 C CA . ALA A 1 229 ? -13.789 9.531 2.352 1 86.75 229 ALA A CA 1
ATOM 1885 C C . ALA A 1 229 ? -13.086 8.344 1.704 1 86.75 229 ALA A C 1
ATOM 1887 O O . ALA A 1 229 ? -12.781 8.375 0.51 1 86.75 229 ALA A O 1
ATOM 1888 N N . TYR A 1 230 ? -12.805 7.32 2.506 1 90.5 230 TYR A N 1
ATOM 1889 C CA . TYR A 1 230 ? -12.125 6.125 2.02 1 90.5 230 TYR A CA 1
ATOM 1890 C C . TYR A 1 230 ? -12.945 5.426 0.943 1 90.5 230 TYR A C 1
ATOM 1892 O O . TYR A 1 230 ? -12.43 5.082 -0.12 1 90.5 230 TYR A O 1
ATOM 1900 N N . MET A 1 231 ? -14.258 5.289 1.164 1 91 231 MET A N 1
ATOM 1901 C CA . MET A 1 231 ? -15.117 4.508 0.281 1 91 231 MET A CA 1
ATOM 1902 C C . MET A 1 231 ? -15.586 5.344 -0.906 1 91 231 MET A C 1
ATOM 1904 O O . MET A 1 231 ? -16.016 4.797 -1.923 1 91 231 MET A O 1
ATOM 1908 N N . ASN A 1 232 ? -15.562 6.605 -0.67 1 86.81 232 ASN A N 1
ATOM 1909 C CA . ASN A 1 232 ? -15.945 7.512 -1.747 1 86.81 232 ASN A CA 1
ATOM 1910 C C . ASN A 1 232 ? -14.773 7.809 -2.674 1 86.81 232 ASN A C 1
ATOM 1912 O O . ASN A 1 232 ? -14.812 8.758 -3.455 1 86.81 232 ASN A O 1
ATOM 1916 N N . ASN A 1 233 ? -13.766 7.082 -2.604 1 82.56 233 ASN A N 1
ATOM 1917 C CA . ASN A 1 233 ? -12.586 7.215 -3.453 1 82.56 233 ASN A CA 1
ATOM 1918 C C . ASN A 1 233 ? -12.758 6.461 -4.77 1 82.56 233 ASN A C 1
ATOM 1920 O O . ASN A 1 233 ? -12.977 5.25 -4.77 1 82.56 233 ASN A O 1
ATOM 1924 N N . ALA A 1 234 ? -12.648 7.16 -5.855 1 70.06 234 ALA A N 1
ATOM 1925 C CA . ALA A 1 234 ? -12.938 6.641 -7.191 1 70.06 234 ALA A CA 1
ATOM 1926 C C . ALA A 1 234 ? -11.75 5.852 -7.742 1 70.06 234 ALA A C 1
ATOM 1928 O O . ALA A 1 234 ? -11.75 5.441 -8.906 1 70.06 234 ALA A O 1
ATOM 1929 N N . ASN A 1 235 ? -10.867 5.656 -6.902 1 71.56 235 ASN A N 1
ATOM 1930 C CA . ASN A 1 235 ? -9.703 4.914 -7.371 1 71.56 235 ASN A CA 1
ATOM 1931 C C . ASN A 1 235 ? -10.07 3.486 -7.77 1 71.56 235 ASN A C 1
ATOM 1933 O O . ASN A 1 235 ? -11 2.902 -7.207 1 71.56 235 ASN A O 1
ATOM 1937 N N . ARG A 1 236 ? -9.516 3.002 -8.852 1 65.75 236 ARG A N 1
ATOM 1938 C CA . ARG A 1 236 ? -9.828 1.738 -9.508 1 65.75 236 ARG A CA 1
ATOM 1939 C C . ARG A 1 236 ? -9.227 0.561 -8.75 1 65.75 236 ARG A C 1
ATOM 1941 O O . ARG A 1 236 ? -9.359 -0.59 -9.172 1 65.75 236 ARG A O 1
ATOM 1948 N N . GLU A 1 237 ? -8.742 0.82 -7.633 1 77.12 237 GLU A N 1
ATOM 1949 C CA . GLU A 1 237 ? -8.25 -0.303 -6.84 1 77.12 237 GLU A CA 1
ATOM 1950 C C . GLU A 1 237 ? -9.398 -1.055 -6.176 1 77.12 237 GLU A C 1
ATOM 1952 O O . GLU A 1 237 ? -10.461 -0.478 -5.922 1 77.12 237 GLU A O 1
ATOM 1957 N N . MET A 1 238 ? -9.195 -2.389 -5.992 1 83.38 238 MET A N 1
ATOM 1958 C CA . MET A 1 238 ? -10.172 -3.189 -5.254 1 83.38 238 MET A CA 1
ATOM 1959 C C . MET A 1 238 ? -10.266 -2.732 -3.805 1 83.38 238 MET A C 1
ATOM 1961 O O . MET A 1 238 ? -9.242 -2.512 -3.15 1 83.38 238 MET A O 1
ATOM 1965 N N . PHE A 1 239 ? -11.461 -2.434 -3.424 1 89.75 239 PHE A N 1
ATOM 1966 C CA . PHE A 1 239 ? -11.727 -2.158 -2.018 1 89.75 239 PHE A CA 1
ATOM 1967 C C . PHE A 1 239 ? -11.453 -3.389 -1.164 1 89.75 239 PHE A C 1
ATOM 1969 O O . PHE A 1 239 ? -11.797 -4.508 -1.546 1 89.75 239 PHE A O 1
ATOM 1976 N N . ASP A 1 240 ? -10.82 -3.242 -0.093 1 91.12 240 ASP A N 1
ATOM 1977 C CA . ASP A 1 240 ? -10.562 -4.273 0.91 1 91.12 240 ASP A CA 1
ATOM 1978 C C . ASP A 1 240 ? -11.008 -3.812 2.297 1 91.12 240 ASP A C 1
ATOM 1980 O O . ASP A 1 240 ? -10.492 -2.824 2.824 1 91.12 240 ASP A O 1
ATOM 1984 N N . TYR A 1 241 ? -11.945 -4.516 2.883 1 93.94 241 TYR A N 1
ATOM 1985 C CA . TYR A 1 241 ? -12.578 -4.152 4.145 1 93.94 241 TYR A CA 1
ATOM 1986 C C . TYR A 1 241 ? -11.555 -4.078 5.27 1 93.94 241 TYR A C 1
ATOM 1988 O O . TYR A 1 241 ? -11.547 -3.121 6.047 1 93.94 241 TYR A O 1
ATOM 1996 N N . ASP A 1 242 ? -10.719 -5.035 5.402 1 91.62 242 ASP A N 1
ATOM 1997 C CA . ASP A 1 242 ? -9.766 -5.098 6.504 1 91.62 242 ASP A CA 1
ATOM 1998 C C . ASP A 1 242 ? -8.711 -3.996 6.383 1 91.62 242 ASP A C 1
ATOM 2000 O O . ASP A 1 242 ? -8.289 -3.426 7.391 1 91.62 242 ASP A O 1
ATOM 2004 N N . ASN A 1 243 ? -8.32 -3.709 5.133 1 90.19 243 ASN A N 1
ATOM 2005 C CA . ASN A 1 243 ? -7.422 -2.578 4.926 1 90.19 243 ASN A CA 1
ATOM 2006 C C . ASN A 1 243 ? -8.055 -1.265 5.367 1 90.19 243 ASN A C 1
ATOM 2008 O O . ASN A 1 243 ? -7.395 -0.418 5.965 1 90.19 243 ASN A O 1
ATOM 2012 N N . MET A 1 244 ? -9.305 -1.069 5.012 1 92.75 244 MET A N 1
ATOM 2013 C CA . MET A 1 244 ? -10.008 0.135 5.434 1 92.75 244 MET A CA 1
ATOM 2014 C C . MET A 1 244 ? -10.039 0.243 6.957 1 92.75 244 MET A C 1
ATOM 2016 O O . MET A 1 244 ? -9.68 1.281 7.516 1 92.75 244 MET A O 1
ATOM 2020 N N . ILE A 1 245 ? -10.43 -0.851 7.66 1 94.12 245 ILE A N 1
ATOM 2021 C CA . ILE A 1 245 ? -10.547 -0.841 9.109 1 94.12 245 ILE A CA 1
ATOM 2022 C C . ILE A 1 245 ? -9.195 -0.525 9.742 1 94.12 245 ILE A C 1
ATOM 2024 O O . ILE A 1 245 ? -9.117 0.223 10.719 1 94.12 245 ILE A O 1
ATOM 2028 N N . GLU A 1 246 ? -8.172 -1.081 9.18 1 91.06 246 GLU A N 1
ATOM 2029 C CA . GLU A 1 246 ? -6.824 -0.812 9.68 1 91.06 246 GLU A CA 1
ATOM 2030 C C . GLU A 1 246 ? -6.488 0.673 9.578 1 91.06 246 GLU A C 1
ATOM 2032 O O . GLU A 1 246 ? -5.918 1.247 10.508 1 91.06 246 GLU A O 1
ATOM 2037 N N . LYS A 1 247 ? -6.852 1.289 8.477 1 87.88 247 LYS A N 1
ATOM 2038 C CA . LYS A 1 247 ? -6.465 2.664 8.18 1 87.88 247 LYS A CA 1
ATOM 2039 C C . LYS A 1 247 ? -7.336 3.66 8.938 1 87.88 247 LYS A C 1
ATOM 2041 O O . LYS A 1 247 ? -6.844 4.684 9.422 1 87.88 247 LYS A O 1
ATOM 2046 N N . ILE A 1 248 ? -8.609 3.387 9.141 1 90.5 248 ILE A N 1
ATOM 2047 C CA . ILE A 1 248 ? -9.5 4.414 9.672 1 90.5 248 ILE A CA 1
ATOM 2048 C C . ILE A 1 248 ? -9.742 4.168 11.156 1 90.5 248 ILE A C 1
ATOM 2050 O O . ILE A 1 248 ? -10.227 5.051 11.867 1 90.5 248 ILE A O 1
ATOM 2054 N N . PHE A 1 249 ? -9.406 2.928 11.703 1 92.38 249 PHE A N 1
ATOM 2055 C CA . PHE A 1 249 ? -9.859 2.623 13.062 1 92.38 249 PHE A CA 1
ATOM 2056 C C . PHE A 1 249 ? -8.734 1.986 13.875 1 92.38 249 PHE A C 1
ATOM 2058 O O . PHE A 1 249 ? -8.352 2.504 14.922 1 92.38 249 PHE A O 1
ATOM 2065 N N . THR A 1 250 ? -8.164 0.852 13.445 1 91.12 250 THR A N 1
ATOM 2066 C CA . THR A 1 250 ? -7.234 0.059 14.234 1 91.12 250 THR A CA 1
ATOM 2067 C C . THR A 1 250 ? -6.078 0.922 14.734 1 91.12 250 THR A C 1
ATOM 2069 O O . THR A 1 250 ? -5.746 0.9 15.922 1 91.12 250 THR A O 1
ATOM 2072 N N . GLY A 1 251 ? -5.488 1.658 13.875 1 87.38 251 GLY A N 1
ATOM 2073 C CA . GLY A 1 251 ? -4.363 2.498 14.25 1 87.38 251 GLY A CA 1
ATOM 2074 C C . GLY A 1 251 ? -4.781 3.846 14.805 1 87.38 251 GLY A C 1
ATOM 2075 O O . GLY A 1 251 ? -3.945 4.617 15.281 1 87.38 251 GLY A O 1
ATOM 2076 N N . TYR A 1 252 ? -6.066 4.188 14.773 1 88.81 252 TYR A N 1
ATOM 2077 C CA . TYR A 1 252 ? -6.613 5.473 15.195 1 88.81 252 TYR A CA 1
ATOM 2078 C C . TYR A 1 252 ? -6.426 5.68 16.688 1 88.81 252 TYR A C 1
ATOM 2080 O O . TYR A 1 252 ? -6.723 4.785 17.484 1 88.81 252 TYR A O 1
ATOM 2088 N N . MET A 1 253 ? -5.832 6.793 17.109 1 88.19 253 MET A N 1
ATOM 2089 C CA . MET A 1 253 ? -5.711 7.148 18.516 1 88.19 253 MET A CA 1
ATOM 2090 C C . MET A 1 253 ? -6.98 7.82 19.031 1 88.19 253 MET A C 1
ATOM 2092 O O . MET A 1 253 ? -7.328 8.914 18.578 1 88.19 253 MET A O 1
ATOM 2096 N N . PRO A 1 254 ? -7.621 7.211 19.953 1 88.75 254 PRO A N 1
ATOM 2097 C CA . PRO A 1 254 ? -8.906 7.727 20.438 1 88.75 254 PRO A CA 1
ATOM 2098 C C . PRO A 1 254 ? -8.773 9.078 21.125 1 88.75 254 PRO A C 1
ATOM 2100 O O . PRO A 1 254 ? -7.777 9.336 21.797 1 88.75 254 PRO A O 1
ATOM 2103 N N . ASN A 1 255 ? -9.789 9.898 20.922 1 82.31 255 ASN A N 1
ATOM 2104 C CA . ASN A 1 255 ? -9.938 11.156 21.641 1 82.31 255 ASN A CA 1
ATOM 2105 C C . ASN A 1 255 ? -10.898 11 22.828 1 82.31 255 ASN A C 1
ATOM 2107 O O . ASN A 1 255 ? -10.539 11.281 23.969 1 82.31 255 ASN A O 1
ATOM 2111 N N . ASP A 1 256 ? -12.102 10.516 22.609 1 85.38 256 ASP A N 1
ATOM 2112 C CA . ASP A 1 256 ? -13.102 10.406 23.672 1 85.38 256 ASP A CA 1
ATOM 2113 C C . ASP A 1 256 ? -13.57 8.969 23.844 1 85.38 256 ASP A C 1
ATOM 2115 O O . ASP A 1 256 ? -14.344 8.664 24.75 1 85.38 256 ASP A O 1
ATOM 2119 N N . MET A 1 257 ? -13.008 8.094 23.016 1 90.06 257 MET A N 1
ATOM 2120 C CA . MET A 1 257 ? -13.297 6.668 23.156 1 90.06 257 MET A CA 1
ATOM 2121 C C . MET A 1 257 ? -12.32 6.012 24.125 1 90.06 257 MET A C 1
ATOM 2123 O O . MET A 1 257 ? -11.125 6.316 24.109 1 90.06 257 MET A O 1
ATOM 2127 N N . THR A 1 258 ? -12.867 5.152 25.016 1 92.81 258 THR A N 1
ATOM 2128 C CA . THR A 1 258 ? -12.008 4.445 25.953 1 92.81 258 THR A CA 1
ATOM 2129 C C . THR A 1 258 ? -11.312 3.266 25.266 1 92.81 258 THR A C 1
ATOM 2131 O O . THR A 1 258 ? -11.75 2.812 24.203 1 92.81 258 THR A O 1
ATOM 2134 N N . GLY A 1 259 ? -10.297 2.768 25.922 1 93 259 GLY A N 1
ATOM 2135 C CA . GLY A 1 259 ? -9.609 1.59 25.406 1 93 259 GLY A CA 1
ATOM 2136 C C . GLY A 1 259 ? -10.5 0.366 25.328 1 93 259 GLY A C 1
ATOM 2137 O O . GLY A 1 259 ? -10.391 -0.421 24.391 1 93 259 GLY A O 1
ATOM 2138 N N . GLU A 1 260 ? -11.312 0.277 26.328 1 92.31 260 GLU A N 1
ATOM 2139 C CA . GLU A 1 260 ? -12.242 -0.844 26.359 1 92.31 260 GLU A CA 1
ATOM 2140 C C . GLU A 1 260 ? -13.242 -0.759 25.219 1 92.31 260 GLU A C 1
ATOM 2142 O O . GLU A 1 260 ? -13.516 -1.758 24.547 1 92.31 260 GLU A O 1
ATOM 2147 N N . GLN A 1 261 ? -13.742 0.441 24.984 1 93.44 261 GLN A N 1
ATOM 2148 C CA . GLN A 1 261 ? -14.664 0.652 23.859 1 93.44 261 GLN A CA 1
ATOM 2149 C C . GLN A 1 261 ? -14 0.325 22.531 1 93.44 261 GLN A C 1
ATOM 2151 O O . GLN A 1 261 ? -14.625 -0.294 21.656 1 93.44 261 GLN A O 1
ATOM 2156 N N . LYS A 1 262 ? -12.797 0.775 22.375 1 95.5 262 LYS A N 1
ATOM 2157 C CA . LYS A 1 262 ? -12.062 0.535 21.141 1 95.5 262 LYS A CA 1
ATOM 2158 C C . LYS A 1 262 ? -11.852 -0.959 20.906 1 95.5 262 LYS A C 1
ATOM 2160 O O . LYS A 1 262 ? -12.031 -1.446 19.781 1 95.5 262 LYS A O 1
ATOM 2165 N N . ARG A 1 263 ? -11.492 -1.684 21.953 1 94.31 263 ARG A N 1
ATOM 2166 C CA . ARG A 1 263 ? -11.266 -3.121 21.844 1 94.31 263 ARG A CA 1
ATOM 2167 C C . ARG A 1 263 ? -12.555 -3.846 21.453 1 94.31 263 ARG A C 1
ATOM 2169 O O . ARG A 1 263 ? -12.539 -4.699 20.562 1 94.31 263 ARG A O 1
ATOM 2176 N N . GLU A 1 264 ? -13.648 -3.504 22.078 1 94.44 264 GLU A N 1
ATOM 2177 C CA . GLU A 1 264 ? -14.93 -4.129 21.781 1 94.44 264 GLU A CA 1
ATOM 2178 C C . GLU A 1 264 ? -15.391 -3.824 20.359 1 94.44 264 GLU A C 1
ATOM 2180 O O . GLU A 1 264 ? -15.906 -4.699 19.672 1 94.44 264 GLU A O 1
ATOM 2185 N N . LEU A 1 265 ? -15.211 -2.594 20.031 1 96.44 265 LEU A N 1
ATOM 2186 C CA . LEU A 1 265 ? -15.609 -2.168 18.703 1 96.44 265 LEU A CA 1
ATOM 2187 C C . LEU A 1 265 ? -14.781 -2.877 17.625 1 96.44 265 LEU A C 1
ATOM 2189 O O . LEU A 1 265 ? -15.305 -3.25 16.578 1 96.44 265 LEU A O 1
ATOM 2193 N N . HIS A 1 266 ? -13.508 -3.029 17.875 1 95.69 266 HIS A N 1
ATOM 2194 C CA . HIS A 1 266 ? -12.625 -3.734 16.953 1 95.69 266 HIS A CA 1
ATOM 2195 C C . HIS A 1 266 ? -13.125 -5.152 16.703 1 95.69 266 HIS A C 1
ATOM 2197 O O . HIS A 1 266 ? -13.164 -5.602 15.547 1 95.69 266 HIS A O 1
ATOM 2203 N N . GLU A 1 267 ? -13.523 -5.852 17.719 1 94.44 267 GLU A N 1
ATOM 2204 C CA . GLU A 1 267 ? -14.047 -7.211 17.594 1 94.44 267 GLU A CA 1
ATOM 2205 C C . GLU A 1 267 ? -15.352 -7.238 16.812 1 94.44 267 GLU A C 1
ATOM 2207 O O . GLU A 1 267 ? -15.547 -8.109 15.953 1 94.44 267 GLU A O 1
ATOM 2212 N N . ARG A 1 268 ? -16.188 -6.312 17.062 1 95.38 268 ARG A N 1
ATOM 2213 C CA . ARG A 1 268 ? -17.484 -6.25 16.391 1 95.38 268 ARG A CA 1
ATOM 2214 C C . ARG A 1 268 ? -17.312 -5.953 14.906 1 95.38 268 ARG A C 1
ATOM 2216 O O . ARG A 1 268 ? -17.953 -6.574 14.062 1 95.38 268 ARG A O 1
ATOM 2223 N N . LEU A 1 269 ? -16.469 -5 14.625 1 96.94 269 LEU A N 1
ATOM 2224 C CA . LEU A 1 269 ? -16.203 -4.625 13.242 1 96.94 269 LEU A CA 1
ATOM 2225 C C . LEU A 1 269 ? -15.641 -5.805 12.453 1 96.94 269 LEU A C 1
ATOM 2227 O O . LEU A 1 269 ? -15.977 -5.988 11.281 1 96.94 269 LEU A O 1
ATOM 2231 N N . ASN A 1 270 ? -14.852 -6.629 13.125 1 94.31 270 ASN A N 1
ATOM 2232 C CA . ASN A 1 270 ? -14.227 -7.77 12.461 1 94.31 270 ASN A CA 1
ATOM 2233 C C . ASN A 1 270 ? -15.258 -8.836 12.094 1 94.31 270 ASN A C 1
ATOM 2235 O O . ASN A 1 270 ? -15.07 -9.578 11.133 1 94.31 270 ASN A O 1
ATOM 2239 N N . ARG A 1 271 ? -16.375 -8.852 12.695 1 94.94 271 ARG A N 1
ATOM 2240 C CA . ARG A 1 271 ? -17.375 -9.891 12.484 1 94.94 271 ARG A CA 1
ATOM 2241 C C . ARG A 1 271 ? -18.469 -9.422 11.523 1 94.94 271 ARG A C 1
ATOM 2243 O O . ARG A 1 271 ? -19.266 -10.227 11.039 1 94.94 271 ARG A O 1
ATOM 2250 N N . LEU A 1 272 ? -18.5 -8.195 11.172 1 95.5 272 LEU A N 1
ATOM 2251 C CA . LEU A 1 272 ? -19.609 -7.582 10.461 1 95.5 272 LEU A CA 1
ATOM 2252 C C . LEU A 1 272 ? -19.781 -8.211 9.078 1 95.5 272 LEU A C 1
ATOM 2254 O O . LEU A 1 272 ? -20.906 -8.484 8.648 1 95.5 272 LEU A O 1
ATOM 2258 N N . PRO A 1 273 ? -18.672 -8.43 8.344 1 94.12 273 PRO A N 1
ATOM 2259 C CA . PRO A 1 273 ? -18.859 -8.961 6.996 1 94.12 273 PRO A CA 1
ATOM 2260 C C . PRO A 1 273 ? -19.625 -10.281 6.984 1 94.12 273 PRO A C 1
ATOM 2262 O O . PRO A 1 273 ? -20.578 -10.445 6.207 1 94.12 273 PRO A O 1
ATOM 2265 N N . GLU A 1 274 ? -19.266 -11.172 7.871 1 91.81 274 GLU A N 1
ATOM 2266 C CA . GLU A 1 274 ? -19.938 -12.469 7.961 1 91.81 274 GLU A CA 1
ATOM 2267 C C . GLU A 1 274 ? -21.344 -12.328 8.531 1 91.81 274 GLU A C 1
ATOM 2269 O O . GLU A 1 274 ? -22.281 -12.961 8.047 1 91.81 274 GLU A O 1
ATOM 2274 N N . GLU A 1 275 ? -21.547 -11.477 9.531 1 94 275 GLU A N 1
ATOM 2275 C CA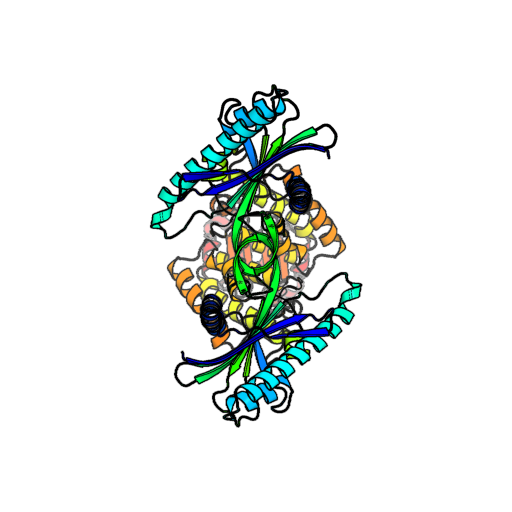 . GLU A 1 275 ? -22.828 -11.32 10.203 1 94 275 GLU A CA 1
ATOM 2276 C C . GLU A 1 275 ? -23.844 -10.633 9.297 1 94 275 GLU A C 1
ATOM 2278 O O . GLU A 1 275 ? -25.031 -10.961 9.328 1 94 275 GLU A O 1
ATOM 2283 N N . LYS A 1 276 ? -23.375 -9.633 8.523 1 93.69 276 LYS A N 1
ATOM 2284 C CA . LYS A 1 276 ? -24.297 -8.836 7.719 1 93.69 276 LYS A CA 1
ATOM 2285 C C . LYS A 1 276 ? -24.281 -9.273 6.258 1 93.69 276 LYS A C 1
ATOM 2287 O O . LYS A 1 276 ? -25.094 -8.82 5.457 1 93.69 276 LYS A O 1
ATOM 2292 N N . GLY A 1 277 ? -23.359 -10.109 5.883 1 92.06 277 GLY A N 1
ATOM 2293 C CA . GLY A 1 277 ? -23.375 -10.781 4.594 1 92.06 277 GLY A CA 1
ATOM 2294 C C . GLY A 1 277 ? -22.875 -9.898 3.459 1 92.06 277 GLY A C 1
ATOM 2295 O O . GLY A 1 277 ? -23.547 -9.766 2.436 1 92.06 277 GLY A O 1
ATOM 2296 N N . PHE A 1 278 ? -21.797 -9.211 3.586 1 93.94 278 PHE A N 1
ATOM 2297 C CA . PHE A 1 278 ? -21.141 -8.508 2.488 1 93.94 278 PHE A CA 1
ATOM 2298 C C . PHE A 1 278 ? -19.703 -8.992 2.311 1 93.94 278 PHE A C 1
ATOM 2300 O O . PHE A 1 278 ? -19.094 -9.5 3.252 1 93.94 278 PHE A O 1
ATOM 2307 N N . ASP A 1 279 ? -19.172 -8.883 1.084 1 92.94 279 ASP A N 1
ATOM 2308 C CA . ASP A 1 279 ? -17.828 -9.336 0.754 1 92.94 279 ASP A CA 1
ATOM 2309 C C . ASP A 1 279 ? -16.766 -8.414 1.365 1 92.94 279 ASP A C 1
ATOM 2311 O O . ASP A 1 279 ? -16.984 -7.203 1.475 1 92.94 279 ASP A O 1
ATOM 2315 N N . ARG A 1 280 ? -15.633 -9 1.705 1 92.94 280 ARG A N 1
ATOM 2316 C CA . ARG A 1 280 ? -14.547 -8.203 2.256 1 92.94 280 ARG A CA 1
ATOM 2317 C C . ARG A 1 280 ? -13.742 -7.531 1.145 1 92.94 280 ARG A C 1
ATOM 2319 O O . ARG A 1 280 ? -12.977 -6.605 1.4 1 92.94 280 ARG A O 1
ATOM 2326 N N . GLN A 1 281 ? -13.891 -8.039 -0.071 1 91 281 GLN A N 1
ATOM 2327 C CA . GLN A 1 281 ? -13.242 -7.414 -1.218 1 91 281 GLN A CA 1
ATOM 2328 C C . GLN A 1 281 ? -14.227 -7.188 -2.357 1 91 281 GLN A C 1
ATOM 2330 O O . GLN A 1 281 ? -14.969 -8.094 -2.73 1 91 281 GLN A O 1
ATOM 2335 N N . PHE A 1 282 ? -14.297 -5.969 -2.898 1 91 282 PHE A N 1
ATOM 2336 C CA . PHE A 1 282 ? -15.156 -5.613 -4.023 1 91 282 PHE A CA 1
ATOM 2337 C C . PHE A 1 282 ? -14.75 -4.266 -4.609 1 91 282 PHE A C 1
ATOM 2339 O O . PHE A 1 282 ? -13.773 -3.656 -4.164 1 91 282 PHE A O 1
ATOM 2346 N N . GLN A 1 283 ? -15.391 -3.926 -5.73 1 87 283 GLN A N 1
ATOM 2347 C CA . GLN A 1 283 ? -15.227 -2.57 -6.242 1 87 283 GLN A CA 1
ATOM 2348 C C . GLN A 1 283 ? -16.219 -1.607 -5.59 1 87 283 GLN A C 1
ATOM 2350 O O . GLN A 1 283 ? -17.422 -1.77 -5.723 1 87 283 GLN A O 1
ATOM 2355 N N . ALA A 1 284 ? -15.672 -0.612 -4.902 1 89.31 284 ALA A N 1
ATOM 2356 C CA . ALA A 1 284 ? -16.547 0.349 -4.234 1 89.31 284 ALA A CA 1
ATOM 2357 C C . ALA A 1 284 ? -17.25 1.239 -5.25 1 89.31 284 ALA A C 1
ATOM 2359 O O . ALA A 1 284 ? -16.656 1.685 -6.227 1 89.31 284 ALA A O 1
ATOM 2360 N N . ILE A 1 285 ? -18.547 1.399 -5.059 1 87.81 285 ILE A N 1
ATOM 2361 C CA . ILE A 1 285 ? -19.375 2.27 -5.879 1 87.81 285 ILE A CA 1
ATOM 2362 C C . ILE A 1 285 ? -19.781 3.502 -5.074 1 87.81 285 ILE A C 1
ATOM 2364 O O . ILE A 1 285 ? -20.797 3.484 -4.355 1 87.81 285 ILE A O 1
ATOM 2368 N N . PRO A 1 286 ? -19.047 4.629 -5.27 1 86.38 286 PRO A N 1
ATOM 2369 C CA . PRO A 1 286 ? -19.297 5.824 -4.453 1 86.38 286 PRO A CA 1
ATOM 2370 C C . PRO A 1 286 ? -20.75 6.281 -4.492 1 86.38 286 PRO A C 1
ATOM 2372 O O . PRO A 1 286 ? -21.297 6.703 -3.471 1 86.38 286 PRO A O 1
ATOM 2375 N N . ASP A 1 287 ? -21.469 6.164 -5.582 1 83.38 287 ASP A N 1
ATOM 2376 C CA . ASP A 1 287 ? -22.844 6.594 -5.746 1 83.38 287 ASP A CA 1
ATOM 2377 C C . ASP A 1 287 ? -23.766 5.859 -4.777 1 83.38 287 ASP A C 1
ATOM 2379 O O . ASP A 1 287 ? -24.828 6.367 -4.418 1 83.38 287 ASP A O 1
ATOM 2383 N N . ALA A 1 288 ? -23.406 4.73 -4.43 1 86.56 288 ALA A N 1
ATOM 2384 C CA . ALA A 1 288 ? -24.234 3.91 -3.557 1 86.56 288 ALA A CA 1
ATOM 2385 C C . ALA A 1 288 ? -24.312 4.5 -2.152 1 86.56 288 ALA A C 1
ATOM 2387 O O . ALA A 1 288 ? -25.172 4.121 -1.355 1 86.56 288 ALA A O 1
ATOM 2388 N N . ILE A 1 289 ? -23.391 5.422 -1.854 1 86.94 289 ILE A N 1
ATOM 2389 C CA . ILE A 1 289 ? -23.359 5.957 -0.497 1 86.94 289 ILE A CA 1
ATOM 2390 C C . ILE A 1 289 ? -23.453 7.48 -0.54 1 86.94 289 ILE A C 1
ATOM 2392 O O . ILE A 1 289 ? -23.203 8.156 0.461 1 86.94 289 ILE A O 1
ATOM 2396 N N . LYS A 1 290 ? -23.656 8.109 -1.786 1 70.69 290 LYS A N 1
ATOM 2397 C CA . LYS A 1 290 ? -23.75 9.555 -1.959 1 70.69 290 LYS A CA 1
ATOM 2398 C C . LYS A 1 290 ? -24.906 10.125 -1.135 1 70.69 290 LYS A C 1
ATOM 2400 O O . LYS A 1 290 ? -24.844 11.273 -0.688 1 70.69 290 LYS A O 1
ATOM 2405 N N . LYS A 1 291 ? -25.828 9.484 -0.785 1 55.25 291 LYS A N 1
ATOM 2406 C CA . LYS A 1 291 ? -27.016 10.102 -0.206 1 55.25 291 LYS A CA 1
ATOM 2407 C C . LYS A 1 291 ? -26.656 11.055 0.924 1 55.25 291 LYS A C 1
ATOM 2409 O O . LYS A 1 291 ? -27.344 12.055 1.154 1 55.25 291 LYS A O 1
ATOM 2414 N N . LYS A 1 292 ? -26.062 10.391 1.888 1 45.72 292 LYS A N 1
ATOM 2415 C CA . LYS A 1 292 ? -26.453 10.852 3.221 1 45.72 292 LYS A CA 1
ATOM 2416 C C . LYS A 1 292 ? -26 12.289 3.457 1 45.72 292 LYS A C 1
ATOM 2418 O O . LYS A 1 292 ? -24.859 12.539 3.861 1 45.72 292 LYS A O 1
ATOM 2423 N N . ALA A 1 293 ? -26.156 13.062 2.566 1 41.91 293 ALA A N 1
ATOM 2424 C CA . ALA A 1 293 ? -25.938 14.5 2.521 1 41.91 293 ALA A CA 1
ATOM 2425 C C . ALA A 1 293 ? -26.297 15.156 3.854 1 41.91 293 ALA A C 1
ATOM 2427 O O . ALA A 1 293 ? -27.453 15.109 4.281 1 41.91 293 ALA A O 1
ATOM 2428 N N . ILE A 1 294 ? -25.625 15.031 4.777 1 45.81 294 ILE A N 1
ATOM 2429 C CA . ILE A 1 294 ? -25.719 15.836 5.988 1 45.81 294 ILE A CA 1
ATOM 2430 C C . ILE A 1 294 ? -25.672 17.312 5.625 1 45.81 294 ILE A C 1
ATOM 2432 O O . ILE A 1 294 ? -24.719 17.781 5 1 45.81 294 ILE A O 1
ATOM 2436 N N . ARG A 1 295 ? -26.938 18.031 5.559 1 47.56 295 ARG A N 1
ATOM 2437 C CA . ARG A 1 295 ? -27 19.469 5.344 1 47.56 295 ARG A CA 1
ATOM 2438 C C . ARG A 1 295 ? -26.359 20.234 6.5 1 47.56 295 ARG A C 1
ATOM 2440 O O . ARG A 1 295 ? -26.641 19.953 7.664 1 47.56 295 ARG A O 1
ATOM 2447 N N . THR A 1 296 ? -25.234 20.828 6.27 1 49.22 296 THR A N 1
ATOM 2448 C CA . THR A 1 296 ? -24.547 21.609 7.289 1 49.22 296 THR A CA 1
ATOM 2449 C C . THR A 1 296 ? -24.828 23.094 7.109 1 49.22 296 THR A C 1
ATOM 2451 O O . THR A 1 296 ? -24.781 23.609 5.992 1 49.22 296 THR A O 1
ATOM 2454 N N . TYR A 1 297 ? -25.516 23.766 8.117 1 52.62 297 TYR A N 1
ATOM 2455 C CA . TYR A 1 297 ? -25.781 25.203 8.109 1 52.62 297 TYR A CA 1
ATOM 2456 C C . TYR A 1 297 ? -24.766 25.953 8.969 1 52.62 297 TYR A C 1
ATOM 2458 O O . TYR A 1 297 ? -24.484 25.547 10.094 1 52.62 297 TYR A O 1
ATOM 2466 N N . LYS A 1 298 ? -24.094 26.875 8.438 1 55.16 298 LYS A N 1
ATOM 2467 C CA . LYS A 1 298 ? -23.25 27.766 9.227 1 55.16 298 LYS A CA 1
ATOM 2468 C C . LYS A 1 298 ? -24.094 28.688 10.109 1 55.16 298 LYS A C 1
ATOM 2470 O O . LYS A 1 298 ? -24.984 29.375 9.625 1 55.16 298 LYS A O 1
ATOM 2475 N N . ILE A 1 299 ? -23.953 28.719 11.484 1 62.25 299 ILE A N 1
ATOM 2476 C CA . ILE A 1 299 ? -24.672 29.578 12.406 1 62.25 299 ILE A CA 1
ATOM 2477 C C . ILE A 1 299 ? -23.875 30.859 12.656 1 62.25 299 ILE A C 1
ATOM 2479 O O . ILE A 1 299 ? -24.406 31.969 12.492 1 62.25 299 ILE A O 1
ATOM 2483 N N . ASN A 1 300 ? -22.594 30.906 13.031 1 57.53 300 ASN A N 1
ATOM 2484 C CA . ASN A 1 300 ? -21.625 31.984 13.18 1 57.53 300 ASN A CA 1
ATOM 2485 C C . ASN A 1 300 ? -20.203 31.484 12.984 1 57.53 300 ASN A C 1
ATOM 2487 O O . ASN A 1 300 ? -19.984 30.344 12.586 1 57.53 300 ASN A O 1
ATOM 2491 N N . THR A 1 301 ? -19.219 32.5 13.156 1 53.12 301 THR A N 1
ATOM 2492 C CA . THR A 1 301 ? -17.828 32.125 13.016 1 53.12 301 THR A CA 1
ATOM 2493 C C . THR A 1 301 ? -17.469 31.031 14.031 1 53.12 301 THR A C 1
ATOM 2495 O O . THR A 1 301 ? -17.547 31.25 15.234 1 53.12 301 THR A O 1
ATOM 2498 N N . GLY A 1 302 ? -17.375 29.734 13.672 1 50.31 302 GLY A N 1
ATOM 2499 C CA . GLY A 1 302 ? -16.938 28.641 14.547 1 50.31 302 GLY A CA 1
ATOM 2500 C C . GLY A 1 302 ? -18.062 27.703 14.922 1 50.31 302 GLY A C 1
ATOM 2501 O O . GLY A 1 302 ? -17.859 26.734 15.664 1 50.31 302 GLY A O 1
ATOM 2502 N N . ILE A 1 303 ? -19.328 28.094 14.688 1 56.88 303 ILE A N 1
ATOM 2503 C CA . ILE A 1 303 ? -20.453 27.234 15.023 1 56.88 303 ILE A CA 1
ATOM 2504 C C . ILE A 1 303 ? -21.172 26.797 13.75 1 56.88 303 ILE A C 1
ATOM 2506 O O . ILE A 1 303 ? -21.562 27.641 12.93 1 56.88 303 ILE A O 1
ATOM 2510 N N . MET A 1 304 ? -21.312 25.438 13.539 1 56.5 304 MET A N 1
ATOM 2511 C CA . MET A 1 304 ? -22.047 24.875 12.406 1 56.5 304 MET A CA 1
ATOM 2512 C C . MET A 1 304 ? -23.172 23.969 12.883 1 56.5 304 MET A C 1
ATOM 2514 O O . MET A 1 304 ? -23.031 23.281 13.898 1 56.5 304 MET A O 1
ATOM 2518 N N . LEU A 1 305 ? -24.391 24.156 12.242 1 59.28 305 LEU A N 1
ATOM 2519 C CA . LEU A 1 305 ? -25.531 23.266 12.438 1 59.28 305 LEU A CA 1
ATOM 2520 C C . LEU A 1 305 ? -25.594 22.203 11.352 1 59.28 305 LEU A C 1
ATOM 2522 O O . LEU A 1 305 ? -25.562 22.516 10.164 1 59.28 305 LEU A O 1
ATOM 2526 N N . LYS A 1 306 ? -25.469 20.922 11.719 1 57.41 306 LYS A N 1
ATOM 2527 C CA . LYS A 1 306 ? -25.531 19.797 10.789 1 57.41 306 LYS A CA 1
ATOM 2528 C C . LYS A 1 306 ? -26.859 19.062 10.914 1 57.41 306 LYS A C 1
ATOM 2530 O O . LYS A 1 306 ? -27.266 18.656 12.008 1 57.41 306 LYS A O 1
ATOM 2535 N N . ILE A 1 307 ? -27.656 19 9.883 1 53.91 307 ILE A N 1
ATOM 2536 C CA . ILE A 1 307 ? -28.953 18.328 9.836 1 53.91 307 ILE A CA 1
ATOM 2537 C C . ILE A 1 307 ? -28.875 17.109 8.938 1 53.91 307 ILE A C 1
ATOM 2539 O O . ILE A 1 307 ? -28.578 17.219 7.746 1 53.91 307 ILE A O 1
ATOM 2543 N N . SER A 1 308 ? -28.906 15.898 9.43 1 52.5 308 SER A N 1
ATOM 2544 C CA . SER A 1 308 ? -28.734 14.648 8.695 1 52.5 308 SER A CA 1
ATOM 2545 C C . SER A 1 308 ? -30 14.273 7.934 1 52.5 308 SER A C 1
ATOM 2547 O O . SER A 1 308 ? -29.953 13.555 6.938 1 52.5 308 SER A O 1
ATOM 2549 N N . ASP A 1 309 ? -31.188 14.688 8.484 1 49.69 309 ASP A N 1
ATOM 2550 C CA . ASP A 1 309 ? -32.5 14.391 7.906 1 49.69 309 ASP A CA 1
ATOM 2551 C C . ASP A 1 309 ? -33.281 15.672 7.664 1 49.69 309 ASP A C 1
ATOM 2553 O O . ASP A 1 309 ? -33.406 16.516 8.555 1 49.69 309 ASP A O 1
ATOM 2557 N N . ILE A 1 310 ? -33.781 15.805 6.477 1 50.47 310 ILE A N 1
ATOM 2558 C CA . ILE A 1 310 ? -34.531 16.969 6.062 1 50.47 310 ILE A CA 1
ATOM 2559 C C . ILE A 1 310 ? -35.688 17.203 7.035 1 50.47 310 ILE A C 1
ATOM 2561 O O . ILE A 1 310 ? -36.062 18.344 7.32 1 50.47 310 ILE A O 1
ATOM 2565 N N . GLY A 1 311 ? -36.188 16.203 7.516 1 56.19 311 GLY A N 1
ATOM 2566 C CA . GLY A 1 311 ? -37.312 16.328 8.422 1 56.19 311 GLY A CA 1
ATOM 2567 C C . GLY A 1 311 ? -36.969 17.062 9.703 1 56.19 311 GLY A C 1
ATOM 2568 O O . GLY A 1 311 ? -37.844 17.672 10.328 1 56.19 311 GLY A O 1
ATOM 2569 N N . ASN A 1 312 ? -35.75 17.172 9.992 1 56.5 312 ASN A N 1
ATOM 2570 C CA . ASN A 1 312 ? -35.344 17.797 11.242 1 56.5 312 ASN A CA 1
ATOM 2571 C C . ASN A 1 312 ? -35.219 19.312 11.102 1 56.5 312 ASN A C 1
ATOM 2573 O O . ASN A 1 312 ? -35.062 20.031 12.094 1 56.5 312 ASN A O 1
ATOM 2577 N N . GLU A 1 313 ? -35.406 19.688 9.969 1 58.47 313 GLU A N 1
ATOM 2578 C CA . GLU A 1 313 ? -35.375 21.141 9.766 1 58.47 313 GLU A CA 1
ATOM 2579 C C . GLU A 1 313 ? -36.562 21.812 10.43 1 58.47 313 GLU A C 1
ATOM 2581 O O . GLU A 1 313 ? -36.531 22.984 10.773 1 58.47 313 GLU A O 1
ATOM 2586 N N . ASN A 1 314 ? -37.562 21 10.625 1 58.84 314 ASN A N 1
ATOM 2587 C CA . ASN A 1 314 ? -38.75 21.531 11.273 1 58.84 314 ASN A CA 1
ATOM 2588 C C . ASN A 1 314 ? -38.469 21.891 12.734 1 58.84 314 ASN A C 1
ATOM 2590 O O . ASN A 1 314 ? -39.25 22.641 13.336 1 58.84 314 ASN A O 1
ATOM 2594 N N . ASP A 1 315 ? -37.406 21.438 13.227 1 64.5 315 ASP A N 1
ATOM 2595 C CA . ASP A 1 315 ? -37.094 21.672 14.625 1 64.5 315 ASP A CA 1
ATOM 2596 C C . ASP A 1 315 ? -36.219 22.922 14.773 1 64.5 315 ASP A C 1
ATOM 2598 O O . ASP A 1 315 ? -35.781 23.266 15.883 1 64.5 315 ASP A O 1
ATOM 2602 N N . ILE A 1 316 ? -36.031 23.609 13.672 1 65.31 316 ILE A N 1
ATOM 2603 C CA . ILE A 1 316 ? -35.094 24.734 13.672 1 65.31 316 ILE A CA 1
ATOM 2604 C C . ILE A 1 316 ? -35.844 26 13.219 1 65.31 316 ILE A C 1
ATOM 2606 O O . ILE A 1 316 ? -36.562 25.969 12.227 1 65.31 316 ILE A O 1
ATOM 2610 N N . SER A 1 317 ? -35.75 27.031 14.016 1 69.56 317 SER A N 1
ATOM 2611 C CA . SER A 1 317 ? -36.281 28.328 13.617 1 69.56 317 SER A CA 1
ATOM 2612 C C . SER A 1 317 ? -35.281 29.453 13.914 1 69.56 317 SER A C 1
ATOM 2614 O O . SER A 1 317 ? -34.438 29.312 14.805 1 69.56 317 SER A O 1
ATOM 2616 N N . ALA A 1 318 ? -35.188 30.453 13.109 1 72.5 318 ALA A N 1
ATOM 2617 C CA . ALA A 1 318 ? -34.375 31.641 13.336 1 72.5 318 ALA A CA 1
ATOM 2618 C C . ALA A 1 318 ? -35.25 32.875 13.633 1 72.5 318 ALA A C 1
ATOM 2620 O O . ALA A 1 318 ? -36.375 33 13.094 1 72.5 318 ALA A O 1
ATOM 2621 N N . TYR A 1 319 ? -34.844 33.688 14.672 1 74 319 TYR A N 1
ATOM 2622 C CA . TYR A 1 319 ? -35.594 34.875 14.992 1 74 319 TYR A CA 1
ATOM 2623 C C . TYR A 1 319 ? -34.656 36.031 15.352 1 74 319 TYR A C 1
ATOM 2625 O O . TYR A 1 319 ? -33.469 35.812 15.656 1 74 319 TYR A O 1
ATOM 2633 N N . GLU A 1 320 ? -35.094 37.219 15.172 1 74.81 320 GLU A N 1
ATOM 2634 C CA . GLU A 1 320 ? -34.406 38.438 15.578 1 74.81 320 GLU A CA 1
ATOM 2635 C C . GLU A 1 320 ? -35.031 39 16.859 1 74.81 320 GLU A C 1
ATOM 2637 O O . GLU A 1 320 ? -36.25 39.062 17 1 74.81 320 GLU A O 1
ATOM 2642 N N . ASP A 1 321 ? -34.031 39.406 17.75 1 67.81 321 ASP A N 1
ATOM 2643 C CA . ASP A 1 321 ? -34.594 39.938 19 1 67.81 321 ASP A CA 1
ATOM 2644 C C . ASP A 1 321 ? -34.875 41.438 18.859 1 67.81 321 ASP A C 1
ATOM 2646 O O . ASP A 1 321 ? -34.688 42.031 17.781 1 67.81 321 ASP A O 1
ATOM 2650 N N . ALA A 1 322 ? -35.438 42 20 1 69.06 322 ALA A N 1
ATOM 2651 C CA . ALA A 1 322 ? -35.875 43.375 20.016 1 69.06 322 ALA A CA 1
ATOM 2652 C C . ALA A 1 322 ? -34.719 44.344 19.75 1 69.06 322 ALA A C 1
ATOM 2654 O O . ALA A 1 322 ? -34.938 45.469 19.344 1 69.06 322 ALA A O 1
ATOM 2655 N N . TYR A 1 323 ? -33.562 43.844 19.938 1 75 323 TYR A N 1
ATOM 2656 C CA . TYR A 1 323 ? -32.375 44.688 19.766 1 75 323 TYR A CA 1
ATOM 2657 C C . TYR A 1 323 ? -31.719 44.438 18.422 1 75 323 TYR A C 1
ATOM 2659 O O . TYR A 1 323 ? -30.625 44.938 18.156 1 75 323 TYR A O 1
ATOM 2667 N N . GLY A 1 324 ? -32.312 43.656 17.625 1 73.38 324 GLY A N 1
ATOM 2668 C CA . GLY A 1 324 ? -31.812 43.438 16.281 1 73.38 324 GLY A CA 1
ATOM 2669 C C . GLY A 1 324 ? -30.812 42.312 16.188 1 73.38 324 GLY A C 1
ATOM 2670 O O . GLY A 1 324 ? -30.156 42.125 15.156 1 73.38 324 GLY A O 1
ATOM 2671 N N . LYS A 1 325 ? -30.656 41.656 17.203 1 73.88 325 LYS A N 1
ATOM 2672 C CA . LYS A 1 325 ? -29.734 40.531 17.172 1 73.88 325 LYS A CA 1
ATOM 2673 C C . LYS A 1 325 ? -30.438 39.281 16.703 1 73.88 325 LYS A C 1
ATOM 2675 O O . LYS A 1 325 ? -31.578 39 17.078 1 73.88 325 LYS A O 1
ATOM 2680 N N . LYS A 1 326 ? -29.672 38.469 15.828 1 77.12 326 LYS A N 1
ATOM 2681 C CA . LYS A 1 326 ? -30.234 37.25 15.203 1 77.12 326 LYS A CA 1
ATOM 2682 C C . LYS A 1 326 ? -29.828 36 15.969 1 77.12 326 LYS A C 1
ATOM 2684 O O . LYS A 1 326 ? -28.688 35.875 16.422 1 77.12 326 LYS A O 1
ATOM 2689 N N . TYR A 1 327 ? -30.859 35.156 16.219 1 73.38 327 TYR A N 1
ATOM 2690 C CA . TYR A 1 327 ? -30.641 33.906 16.922 1 73.38 327 TYR A CA 1
ATOM 2691 C C . TYR A 1 327 ? -31.234 32.719 16.141 1 73.38 327 TYR A C 1
ATOM 2693 O O . TYR A 1 327 ? -32.219 32.906 15.414 1 73.38 327 TYR A O 1
ATOM 2701 N N . LEU A 1 328 ? -30.641 31.562 16.219 1 74.38 328 LEU A N 1
ATOM 2702 C CA . LEU A 1 328 ? -31.188 30.266 15.836 1 74.38 328 LEU A CA 1
ATOM 2703 C C . LEU A 1 328 ? -31.75 29.531 17.047 1 74.38 328 LEU A C 1
ATOM 2705 O O . LEU A 1 328 ? -31.094 29.453 18.094 1 74.38 328 LEU A O 1
ATOM 2709 N N . LYS A 1 329 ? -33.031 29.312 16.938 1 71.38 329 LYS A N 1
ATOM 2710 C CA . LYS A 1 329 ? -33.719 28.516 17.938 1 71.38 329 LYS A CA 1
ATOM 2711 C C . LYS A 1 329 ? -33.906 27.078 17.469 1 71.38 329 LYS A C 1
ATOM 2713 O O . LYS A 1 329 ? -34.5 26.844 16.422 1 71.38 329 LYS A O 1
ATOM 2718 N N . ILE A 1 330 ? -33.281 26.125 18.172 1 72.31 330 ILE A N 1
ATOM 2719 C CA . ILE A 1 330 ? -33.375 24.703 17.812 1 72.31 330 ILE A CA 1
ATOM 2720 C C . ILE A 1 330 ? -34 23.922 18.953 1 72.31 330 ILE A C 1
ATOM 2722 O O . ILE A 1 330 ? -33.562 24.016 20.109 1 72.31 330 ILE A O 1
ATOM 2726 N N . ARG A 1 331 ? -35.062 23.234 18.641 1 70.62 331 ARG A N 1
ATOM 2727 C CA . ARG A 1 331 ? -35.688 22.375 19.656 1 70.62 331 ARG A CA 1
ATOM 2728 C C . ARG A 1 331 ? -34.688 21.344 20.172 1 70.62 331 ARG A C 1
ATOM 2730 O O . ARG A 1 331 ? -34.094 20.609 19.375 1 70.62 331 ARG A O 1
ATOM 2737 N N . LEU A 1 332 ? -34.375 21.484 21.484 1 69.88 332 LEU A N 1
ATOM 2738 C CA . LEU A 1 332 ? -33.375 20.641 22.125 1 69.88 332 LEU A CA 1
ATOM 2739 C C . LEU A 1 332 ? -34.031 19.5 22.891 1 69.88 332 LEU A C 1
ATOM 2741 O O . LEU A 1 332 ? -34.969 19.734 23.688 1 69.88 332 LEU A O 1
ATOM 2745 N N . SER A 1 333 ? -33.656 18.328 22.531 1 67 333 SER A N 1
ATOM 2746 C CA . SER A 1 333 ? -34.156 17.188 23.266 1 67 333 SER A CA 1
ATOM 2747 C C . SER A 1 333 ? -33.062 16.469 24.031 1 67 333 SER A C 1
ATOM 2749 O O . SER A 1 333 ? -33.312 15.555 24.812 1 67 333 SER A O 1
ATOM 2751 N N . ASP A 1 334 ? -31.922 16.797 23.828 1 64.06 334 ASP A N 1
ATOM 2752 C CA . ASP A 1 334 ? -30.797 16.141 24.5 1 64.06 334 ASP A CA 1
ATOM 2753 C C . ASP A 1 334 ? -30.5 16.812 25.844 1 64.06 334 ASP A C 1
ATOM 2755 O O . ASP A 1 334 ? -30.109 17.969 25.891 1 64.06 334 ASP A O 1
ATOM 2759 N N . ASP A 1 335 ? -30.578 16.078 26.922 1 61.19 335 ASP A N 1
ATOM 2760 C CA . ASP A 1 335 ? -30.422 16.609 28.281 1 61.19 335 ASP A CA 1
ATOM 2761 C C . ASP A 1 335 ? -28.984 17.047 28.547 1 61.19 335 ASP A C 1
ATOM 2763 O O . ASP A 1 335 ? -28.75 18.047 29.234 1 61.19 335 ASP A O 1
ATOM 2767 N N . ARG A 1 336 ? -28.125 16.391 28.062 1 58.81 336 ARG A N 1
ATOM 2768 C CA . ARG A 1 336 ? -26.719 16.719 28.312 1 58.81 336 ARG A CA 1
ATOM 2769 C C . ARG A 1 336 ? -26.344 18.062 27.688 1 58.81 336 ARG A C 1
ATOM 2771 O O . ARG A 1 336 ? -25.672 18.875 28.312 1 58.81 336 ARG A O 1
ATOM 2778 N N . THR A 1 337 ? -26.734 18.266 26.516 1 62.62 337 THR A N 1
ATOM 2779 C CA . THR A 1 337 ? -26.484 19.531 25.844 1 62.62 337 THR A CA 1
ATOM 2780 C C . THR A 1 337 ? -27.188 20.688 26.562 1 62.62 337 THR A C 1
ATOM 2782 O O . THR A 1 337 ? -26.625 21.766 26.719 1 62.62 337 THR A O 1
ATOM 2785 N N . PHE A 1 338 ? -28.375 20.359 27.062 1 63.78 338 PHE A N 1
ATOM 2786 C CA . PHE A 1 338 ? -29.125 21.359 27.812 1 63.78 338 PHE A CA 1
ATOM 2787 C C . PHE A 1 338 ? -28.359 21.797 29.062 1 63.78 338 PHE A C 1
ATOM 2789 O O . PHE A 1 338 ? -28.219 22.984 29.328 1 63.78 338 PHE A O 1
ATOM 2796 N N . GLN A 1 339 ? -27.828 20.859 29.688 1 63.5 339 GLN A N 1
ATOM 2797 C CA . GLN A 1 339 ? -27.109 21.156 30.922 1 63.5 339 GLN A CA 1
ATOM 2798 C C . GLN A 1 339 ? -25.828 21.938 30.641 1 63.5 339 GLN A C 1
ATOM 2800 O O . GLN A 1 339 ? -25.453 22.812 31.422 1 63.5 339 GLN A O 1
ATOM 2805 N N . THR A 1 340 ? -25.328 21.641 29.594 1 62 340 THR A N 1
ATOM 2806 C CA . THR A 1 340 ? -24.047 22.266 29.234 1 62 340 THR A CA 1
ATOM 2807 C C . THR A 1 340 ? -24.234 23.75 28.969 1 62 340 THR A C 1
ATOM 2809 O O . THR A 1 340 ? -23.391 24.562 29.328 1 62 340 THR A O 1
ATOM 2812 N N . PHE A 1 341 ? -25.344 24.109 28.438 1 64.06 341 PHE A N 1
ATOM 2813 C CA . PHE A 1 341 ? -25.5 25.484 28 1 64.06 341 PHE A CA 1
ATOM 2814 C C . PHE A 1 341 ? -26.578 26.188 28.812 1 64.06 341 PHE A C 1
ATOM 2816 O O . PHE A 1 341 ? -26.906 27.344 28.547 1 64.06 341 PHE A O 1
ATOM 2823 N N . ALA A 1 342 ? -27.203 25.5 29.766 1 59.47 342 ALA A N 1
ATOM 2824 C CA . ALA A 1 342 ? -28.203 26.109 30.641 1 59.47 342 ALA A CA 1
ATOM 2825 C C . ALA A 1 342 ? -27.562 27.188 31.531 1 59.47 342 ALA A C 1
ATOM 2827 O O . ALA A 1 342 ? -26.531 26.938 32.156 1 59.47 342 ALA A O 1
ATOM 2828 N N . ARG A 1 343 ? -27.672 28.469 31.219 1 55.53 343 ARG A N 1
ATOM 2829 C CA . ARG A 1 343 ? -27.203 29.531 32.094 1 55.53 343 ARG A CA 1
ATOM 2830 C C . ARG A 1 343 ? -28.141 29.703 33.281 1 55.53 343 ARG A C 1
ATOM 2832 O O . ARG A 1 343 ? -29.359 29.484 33.156 1 55.53 343 ARG A O 1
ATOM 2839 N N . ASN A 1 344 ? -27.703 29.688 34.5 1 45.25 344 ASN A N 1
ATOM 2840 C CA . ASN A 1 344 ? -28.5 30.078 35.656 1 45.25 344 ASN A CA 1
ATOM 2841 C C . ASN A 1 344 ? -29.25 31.375 35.406 1 45.25 344 ASN A C 1
ATOM 2843 O O . ASN A 1 344 ? -28.734 32.281 34.75 1 45.25 344 ASN A O 1
ATOM 2847 N N . ASN A 1 345 ? -30.656 31.375 35.344 1 40.81 345 ASN A N 1
ATOM 2848 C CA . ASN A 1 345 ? -31.578 32.5 35.312 1 40.81 345 ASN A CA 1
ATOM 2849 C C . ASN A 1 345 ? -30.984 33.719 36 1 40.81 345 ASN A C 1
ATOM 2851 O O . ASN A 1 345 ? -31.578 34.812 35.969 1 40.81 345 ASN A O 1
ATOM 2855 N N . GLU A 1 346 ? -30.078 33.688 36.875 1 37.88 346 GLU A N 1
ATOM 2856 C CA . GLU A 1 346 ? -29.891 34.906 37.656 1 37.88 346 GLU A CA 1
ATOM 2857 C C . GLU A 1 346 ? -29.312 36.031 36.781 1 37.88 346 GLU A C 1
ATOM 2859 O O . GLU A 1 346 ? -29.406 37.219 37.125 1 37.88 346 GLU A O 1
ATOM 2864 N N . ASP A 1 347 ? -28.578 35.781 35.688 1 35.25 347 ASP A N 1
ATOM 2865 C CA . ASP A 1 347 ? -27.938 36.969 35.125 1 35.25 347 ASP A CA 1
ATOM 2866 C C . ASP A 1 347 ? -28.859 37.656 34.094 1 35.25 347 ASP A C 1
ATOM 2868 O O . ASP A 1 347 ? -28.438 38.594 33.438 1 35.25 347 ASP A O 1
ATOM 2872 N N . ASN A 1 348 ? -29.938 37.062 33.562 1 36.5 348 ASN A N 1
ATOM 2873 C CA . ASN A 1 348 ? -30.844 37.875 32.781 1 36.5 348 ASN A CA 1
ATOM 2874 C C . ASN A 1 348 ? -31.453 39 33.625 1 36.5 348 ASN A C 1
ATOM 2876 O O . ASN A 1 348 ? -32.344 39.719 33.188 1 36.5 348 ASN A O 1
ATOM 2880 N N . ARG A 1 349 ? -31.453 39 35.031 1 34.09 349 ARG A N 1
ATOM 2881 C CA . ARG A 1 349 ? -32.062 40.125 35.719 1 34.09 349 ARG A CA 1
ATOM 2882 C C . ARG A 1 349 ? -31.234 41.406 35.594 1 34.09 349 ARG A C 1
ATOM 2884 O O . ARG A 1 349 ? -31.594 42.438 36.125 1 34.09 349 ARG A O 1
ATOM 2891 N N . GLU A 1 350 ? -29.891 41.281 35.188 1 27.95 350 GLU A N 1
ATOM 2892 C CA . GLU A 1 350 ? -29.219 42.562 35.406 1 27.95 350 GLU A CA 1
ATOM 2893 C C . GLU A 1 350 ? -29.438 43.5 34.219 1 27.95 350 GLU A C 1
ATOM 2895 O O . GLU A 1 350 ? -29.016 44.656 34.281 1 27.95 350 GLU A O 1
ATOM 2900 N N . GLU A 1 351 ? -30.172 43.438 33.062 1 26.2 351 GLU A N 1
ATOM 2901 C CA . GLU A 1 351 ? -30.203 44.875 32.875 1 26.2 351 GLU A CA 1
ATOM 2902 C C . GLU A 1 351 ? -31.109 45.562 33.906 1 26.2 351 GLU A C 1
ATOM 2904 O O . GLU A 1 351 ? -32.156 45 34.25 1 26.2 351 GLU A O 1
ATOM 2909 N N . MET B 1 1 ? 23.234 13.883 -17.344 1 88.81 1 MET B N 1
ATOM 2910 C CA . MET B 1 1 ? 23.672 13.25 -16.109 1 88.81 1 MET B CA 1
ATOM 2911 C C . MET B 1 1 ? 24.906 12.383 -16.359 1 88.81 1 MET B C 1
ATOM 2913 O O . MET B 1 1 ? 24.938 11.594 -17.297 1 88.81 1 MET B O 1
ATOM 2917 N N . GLU B 1 2 ? 26.047 12.656 -15.656 1 92.06 2 GLU B N 1
ATOM 2918 C CA . GLU B 1 2 ? 27.281 11.906 -15.773 1 92.06 2 GLU B CA 1
ATOM 2919 C C . GLU B 1 2 ? 27.641 11.219 -14.461 1 92.06 2 GLU B C 1
ATOM 2921 O O . GLU B 1 2 ? 27.719 11.867 -13.414 1 92.06 2 GLU B O 1
ATOM 2926 N N . ILE B 1 3 ? 27.906 9.883 -14.508 1 93 3 ILE B N 1
ATOM 2927 C CA . ILE B 1 3 ? 28.297 9.117 -13.328 1 93 3 ILE B CA 1
ATOM 2928 C C . ILE B 1 3 ? 29.812 9.156 -13.164 1 93 3 ILE B C 1
ATOM 2930 O O . ILE B 1 3 ? 30.547 8.719 -14.055 1 93 3 ILE B O 1
ATOM 2934 N N . ILE B 1 4 ? 30.281 9.672 -12.102 1 91.56 4 ILE B N 1
ATOM 2935 C CA . ILE B 1 4 ? 31.703 9.82 -11.805 1 91.56 4 ILE B CA 1
ATOM 2936 C C . ILE B 1 4 ? 32.25 8.539 -11.188 1 91.56 4 ILE B C 1
ATOM 2938 O O . ILE B 1 4 ? 33.312 8.078 -11.539 1 91.56 4 ILE B O 1
ATOM 2942 N N . ALA B 1 5 ? 31.531 7.973 -10.258 1 92.19 5 ALA B N 1
ATOM 2943 C CA . ALA B 1 5 ? 31.891 6.723 -9.594 1 92.19 5 ALA B CA 1
ATOM 2944 C C . ALA B 1 5 ? 30.641 5.957 -9.164 1 92.19 5 ALA B C 1
ATOM 2946 O O . ALA B 1 5 ? 29.625 6.562 -8.789 1 92.19 5 ALA B O 1
ATOM 2947 N N . GLN B 1 6 ? 30.672 4.691 -9.312 1 93.94 6 GLN B N 1
ATOM 2948 C CA . GLN B 1 6 ? 29.594 3.834 -8.859 1 93.94 6 GLN B CA 1
ATOM 2949 C C . GLN B 1 6 ? 30.109 2.498 -8.344 1 93.94 6 GLN B C 1
ATOM 2951 O O . GLN B 1 6 ? 31.172 2.031 -8.781 1 93.94 6 GLN B O 1
ATOM 2956 N N . ALA B 1 7 ? 29.469 1.953 -7.383 1 94.31 7 ALA B N 1
ATOM 2957 C CA . ALA B 1 7 ? 29.859 0.67 -6.805 1 94.31 7 ALA B CA 1
ATOM 2958 C C . ALA B 1 7 ? 28.688 -0.004 -6.113 1 94.31 7 ALA B C 1
ATOM 2960 O O . ALA B 1 7 ? 27.703 0.659 -5.742 1 94.31 7 ALA B O 1
ATOM 2961 N N . VAL B 1 8 ? 28.781 -1.291 -6.02 1 95.25 8 VAL B N 1
ATOM 2962 C CA . VAL B 1 8 ? 27.797 -2.078 -5.281 1 95.25 8 VAL B CA 1
ATOM 2963 C C . VAL B 1 8 ? 28.516 -3.041 -4.336 1 95.25 8 VAL B C 1
ATOM 2965 O O . VAL B 1 8 ? 29.531 -3.654 -4.711 1 95.25 8 VAL B O 1
ATOM 2968 N N . ARG B 1 9 ? 28.094 -3.031 -3.139 1 96.38 9 ARG B N 1
ATOM 2969 C CA . ARG B 1 9 ? 28.609 -3.955 -2.135 1 96.38 9 ARG B CA 1
ATOM 2970 C C . ARG B 1 9 ? 27.484 -4.801 -1.541 1 96.38 9 ARG B C 1
ATOM 2972 O O . ARG B 1 9 ? 26.453 -4.266 -1.111 1 96.38 9 ARG B O 1
ATOM 2979 N N . VAL B 1 10 ? 27.641 -6.105 -1.515 1 94.75 10 VAL B N 1
ATOM 2980 C CA . VAL B 1 10 ? 26.719 -6.977 -0.801 1 94.75 10 VAL B CA 1
ATOM 2981 C C . VAL B 1 10 ? 26.969 -6.879 0.702 1 94.75 10 VAL B C 1
ATOM 2983 O O . VAL B 1 10 ? 28.109 -7.016 1.157 1 94.75 10 VAL B O 1
ATOM 2986 N N . ILE B 1 11 ? 25.906 -6.582 1.396 1 95.5 11 ILE B N 1
ATOM 2987 C CA . ILE B 1 11 ? 26 -6.398 2.842 1 95.5 11 ILE B CA 1
ATOM 2988 C C . ILE B 1 11 ? 25.484 -7.648 3.551 1 95.5 11 ILE B C 1
ATOM 2990 O O . ILE B 1 11 ? 24.312 -8.016 3.404 1 95.5 11 ILE B O 1
ATOM 2994 N N . ASP B 1 12 ? 26.359 -8.328 4.312 1 92.44 12 ASP B N 1
ATOM 2995 C CA . ASP B 1 12 ? 26.016 -9.523 5.082 1 92.44 12 ASP B CA 1
ATOM 2996 C C . ASP B 1 12 ? 26.375 -9.336 6.559 1 92.44 12 ASP B C 1
ATOM 2998 O O . ASP B 1 12 ? 27.453 -9.734 6.996 1 92.44 12 ASP B O 1
ATOM 3002 N N . TYR B 1 13 ? 25.391 -8.766 7.266 1 93.12 13 TYR B N 1
ATOM 3003 C CA . TYR B 1 13 ? 25.688 -8.453 8.664 1 93.12 13 TYR B CA 1
ATOM 3004 C C . TYR B 1 13 ? 25.75 -9.727 9.5 1 93.12 13 TYR B C 1
ATOM 3006 O O . TYR B 1 13 ? 26.375 -9.75 10.562 1 93.12 13 TYR B O 1
ATOM 3014 N N . GLU B 1 14 ? 25.156 -10.828 9.07 1 91.25 14 GLU B N 1
ATOM 3015 C CA . GLU B 1 14 ? 25.188 -12.086 9.805 1 91.25 14 GLU B CA 1
ATOM 3016 C C . GLU B 1 14 ? 26.594 -12.68 9.828 1 91.25 14 GLU B C 1
ATOM 3018 O O . GLU B 1 14 ? 27.047 -13.188 10.859 1 91.25 14 GLU B O 1
ATOM 3023 N N . ASN B 1 15 ? 27.281 -12.562 8.703 1 92.69 15 ASN B N 1
ATOM 3024 C CA . ASN B 1 15 ? 28.641 -13.102 8.609 1 92.69 15 ASN B CA 1
ATOM 3025 C C . ASN B 1 15 ? 29.688 -12 8.688 1 92.69 15 ASN B C 1
ATOM 3027 O O . ASN B 1 15 ? 30.859 -12.234 8.406 1 92.69 15 ASN B O 1
ATOM 3031 N N . ASN B 1 16 ? 29.234 -10.836 9.047 1 93.56 16 ASN B N 1
ATOM 3032 C CA . ASN B 1 16 ? 30.125 -9.688 9.18 1 93.56 16 ASN B CA 1
ATOM 3033 C C . ASN B 1 16 ? 31.031 -9.539 7.957 1 93.56 16 ASN B C 1
ATOM 3035 O O . ASN B 1 16 ? 32.25 -9.469 8.094 1 93.56 16 ASN B O 1
ATOM 3039 N N . SER B 1 17 ? 30.344 -9.445 6.801 1 94.44 17 SER B N 1
ATOM 3040 C CA . SER B 1 17 ? 31.172 -9.398 5.594 1 94.44 17 SER B CA 1
ATOM 3041 C C . SER B 1 17 ? 30.594 -8.43 4.566 1 94.44 17 SER B C 1
ATOM 3043 O O . SER B 1 17 ? 29.391 -8.141 4.582 1 94.44 17 SER B O 1
ATOM 3045 N N . VAL B 1 18 ? 31.5 -7.895 3.764 1 95.81 18 VAL B N 1
ATOM 3046 C CA . VAL B 1 18 ? 31.203 -7.055 2.609 1 95.81 18 VAL B CA 1
ATOM 3047 C C . VAL B 1 18 ? 31.797 -7.676 1.349 1 95.81 18 VAL B C 1
ATOM 3049 O O . VAL B 1 18 ? 32.969 -8.062 1.332 1 95.81 18 VAL B O 1
ATOM 3052 N N . GLN B 1 19 ? 30.969 -7.852 0.332 1 94.25 19 GLN B N 1
ATOM 3053 C CA . GLN B 1 19 ? 31.453 -8.414 -0.922 1 94.25 19 GLN B CA 1
ATOM 3054 C C . GLN B 1 19 ? 31.328 -7.406 -2.062 1 94.25 19 GLN B C 1
ATOM 3056 O O . GLN B 1 19 ? 30.25 -6.84 -2.277 1 94.25 19 GLN B O 1
ATOM 3061 N N . ARG B 1 20 ? 32.438 -7.238 -2.781 1 93 20 ARG B N 1
ATOM 3062 C CA . ARG B 1 20 ? 32.469 -6.344 -3.934 1 93 20 ARG B CA 1
ATOM 3063 C C . ARG B 1 20 ? 31.812 -7.004 -5.148 1 93 20 ARG B C 1
ATOM 3065 O O . ARG B 1 20 ? 32 -8.203 -5.375 1 93 20 ARG B O 1
ATOM 3072 N N . ARG B 1 21 ? 31.016 -6.191 -5.789 1 90.06 21 ARG B N 1
ATOM 3073 C CA . ARG B 1 21 ? 30.562 -6.594 -7.113 1 90.06 21 ARG B CA 1
ATOM 3074 C C . ARG B 1 21 ? 31.047 -5.617 -8.18 1 90.06 21 ARG B C 1
ATOM 3076 O O . ARG B 1 21 ? 31.031 -4.402 -7.969 1 90.06 21 ARG B O 1
ATOM 3083 N N . ASN B 1 22 ? 31.516 -6.145 -9.242 1 85.12 22 ASN B N 1
ATOM 3084 C CA . ASN B 1 22 ? 32.031 -5.301 -10.312 1 85.12 22 ASN B CA 1
ATOM 3085 C C . ASN B 1 22 ? 30.922 -4.832 -11.242 1 85.12 22 ASN B C 1
ATOM 3087 O O . ASN B 1 22 ? 30.562 -5.531 -12.195 1 85.12 22 ASN B O 1
ATOM 3091 N N . VAL B 1 23 ? 30.531 -3.678 -11.102 1 85.06 23 VAL B N 1
ATOM 3092 C CA . VAL B 1 23 ? 29.406 -3.115 -11.844 1 85.06 23 VAL B CA 1
ATOM 3093 C C . VAL B 1 23 ? 29.797 -2.939 -13.312 1 85.06 23 VAL B C 1
ATOM 3095 O O . VAL B 1 23 ? 28.938 -3.041 -14.195 1 85.06 23 VAL B O 1
ATOM 3098 N N . ASN B 1 24 ? 31.031 -2.703 -13.531 1 78.31 24 ASN B N 1
ATOM 3099 C CA . ASN B 1 24 ? 31.484 -2.43 -14.891 1 78.31 24 ASN B CA 1
ATOM 3100 C C . ASN B 1 24 ? 31.328 -3.65 -15.789 1 78.31 24 ASN B C 1
ATOM 3102 O O . ASN B 1 24 ? 31.281 -3.523 -17.016 1 78.31 24 ASN B O 1
ATOM 3106 N N . MET B 1 25 ? 31.188 -4.82 -15.234 1 78.06 25 MET B N 1
ATOM 3107 C CA . MET B 1 25 ? 31.047 -6.051 -16 1 78.06 25 MET B CA 1
ATOM 3108 C C . MET B 1 25 ? 29.594 -6.473 -16.094 1 78.06 25 MET B C 1
ATOM 3110 O O . MET B 1 25 ? 29.281 -7.594 -16.5 1 78.06 25 MET B O 1
ATOM 3114 N N . MET B 1 26 ? 28.766 -5.543 -15.742 1 84.69 26 MET B N 1
ATOM 3115 C CA . MET B 1 26 ? 27.344 -5.867 -15.68 1 84.69 26 MET B CA 1
ATOM 3116 C C . MET B 1 26 ? 26.5 -4.777 -16.344 1 84.69 26 MET B C 1
ATOM 3118 O O . MET B 1 26 ? 25.859 -3.98 -15.648 1 84.69 26 MET B O 1
ATOM 3122 N N . PRO B 1 27 ? 26.406 -4.797 -17.656 1 82.5 27 PRO B N 1
ATOM 3123 C CA . PRO B 1 27 ? 25.75 -3.693 -18.375 1 82.5 27 PRO B CA 1
ATOM 3124 C C . PRO B 1 27 ? 24.297 -3.484 -17.938 1 82.5 27 PRO B C 1
ATOM 3126 O O . PRO B 1 27 ? 23.859 -2.344 -17.781 1 82.5 27 PRO B O 1
ATOM 3129 N N . LYS B 1 28 ? 23.594 -4.574 -17.75 1 86.19 28 LYS B N 1
ATOM 3130 C CA . LYS B 1 28 ? 22.188 -4.438 -17.375 1 86.19 28 LYS B CA 1
ATOM 3131 C C . LYS B 1 28 ? 22.047 -3.816 -15.992 1 86.19 28 LYS B C 1
ATOM 3133 O O . LYS B 1 28 ? 21.109 -3.059 -15.734 1 86.19 28 LYS B O 1
ATOM 3138 N N . PHE B 1 29 ? 22.953 -4.062 -15.203 1 88.44 29 PHE B N 1
ATOM 3139 C CA . PHE B 1 29 ? 22.891 -3.5 -13.859 1 88.44 29 PHE B CA 1
ATOM 3140 C C . PHE B 1 29 ? 23.281 -2.029 -13.867 1 88.44 29 PHE B C 1
ATOM 3142 O O . PHE B 1 29 ? 22.75 -1.227 -13.102 1 88.44 29 PHE B O 1
ATOM 3149 N N . LYS B 1 30 ? 24.203 -1.705 -14.773 1 88.38 30 LYS B N 1
ATOM 3150 C CA . LYS B 1 30 ? 24.547 -0.297 -14.945 1 88.38 30 LYS B CA 1
ATOM 3151 C C . LYS B 1 30 ? 23.328 0.527 -15.336 1 88.38 30 LYS B C 1
ATOM 3153 O O . LYS B 1 30 ? 23.109 1.623 -14.812 1 88.38 30 LYS B O 1
ATOM 3158 N N . ASP B 1 31 ? 22.562 -0.05 -16.234 1 90.88 31 ASP B N 1
ATOM 3159 C CA . ASP B 1 31 ? 21.312 0.602 -16.641 1 90.88 31 ASP B CA 1
ATOM 3160 C C . ASP B 1 31 ? 20.359 0.762 -15.445 1 90.88 31 ASP B C 1
ATOM 3162 O O . ASP B 1 31 ? 19.688 1.786 -15.32 1 90.88 31 ASP B O 1
ATOM 3166 N N . TYR B 1 32 ? 20.359 -0.25 -14.648 1 90.88 32 TYR B N 1
ATOM 3167 C CA . TYR B 1 32 ? 19.531 -0.214 -13.453 1 90.88 32 TYR B CA 1
ATOM 3168 C C . TYR B 1 32 ? 19.953 0.911 -12.523 1 90.88 32 TYR B C 1
ATOM 3170 O O . TYR B 1 32 ? 19.109 1.616 -11.961 1 90.88 32 TYR B O 1
ATOM 3178 N N . ILE B 1 33 ? 21.234 1.079 -12.383 1 91.25 33 ILE B N 1
ATOM 3179 C CA . ILE B 1 33 ? 21.75 2.123 -11.5 1 91.25 33 ILE B CA 1
ATOM 3180 C C . ILE B 1 33 ? 21.344 3.494 -12.039 1 91.25 33 ILE B C 1
ATOM 3182 O O . ILE B 1 33 ? 20.953 4.379 -11.273 1 91.25 33 ILE B O 1
ATOM 3186 N N . GLU B 1 34 ? 21.406 3.66 -13.305 1 92.75 34 GLU B N 1
ATOM 3187 C CA . GLU B 1 34 ? 21 4.926 -13.906 1 92.75 34 GLU B CA 1
ATOM 3188 C C . GLU B 1 34 ? 19.516 5.207 -13.648 1 92.75 34 GLU B C 1
ATOM 3190 O O . GLU B 1 34 ? 19.156 6.332 -13.305 1 92.75 34 GLU B O 1
ATOM 3195 N N . GLN B 1 35 ? 18.734 4.16 -13.758 1 92.44 35 GLN B N 1
ATOM 3196 C CA . GLN B 1 35 ? 17.312 4.305 -13.477 1 92.44 35 GLN B CA 1
ATOM 3197 C C . GLN B 1 35 ? 17.078 4.625 -12 1 92.44 35 GLN B C 1
ATOM 3199 O O . GLN B 1 35 ? 16.188 5.414 -11.672 1 92.44 35 GLN B O 1
ATOM 3204 N N . LEU B 1 36 ? 17.875 3.994 -11.242 1 92.12 36 LEU B N 1
ATOM 3205 C CA . LEU B 1 36 ? 17.781 4.227 -9.805 1 92.12 36 LEU B CA 1
ATOM 3206 C C . LEU B 1 36 ? 18.094 5.68 -9.469 1 92.12 36 LEU B C 1
ATOM 3208 O O . LEU B 1 36 ? 17.406 6.309 -8.672 1 92.12 36 LEU B O 1
ATOM 3212 N N . ILE B 1 37 ? 19.141 6.207 -10.109 1 94 37 ILE B N 1
ATOM 3213 C CA . ILE B 1 37 ? 19.547 7.59 -9.883 1 94 37 ILE B CA 1
ATOM 3214 C C . ILE B 1 37 ? 18.406 8.531 -10.266 1 94 37 ILE B C 1
ATOM 3216 O O . ILE B 1 37 ? 18.062 9.453 -9.508 1 94 37 ILE B O 1
ATOM 3220 N N . VAL B 1 38 ? 17.844 8.258 -11.336 1 93.56 38 VAL B N 1
ATOM 3221 C CA . VAL B 1 38 ? 16.734 9.078 -11.805 1 93.56 38 VAL B CA 1
ATOM 3222 C C . VAL B 1 38 ? 15.562 8.984 -10.828 1 93.56 38 VAL B C 1
ATOM 3224 O O . VAL B 1 38 ? 14.977 10.008 -10.445 1 93.56 38 VAL B O 1
ATOM 3227 N N . HIS B 1 39 ? 15.258 7.816 -10.406 1 93.31 39 HIS B N 1
ATOM 3228 C CA . HIS B 1 39 ? 14.156 7.594 -9.484 1 93.31 39 HIS B CA 1
ATOM 3229 C C . HIS B 1 39 ? 14.383 8.328 -8.172 1 93.31 39 HIS B C 1
ATOM 3231 O O . HIS B 1 39 ? 13.492 9.047 -7.695 1 93.31 39 HIS B O 1
ATOM 3237 N N . VAL B 1 40 ? 15.539 8.188 -7.637 1 93.31 40 VAL B N 1
ATOM 3238 C CA . VAL B 1 40 ? 15.859 8.789 -6.348 1 93.31 40 VAL B CA 1
ATOM 3239 C C . VAL B 1 40 ? 15.852 10.312 -6.473 1 93.31 40 VAL B C 1
ATOM 3241 O O . VAL B 1 40 ? 15.352 11.008 -5.59 1 93.31 40 VAL B O 1
ATOM 3244 N N . SER B 1 41 ? 16.375 10.82 -7.551 1 93.12 41 SER B N 1
ATOM 3245 C CA . SER B 1 41 ? 16.469 12.258 -7.77 1 93.12 41 SER B CA 1
ATOM 3246 C C . SER B 1 41 ? 15.094 12.906 -7.895 1 93.12 41 SER B C 1
ATOM 3248 O O . SER B 1 41 ? 14.914 14.07 -7.535 1 93.12 41 SER B O 1
ATOM 3250 N N . ASN B 1 42 ? 14.156 12.109 -8.328 1 90.5 42 ASN B N 1
ATOM 3251 C CA . ASN B 1 42 ? 12.836 12.664 -8.578 1 90.5 42 ASN B CA 1
ATOM 3252 C C . ASN B 1 42 ? 11.852 12.297 -7.469 1 90.5 42 ASN B C 1
ATOM 3254 O O . ASN B 1 42 ? 10.695 12.695 -7.5 1 90.5 42 ASN B O 1
ATOM 3258 N N . ASN B 1 43 ? 12.344 11.562 -6.523 1 89.06 43 ASN B N 1
ATOM 3259 C CA . ASN B 1 43 ? 11.461 11.156 -5.43 1 89.06 43 ASN B CA 1
ATOM 3260 C C . ASN B 1 43 ? 11.141 12.328 -4.508 1 89.06 43 ASN B C 1
ATOM 3262 O O . ASN B 1 43 ? 12.047 12.938 -3.93 1 89.06 43 ASN B O 1
ATOM 3266 N N . VAL B 1 44 ? 9.891 12.656 -4.336 1 87.94 44 VAL B N 1
ATOM 3267 C CA . VAL B 1 44 ? 9.508 13.797 -3.51 1 87.94 44 VAL B CA 1
ATOM 3268 C C . VAL B 1 44 ? 9.164 13.32 -2.098 1 87.94 44 VAL B C 1
ATOM 3270 O O . VAL B 1 44 ? 9.055 14.133 -1.174 1 87.94 44 VAL B O 1
ATOM 3273 N N . SER B 1 45 ? 8.922 12.039 -1.991 1 86.62 45 SER B N 1
ATOM 3274 C CA . SER B 1 45 ? 8.648 11.453 -0.683 1 86.62 45 SER B CA 1
ATOM 3275 C C . SER B 1 45 ? 9.93 11.289 0.128 1 86.62 45 SER B C 1
ATOM 3277 O O . SER B 1 45 ? 10.469 10.188 0.238 1 86.62 45 SER B O 1
ATOM 3279 N N . ILE B 1 46 ? 10.398 12.383 0.62 1 91.38 46 ILE B N 1
ATOM 3280 C CA . ILE B 1 46 ? 11.688 12.352 1.304 1 91.38 46 ILE B CA 1
ATOM 3281 C C . ILE B 1 46 ? 11.617 13.195 2.574 1 91.38 46 ILE B C 1
ATOM 3283 O O . ILE B 1 46 ? 10.664 13.961 2.764 1 91.38 46 ILE B O 1
ATOM 3287 N N . ARG B 1 47 ? 12.555 12.961 3.494 1 91.38 47 ARG B N 1
ATOM 3288 C CA . ARG B 1 47 ? 12.844 13.789 4.66 1 91.38 47 ARG B CA 1
ATOM 3289 C C . ARG B 1 47 ? 14.219 14.43 4.543 1 91.38 47 ARG B C 1
ATOM 3291 O O . ARG B 1 47 ? 15.164 13.805 4.066 1 91.38 47 ARG B O 1
ATOM 3298 N N . GLU B 1 48 ? 14.297 15.648 5.02 1 92.94 48 GLU B N 1
ATOM 3299 C CA . GLU B 1 48 ? 15.562 16.375 4.902 1 92.94 48 GLU B CA 1
ATOM 3300 C C . GLU B 1 48 ? 16.391 16.25 6.18 1 92.94 48 GLU B C 1
ATOM 3302 O O . GLU B 1 48 ? 15.852 16.375 7.285 1 92.94 48 GLU B O 1
ATOM 3307 N N . TYR B 1 49 ? 17.625 16 5.977 1 95.88 49 TYR B N 1
ATOM 3308 C CA . TYR B 1 49 ? 18.625 15.906 7.031 1 95.88 49 TYR B CA 1
ATOM 3309 C C . TYR B 1 49 ? 19.859 16.75 6.691 1 95.88 49 TYR B C 1
ATOM 3311 O O . TYR B 1 49 ? 19.969 17.266 5.582 1 95.88 49 TYR B O 1
ATOM 3319 N N . HIS B 1 50 ? 20.703 16.938 7.648 1 96.31 50 HIS B N 1
ATOM 3320 C CA . HIS B 1 50 ? 22.031 17.453 7.41 1 96.31 50 HIS B CA 1
ATOM 3321 C C . HIS B 1 50 ? 23.078 16.703 8.234 1 96.31 50 HIS B C 1
ATOM 3323 O O . HIS B 1 50 ? 22.734 16.047 9.227 1 96.31 50 HIS B O 1
ATOM 3329 N N . THR B 1 51 ? 24.312 16.75 7.789 1 97.69 51 THR B N 1
ATOM 3330 C CA . THR B 1 51 ? 25.406 16.062 8.484 1 97.69 51 THR B CA 1
ATOM 3331 C C . THR B 1 51 ? 25.672 16.703 9.836 1 97.69 51 THR B C 1
ATOM 3333 O O . THR B 1 51 ? 25.562 17.922 9.984 1 97.69 51 THR B O 1
ATOM 3336 N N . GLN B 1 52 ? 26.047 15.852 10.781 1 95.81 52 GLN B N 1
ATOM 3337 C CA . GLN B 1 52 ? 26.469 16.359 12.086 1 95.81 52 GLN B CA 1
ATOM 3338 C C . GLN B 1 52 ? 27.766 17.141 11.977 1 95.81 52 GLN B C 1
ATOM 3340 O O . GLN B 1 52 ? 27.984 18.109 12.695 1 95.81 52 GLN B O 1
ATOM 3345 N N . SER B 1 53 ? 28.656 16.641 11.25 1 95.69 53 SER B N 1
ATOM 3346 C CA . SER B 1 53 ? 29.953 17.234 10.922 1 95.69 53 SER B CA 1
ATOM 3347 C C . SER B 1 53 ? 30.453 16.766 9.562 1 95.69 53 SER B C 1
ATOM 3349 O O . SER B 1 53 ? 29.844 15.883 8.945 1 95.69 53 SER B O 1
ATOM 3351 N N . THR B 1 54 ? 31.484 17.422 9.148 1 95.75 54 THR B N 1
ATOM 3352 C CA . THR B 1 54 ? 32.062 16.984 7.883 1 95.75 54 THR B CA 1
ATOM 3353 C C . THR B 1 54 ? 33.094 15.883 8.117 1 95.75 54 THR B C 1
ATOM 3355 O O . THR B 1 54 ? 33.688 15.367 7.164 1 95.75 54 THR B O 1
ATOM 3358 N N . ARG B 1 55 ? 33.219 15.453 9.367 1 95.12 55 ARG B N 1
ATOM 3359 C CA . ARG B 1 55 ? 34.281 14.523 9.719 1 95.12 55 ARG B CA 1
ATOM 3360 C C . ARG B 1 55 ? 33.719 13.148 10.078 1 95.12 55 ARG B C 1
ATOM 3362 O O . ARG B 1 55 ? 34.469 12.211 10.352 1 95.12 55 ARG B O 1
ATOM 3369 N N . THR B 1 56 ? 32.375 13.055 10.039 1 96.38 56 THR B N 1
ATOM 3370 C CA . THR B 1 56 ? 31.812 11.734 10.305 1 96.38 56 THR B CA 1
ATOM 3371 C C . THR B 1 56 ? 32.188 10.758 9.195 1 96.38 56 THR B C 1
ATOM 3373 O O . THR B 1 56 ? 32.5 11.164 8.078 1 96.38 56 THR B O 1
ATOM 3376 N N . GLU B 1 57 ? 32.125 9.531 9.469 1 96.25 57 GLU B N 1
ATOM 3377 C CA . GLU B 1 57 ? 32.781 8.508 8.656 1 96.25 57 GLU B CA 1
ATOM 3378 C C . GLU B 1 57 ? 32.25 8.516 7.23 1 96.25 57 GLU B C 1
ATOM 3380 O O . GLU B 1 57 ? 33 8.531 6.27 1 96.25 57 GLU B O 1
ATOM 3385 N N . VAL B 1 58 ? 30.969 8.523 7.047 1 97.81 58 VAL B N 1
ATOM 3386 C CA . VAL B 1 58 ? 30.359 8.344 5.73 1 97.81 58 VAL B CA 1
ATOM 3387 C C . VAL B 1 58 ? 30.609 9.594 4.879 1 97.81 58 VAL B C 1
ATOM 3389 O O . VAL B 1 58 ? 31.188 9.5 3.789 1 97.81 58 VAL B O 1
ATOM 3392 N N . ILE B 1 59 ? 30.25 10.82 5.41 1 97.81 59 ILE B N 1
ATOM 3393 C CA . ILE B 1 59 ? 30.375 12.023 4.594 1 97.81 59 ILE B CA 1
ATOM 3394 C C . ILE B 1 59 ? 31.859 12.32 4.34 1 97.81 59 ILE B C 1
ATOM 3396 O O . ILE B 1 59 ? 32.219 12.781 3.26 1 97.81 59 ILE B O 1
ATOM 3400 N N . ALA B 1 60 ? 32.719 12.055 5.34 1 96.06 60 ALA B N 1
ATOM 3401 C CA . ALA B 1 60 ? 34.156 12.25 5.141 1 96.06 60 ALA B CA 1
ATOM 3402 C C . ALA B 1 60 ? 34.656 11.375 3.994 1 96.06 60 ALA B C 1
ATOM 3404 O O . ALA B 1 60 ? 35.438 11.836 3.162 1 96.06 60 ALA B O 1
ATOM 3405 N N . GLY B 1 61 ? 34.219 10.102 4.004 1 95.5 61 GLY B N 1
ATOM 3406 C CA . GLY B 1 61 ? 34.594 9.211 2.912 1 95.5 61 GLY B CA 1
ATOM 3407 C C . GLY B 1 61 ? 34.094 9.703 1.56 1 95.5 61 GLY B C 1
ATOM 3408 O O . GLY B 1 61 ? 34.844 9.664 0.581 1 95.5 61 GLY B O 1
ATOM 3409 N N . ILE B 1 62 ? 32.906 10.203 1.485 1 96.81 62 ILE B N 1
ATOM 3410 C CA . ILE B 1 62 ? 32.312 10.695 0.248 1 96.81 62 ILE B CA 1
ATOM 3411 C C . ILE B 1 62 ? 33.062 11.914 -0.246 1 96.81 62 ILE B C 1
ATOM 3413 O O . ILE B 1 62 ? 33.344 12.031 -1.439 1 96.81 62 ILE B O 1
ATOM 3417 N N . LEU B 1 63 ? 33.406 12.82 0.686 1 95.44 63 LEU B N 1
ATOM 3418 C CA . LEU B 1 63 ? 34.125 14.039 0.326 1 95.44 63 LEU B CA 1
ATOM 3419 C C . LEU B 1 63 ? 35.5 13.719 -0.201 1 95.44 63 LEU B C 1
ATOM 3421 O O . LEU B 1 63 ? 36 14.383 -1.118 1 95.44 63 LEU B O 1
ATOM 3425 N N . GLU B 1 64 ? 36.125 12.727 0.353 1 93.62 64 GLU B N 1
ATOM 3426 C CA . GLU B 1 64 ? 37.438 12.297 -0.147 1 93.62 64 GLU B CA 1
ATOM 3427 C C . GLU B 1 64 ? 37.312 11.766 -1.571 1 93.62 64 GLU B C 1
ATOM 3429 O O . GLU B 1 64 ? 38.188 12.031 -2.406 1 93.62 64 GLU B O 1
ATOM 3434 N N . ILE B 1 65 ? 36.312 11.055 -1.8 1 94.12 65 ILE B N 1
ATOM 3435 C CA . ILE B 1 65 ? 36.062 10.508 -3.135 1 94.12 65 ILE B CA 1
ATOM 3436 C C . ILE B 1 65 ? 35.781 11.648 -4.109 1 94.12 65 ILE B C 1
ATOM 3438 O O . ILE B 1 65 ? 36.312 11.68 -5.219 1 94.12 65 ILE B O 1
ATOM 3442 N N . ALA B 1 66 ? 34.938 12.602 -3.711 1 92.94 66 ALA B N 1
ATOM 3443 C CA . ALA B 1 66 ? 34.469 13.688 -4.57 1 92.94 66 ALA B CA 1
ATOM 3444 C C . ALA B 1 66 ? 35.594 14.695 -4.84 1 92.94 66 ALA B C 1
ATOM 3446 O O . ALA B 1 66 ? 35.625 15.312 -5.906 1 92.94 66 ALA B O 1
ATOM 3447 N N . GLY B 1 67 ? 36.406 15.062 -3.834 1 85.94 67 GLY B N 1
ATOM 3448 C CA . GLY B 1 67 ? 37.406 16.094 -3.949 1 85.94 67 GLY B CA 1
ATOM 3449 C C . GLY B 1 67 ? 38.656 15.609 -4.676 1 85.94 67 GLY B C 1
ATOM 3450 O O . GLY B 1 67 ? 39.375 16.406 -5.289 1 85.94 67 GLY B O 1
ATOM 3451 N N . ASN B 1 68 ? 39.094 14.328 -4.277 1 69.5 68 ASN B N 1
ATOM 3452 C CA . ASN B 1 68 ? 40.438 13.938 -4.676 1 69.5 68 ASN B CA 1
ATOM 3453 C C . ASN B 1 68 ? 40.406 12.992 -5.871 1 69.5 68 ASN B C 1
ATOM 3455 O O . ASN B 1 68 ? 39.5 12.172 -6 1 69.5 68 ASN B O 1
ATOM 3459 N N . LEU B 1 69 ? 41.062 13.469 -6.906 1 63.06 69 LEU B N 1
ATOM 3460 C CA . LEU B 1 69 ? 41.344 12.562 -8.008 1 63.06 69 LEU B CA 1
ATOM 3461 C C . LEU B 1 69 ? 41.969 11.273 -7.492 1 63.06 69 LEU B C 1
ATOM 3463 O O . LEU B 1 69 ? 43.219 11.141 -7.473 1 63.06 69 LEU B O 1
ATOM 3467 N N . GLU B 1 70 ? 41.312 10.555 -6.676 1 68.38 70 GLU B N 1
ATOM 3468 C CA . GLU B 1 70 ? 41.875 9.312 -6.156 1 68.38 70 GLU B CA 1
ATOM 3469 C C . GLU B 1 70 ? 41.906 8.227 -7.23 1 68.38 70 GLU B C 1
ATOM 3471 O O . GLU B 1 70 ? 41.219 8.344 -8.242 1 68.38 70 GLU B O 1
ATOM 3476 N N . THR B 1 71 ? 42.906 7.375 -7.027 1 83.06 71 THR B N 1
ATOM 3477 C CA . THR B 1 71 ? 43 6.176 -7.855 1 83.06 71 THR B CA 1
ATOM 3478 C C . THR B 1 71 ? 41.719 5.34 -7.695 1 83.06 71 THR B C 1
ATOM 3480 O O . THR B 1 71 ? 41.031 5.414 -6.668 1 83.06 71 THR B O 1
ATOM 3483 N N . PRO B 1 72 ? 41.375 4.707 -8.664 1 85.62 72 PRO B N 1
ATOM 3484 C CA . PRO B 1 72 ? 40.219 3.811 -8.586 1 85.62 72 PRO B CA 1
ATOM 3485 C C . PRO B 1 72 ? 40.25 2.887 -7.371 1 85.62 72 PRO B C 1
ATOM 3487 O O . PRO B 1 72 ? 39.219 2.631 -6.742 1 85.62 72 PRO B O 1
ATOM 3490 N N . ASP B 1 73 ? 41.438 2.521 -7.027 1 89.75 73 ASP B N 1
ATOM 3491 C CA . ASP B 1 73 ? 41.594 1.62 -5.887 1 89.75 73 ASP B CA 1
ATOM 3492 C C . ASP B 1 73 ? 41.281 2.34 -4.578 1 89.75 73 ASP B C 1
ATOM 3494 O O . ASP B 1 73 ? 40.656 1.764 -3.676 1 89.75 73 ASP B O 1
ATOM 3498 N N . ALA B 1 74 ? 41.75 3.562 -4.523 1 90.31 74 ALA B N 1
ATOM 3499 C CA . ALA B 1 74 ? 41.5 4.355 -3.324 1 90.31 74 ALA B CA 1
ATOM 3500 C C . ALA B 1 74 ? 40 4.617 -3.158 1 90.31 74 ALA B C 1
ATOM 3502 O O . ALA B 1 74 ? 39.469 4.594 -2.039 1 90.31 74 ALA B O 1
ATOM 3503 N N . ILE B 1 75 ? 39.375 4.84 -4.23 1 93.06 75 ILE B N 1
ATOM 3504 C CA . ILE B 1 75 ? 37.906 5.062 -4.227 1 93.06 75 ILE B CA 1
ATOM 3505 C C . ILE B 1 75 ? 37.188 3.807 -3.738 1 93.06 75 ILE B C 1
ATOM 3507 O O . ILE B 1 75 ? 36.344 3.879 -2.861 1 93.06 75 ILE B O 1
ATOM 3511 N N . GLU B 1 76 ? 37.625 2.656 -4.203 1 93.38 76 GLU B N 1
ATOM 3512 C CA . GLU B 1 76 ? 37.031 1.383 -3.801 1 93.38 76 GLU B CA 1
ATOM 3513 C C . GLU B 1 76 ? 37.219 1.139 -2.307 1 93.38 76 GLU B C 1
ATOM 3515 O O . GLU B 1 76 ? 36.281 0.665 -1.634 1 93.38 76 GLU B O 1
ATOM 3520 N N . GLU B 1 77 ? 38.344 1.5 -1.871 1 94.06 77 GLU B N 1
ATOM 3521 C CA . GLU B 1 77 ? 38.656 1.291 -0.457 1 94.06 77 GLU B CA 1
ATOM 3522 C C . GLU B 1 77 ? 37.75 2.158 0.428 1 94.06 77 GLU B C 1
ATOM 3524 O O . GLU B 1 77 ? 37.312 1.725 1.497 1 94.06 77 GLU B O 1
ATOM 3529 N N . LYS B 1 78 ? 37.531 3.352 -0.022 1 95.06 78 LYS B N 1
ATOM 3530 C CA . LYS B 1 78 ? 36.688 4.246 0.74 1 95.06 78 LYS B CA 1
ATOM 3531 C C . LYS B 1 78 ? 35.25 3.742 0.747 1 95.06 78 LYS B C 1
ATOM 3533 O O . LYS B 1 78 ? 34.562 3.803 1.773 1 95.06 78 LYS B O 1
ATOM 3538 N N . ILE B 1 79 ? 34.781 3.221 -0.357 1 96.06 79 ILE B N 1
ATOM 3539 C CA . ILE B 1 79 ? 33.438 2.686 -0.453 1 96.06 79 ILE B CA 1
ATOM 3540 C C . ILE B 1 79 ? 33.312 1.429 0.407 1 96.06 79 ILE B C 1
ATOM 3542 O O . ILE B 1 79 ? 32.312 1.209 1.056 1 96.06 79 ILE B O 1
ATOM 3546 N N . ASP B 1 80 ? 34.406 0.639 0.451 1 97.12 80 ASP B N 1
ATOM 3547 C CA . ASP B 1 80 ? 34.438 -0.524 1.332 1 97.12 80 ASP B CA 1
ATOM 3548 C C . ASP B 1 80 ? 34.281 -0.111 2.793 1 97.12 80 ASP B C 1
ATOM 3550 O O . ASP B 1 80 ? 33.531 -0.766 3.551 1 97.12 80 ASP B O 1
ATOM 3554 N N . SER B 1 81 ? 34.938 0.971 3.111 1 97.12 81 SER B N 1
ATOM 3555 C CA . SER B 1 81 ? 34.875 1.456 4.484 1 97.12 81 SER B CA 1
ATOM 3556 C C . SER B 1 81 ? 33.438 1.887 4.84 1 97.12 81 SER B C 1
ATOM 3558 O O . SER B 1 81 ? 32.969 1.613 5.941 1 97.12 81 SER B O 1
ATOM 3560 N N . ILE B 1 82 ? 32.812 2.512 3.924 1 98 82 ILE B N 1
ATOM 3561 C CA . ILE B 1 82 ? 31.438 2.936 4.121 1 98 82 ILE B CA 1
ATOM 3562 C C . ILE B 1 82 ? 30.531 1.713 4.266 1 98 82 ILE B C 1
ATOM 3564 O O . ILE B 1 82 ? 29.703 1.65 5.172 1 98 82 ILE B O 1
ATOM 3568 N N . ALA B 1 83 ? 30.719 0.725 3.438 1 98.25 83 ALA B N 1
ATOM 3569 C CA . ALA B 1 83 ? 29.938 -0.509 3.482 1 98.25 83 ALA B CA 1
ATOM 3570 C C . ALA B 1 83 ? 30.172 -1.256 4.793 1 98.25 83 ALA B C 1
ATOM 3572 O O . ALA B 1 83 ? 29.234 -1.811 5.371 1 98.25 83 ALA B O 1
ATOM 3573 N N . GLU B 1 84 ? 31.391 -1.25 5.234 1 98.12 84 GLU B N 1
ATOM 3574 C CA . GLU B 1 84 ? 31.719 -1.911 6.492 1 98.12 84 GLU B CA 1
ATOM 3575 C C . GLU B 1 84 ? 31.031 -1.232 7.672 1 98.12 84 GLU B C 1
ATOM 3577 O O . GLU B 1 84 ? 30.609 -1.899 8.617 1 98.12 84 GLU B O 1
ATOM 3582 N N . ARG B 1 85 ? 30.984 0.045 7.621 1 98.06 85 ARG B N 1
ATOM 3583 C CA . ARG B 1 85 ? 30.25 0.755 8.656 1 98.06 85 ARG B CA 1
ATOM 3584 C C . ARG B 1 85 ? 28.781 0.344 8.664 1 98.06 85 ARG B C 1
ATOM 3586 O O . ARG B 1 85 ? 28.188 0.15 9.727 1 98.06 85 ARG B O 1
ATOM 3593 N N . LEU B 1 86 ? 28.219 0.194 7.457 1 98.06 86 LEU B N 1
ATOM 3594 C CA . LEU B 1 86 ? 26.828 -0.233 7.367 1 98.06 86 LEU B CA 1
ATOM 3595 C C . LEU B 1 86 ? 26.641 -1.612 7.992 1 98.06 86 LEU B C 1
ATOM 3597 O O . LEU B 1 86 ? 25.703 -1.831 8.75 1 98.06 86 LEU B O 1
ATOM 3601 N N . VAL B 1 87 ? 27.578 -2.543 7.734 1 97.75 87 VAL B N 1
ATOM 3602 C CA . VAL B 1 87 ? 27.516 -3.887 8.297 1 97.75 87 VAL B CA 1
ATOM 3603 C C . VAL B 1 87 ? 27.5 -3.807 9.828 1 97.75 87 VAL B C 1
ATOM 3605 O O . VAL B 1 87 ? 26.703 -4.469 10.484 1 97.75 87 VAL B O 1
ATOM 3608 N N . ARG B 1 88 ? 28.375 -2.982 10.359 1 97.06 88 ARG B N 1
ATOM 3609 C CA . ARG B 1 88 ? 28.484 -2.83 11.812 1 97.06 88 ARG B CA 1
ATOM 3610 C C . ARG B 1 88 ? 27.188 -2.295 12.398 1 97.06 88 ARG B C 1
ATOM 3612 O O . ARG B 1 88 ? 26.688 -2.812 13.406 1 97.06 88 ARG B O 1
ATOM 3619 N N . ASN B 1 89 ? 26.703 -1.324 11.789 1 96.88 89 ASN B N 1
ATOM 3620 C CA . ASN B 1 89 ? 25.484 -0.693 12.305 1 96.88 89 ASN B CA 1
ATOM 3621 C C . ASN B 1 89 ? 24.266 -1.6 12.148 1 96.88 89 ASN B C 1
ATOM 3623 O O . ASN B 1 89 ? 23.375 -1.593 12.992 1 96.88 89 ASN B O 1
ATOM 3627 N N . GLU B 1 90 ? 24.188 -2.396 11.07 1 95.88 90 GLU B N 1
ATOM 3628 C CA . GLU B 1 90 ? 23.109 -3.363 10.898 1 95.88 90 GLU B CA 1
ATOM 3629 C C . GLU B 1 90 ? 23.188 -4.465 11.953 1 95.88 90 GLU B C 1
ATOM 3631 O O . GLU B 1 90 ? 22.156 -4.926 12.453 1 95.88 90 GLU B O 1
ATOM 3636 N N . ARG B 1 91 ? 24.359 -4.859 12.234 1 95.19 91 ARG B N 1
ATOM 3637 C CA . ARG B 1 91 ? 24.547 -5.863 13.281 1 95.19 91 ARG B CA 1
ATOM 3638 C C . ARG B 1 91 ? 24.062 -5.348 14.625 1 95.19 91 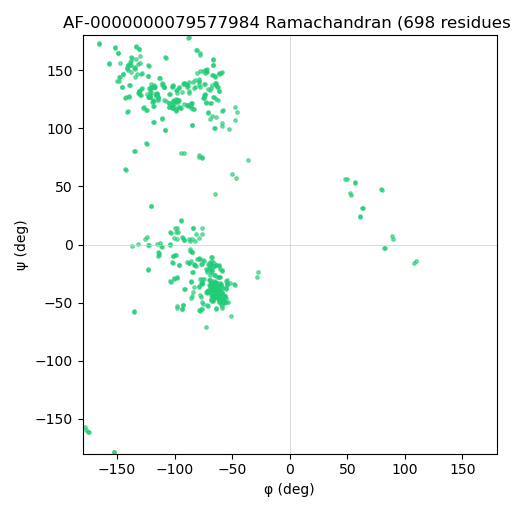ARG B C 1
ATOM 3640 O O . ARG B 1 91 ? 23.391 -6.074 15.367 1 95.19 91 ARG B O 1
ATOM 3647 N N . GLU B 1 92 ? 24.359 -4.133 14.977 1 95.06 92 GLU B N 1
ATOM 3648 C CA . GLU B 1 92 ? 23.906 -3.518 16.219 1 95.06 92 GLU B CA 1
ATOM 3649 C C . GLU B 1 92 ? 22.391 -3.371 16.25 1 95.06 92 GLU B C 1
ATOM 3651 O O . GLU B 1 92 ? 21.75 -3.625 17.266 1 95.06 92 GLU B O 1
ATOM 3656 N N . ALA B 1 93 ? 21.922 -2.965 15.117 1 94.19 93 ALA B N 1
ATOM 3657 C CA . ALA B 1 93 ? 20.484 -2.842 15.008 1 94.19 93 ALA B CA 1
ATOM 3658 C C . ALA B 1 93 ? 19.797 -4.191 15.219 1 94.19 93 ALA B C 1
ATOM 3660 O O . ALA B 1 93 ? 18.797 -4.281 15.93 1 94.19 93 ALA B O 1
ATOM 3661 N N . GLN B 1 94 ? 20.375 -5.238 14.617 1 92.81 94 GLN B N 1
ATOM 3662 C CA . GLN B 1 94 ? 19.828 -6.586 14.758 1 92.81 94 GLN B CA 1
ATOM 3663 C C . GLN B 1 94 ? 19.859 -7.035 16.219 1 92.81 94 GLN B C 1
ATOM 3665 O O . GLN B 1 94 ? 18.906 -7.672 16.688 1 92.81 94 GLN B O 1
ATOM 3670 N N . ALA B 1 95 ? 20.859 -6.691 16.875 1 92.31 95 ALA B N 1
ATOM 3671 C CA . ALA B 1 95 ? 20.984 -7.051 18.281 1 92.31 95 ALA B CA 1
ATOM 3672 C C . ALA B 1 95 ? 19.906 -6.379 19.125 1 92.31 95 ALA B C 1
ATOM 3674 O O . ALA B 1 95 ? 19.406 -6.961 20.094 1 92.31 95 ALA B O 1
ATOM 3675 N N . ARG B 1 96 ? 19.562 -5.203 18.75 1 91.06 96 ARG B N 1
ATOM 3676 C CA . ARG B 1 96 ? 18.562 -4.43 19.484 1 91.06 96 ARG B CA 1
ATOM 3677 C C . ARG B 1 96 ? 17.156 -4.969 19.234 1 91.06 96 ARG B C 1
ATOM 3679 O O . ARG B 1 96 ? 16.312 -4.969 20.141 1 91.06 96 ARG B O 1
ATOM 3686 N N . ILE B 1 97 ? 16.938 -5.551 18.016 1 88 97 ILE B N 1
ATOM 3687 C CA . ILE B 1 97 ? 15.562 -5.871 17.672 1 88 97 ILE B CA 1
ATOM 3688 C C . ILE B 1 97 ? 15.383 -7.383 17.578 1 88 97 ILE B C 1
ATOM 3690 O O . ILE B 1 97 ? 14.266 -7.879 17.422 1 88 97 ILE B O 1
ATOM 3694 N N . GLY B 1 98 ? 16.438 -8.102 17.656 1 85.44 98 GLY B N 1
ATOM 3695 C CA . GLY B 1 98 ? 16.406 -9.547 17.5 1 85.44 98 GLY B CA 1
ATOM 3696 C C . GLY B 1 98 ? 15.43 -10.234 18.438 1 85.44 98 GLY B C 1
ATOM 3697 O O . GLY B 1 98 ? 14.789 -11.219 18.062 1 85.44 98 GLY B O 1
ATOM 3698 N N . HIS B 1 99 ? 15.219 -9.656 19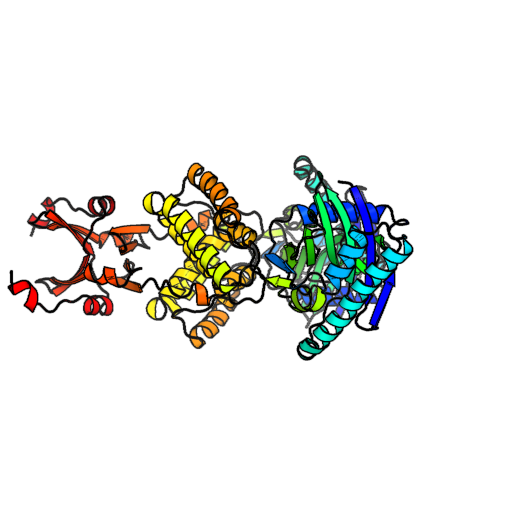.625 1 88 99 HIS B N 1
ATOM 3699 C CA . HIS B 1 99 ? 14.344 -10.25 20.625 1 88 99 HIS B CA 1
ATOM 3700 C C . HIS B 1 99 ? 12.883 -10.188 20.203 1 88 99 HIS B C 1
ATOM 3702 O O . HIS B 1 99 ? 12.047 -10.93 20.719 1 88 99 HIS B O 1
ATOM 3708 N N . MET B 1 100 ? 12.594 -9.328 19.234 1 86.75 100 MET B N 1
ATOM 3709 C CA . MET B 1 100 ? 11.227 -9.164 18.734 1 86.75 100 MET B CA 1
ATOM 3710 C C . MET B 1 100 ? 10.969 -10.086 17.547 1 86.75 100 MET B C 1
ATOM 3712 O O . MET B 1 100 ? 9.922 -9.992 16.906 1 86.75 100 MET B O 1
ATOM 3716 N N . ASN B 1 101 ? 11.867 -10.938 17.141 1 84.38 101 ASN B N 1
ATOM 3717 C CA . ASN B 1 101 ? 11.773 -11.844 16.016 1 84.38 101 ASN B CA 1
ATOM 3718 C C . ASN B 1 101 ? 11.648 -11.078 14.695 1 84.38 101 ASN B C 1
ATOM 3720 O O . ASN B 1 101 ? 10.844 -11.445 13.836 1 84.38 101 ASN B O 1
ATOM 3724 N N . ILE B 1 102 ? 12.273 -9.953 14.742 1 82.69 102 ILE B N 1
ATOM 3725 C CA . ILE B 1 102 ? 12.406 -9.148 13.531 1 82.69 102 ILE B CA 1
ATOM 3726 C C . ILE B 1 102 ? 13.859 -9.141 13.07 1 82.69 102 ILE B C 1
ATOM 3728 O O . ILE B 1 102 ? 14.773 -9.07 13.891 1 82.69 102 ILE B O 1
ATOM 3732 N N . SER B 1 103 ? 14.055 -9.25 11.781 1 86.06 103 SER B N 1
ATOM 3733 C CA . SER B 1 103 ? 15.414 -9.258 11.25 1 86.06 103 SER B CA 1
ATOM 3734 C C . SER B 1 103 ? 15.648 -8.07 10.32 1 86.06 103 SER B C 1
ATOM 3736 O O . SER B 1 103 ? 14.773 -7.703 9.539 1 86.06 103 SER B O 1
ATOM 3738 N N . VAL B 1 104 ? 16.75 -7.508 10.523 1 88.56 104 VAL B N 1
ATOM 3739 C CA . VAL B 1 104 ? 17.203 -6.543 9.523 1 88.56 104 VAL B CA 1
ATOM 3740 C C . VAL B 1 104 ? 17.375 -7.238 8.18 1 88.56 104 VAL B C 1
ATOM 3742 O O . VAL B 1 104 ? 17.984 -8.312 8.102 1 88.56 104 VAL B O 1
ATOM 3745 N N . GLN B 1 105 ? 16.859 -6.656 7.246 1 83.81 105 GLN B N 1
ATOM 3746 C CA . GLN B 1 105 ? 16.891 -7.305 5.938 1 83.81 105 GLN B CA 1
ATOM 3747 C C . GLN B 1 105 ? 18.281 -7.25 5.32 1 83.81 105 GLN B C 1
ATOM 3749 O O . GLN B 1 105 ? 18.953 -6.219 5.395 1 83.81 105 GLN B O 1
ATOM 3754 N N . LYS B 1 106 ? 18.609 -8.359 4.75 1 87 106 LYS B N 1
ATOM 3755 C CA . LYS B 1 106 ? 19.844 -8.406 3.98 1 87 106 LYS B CA 1
ATOM 3756 C C . LYS B 1 106 ? 19.688 -7.707 2.637 1 87 106 LYS B C 1
ATOM 3758 O O . LYS B 1 106 ? 18.594 -7.656 2.084 1 87 106 LYS B O 1
ATOM 3763 N N . GLY B 1 107 ? 20.891 -7.137 2.186 1 93 107 GLY B N 1
ATOM 3764 C CA . GLY B 1 107 ? 20.797 -6.457 0.903 1 93 107 GLY B CA 1
ATOM 3765 C C . GLY B 1 107 ? 22.125 -5.961 0.387 1 93 107 GLY B C 1
ATOM 3766 O O . GLY B 1 107 ? 23.172 -6.562 0.669 1 93 107 GLY B O 1
ATOM 3767 N N . SER B 1 108 ? 22.016 -5.027 -0.533 1 94.44 108 SER B N 1
ATOM 3768 C CA . SER B 1 108 ? 23.188 -4.422 -1.143 1 94.44 108 SER B CA 1
ATOM 3769 C C . SER B 1 108 ? 23.188 -2.906 -0.97 1 94.44 108 SER B C 1
ATOM 3771 O O . SER B 1 108 ? 22.125 -2.283 -0.941 1 94.44 108 SER B O 1
ATOM 3773 N N . LEU B 1 109 ? 24.375 -2.422 -0.803 1 96.75 109 LEU B N 1
ATOM 3774 C CA . LEU B 1 109 ? 24.578 -0.978 -0.787 1 96.75 109 LEU B CA 1
ATOM 3775 C C . LEU B 1 109 ? 25.047 -0.48 -2.148 1 96.75 109 LEU B C 1
ATOM 3777 O O . LEU B 1 109 ? 26.062 -0.958 -2.67 1 96.75 109 LEU B O 1
ATOM 3781 N N . ILE B 1 110 ? 24.344 0.416 -2.668 1 95.69 110 ILE B N 1
ATOM 3782 C CA . ILE B 1 110 ? 24.719 1.046 -3.928 1 95.69 110 ILE B CA 1
ATOM 3783 C C . ILE B 1 110 ? 25.281 2.439 -3.66 1 95.69 110 ILE B C 1
ATOM 3785 O O . ILE B 1 110 ? 24.703 3.213 -2.893 1 95.69 110 ILE B O 1
ATOM 3789 N N . PHE B 1 111 ? 26.422 2.682 -4.227 1 97 111 PHE B N 1
ATOM 3790 C CA . PHE B 1 111 ? 27.078 3.98 -4.188 1 97 111 PHE B CA 1
ATOM 3791 C C . PHE B 1 111 ? 27.156 4.59 -5.582 1 97 111 PHE B C 1
ATOM 3793 O O . PHE B 1 111 ? 27.609 3.943 -6.523 1 97 111 PHE B O 1
ATOM 3800 N N . ALA B 1 112 ? 26.688 5.824 -5.734 1 96.31 112 ALA B N 1
ATOM 3801 C CA . ALA B 1 112 ? 26.812 6.516 -7.016 1 96.31 112 ALA B CA 1
ATOM 3802 C C . ALA B 1 112 ? 27.141 7.988 -6.816 1 96.31 112 ALA B C 1
ATOM 3804 O O . ALA B 1 112 ? 26.375 8.727 -6.191 1 96.31 112 ALA B O 1
ATOM 3805 N N . LEU B 1 113 ? 28.297 8.398 -7.227 1 96.25 113 LEU B N 1
ATOM 3806 C CA . LEU B 1 113 ? 28.688 9.805 -7.344 1 96.25 113 LEU B CA 1
ATOM 3807 C C . LEU B 1 113 ? 28.484 10.312 -8.766 1 96.25 113 LEU B C 1
ATOM 3809 O O . LEU B 1 113 ? 28.984 9.703 -9.719 1 96.25 113 LEU B O 1
ATOM 3813 N N . PHE B 1 114 ? 27.703 11.406 -8.938 1 95.94 114 PHE B N 1
ATOM 3814 C CA . PHE B 1 114 ? 27.375 11.836 -10.289 1 95.94 114 PHE B CA 1
ATOM 3815 C C . PHE B 1 114 ? 27.203 13.344 -10.352 1 95.94 114 PHE B C 1
ATOM 3817 O O . PHE B 1 114 ? 27.156 14.016 -9.32 1 95.94 114 PHE B O 1
ATOM 3824 N N . GLU B 1 115 ? 27.219 13.828 -11.555 1 94.56 115 GLU B N 1
ATOM 3825 C CA . GLU B 1 115 ? 26.984 15.234 -11.852 1 94.56 115 GLU B CA 1
ATOM 3826 C C . GLU B 1 115 ? 25.766 15.398 -12.758 1 94.56 115 GLU B C 1
ATOM 3828 O O . GLU B 1 115 ? 25.609 14.688 -13.758 1 94.56 115 GLU B O 1
ATOM 3833 N N . ASP B 1 116 ? 24.812 16.188 -12.25 1 92.5 116 ASP B N 1
ATOM 3834 C CA . ASP B 1 116 ? 23.594 16.5 -13.008 1 92.5 116 ASP B CA 1
ATOM 3835 C C . ASP B 1 116 ? 23.422 18.016 -13.148 1 92.5 116 ASP B C 1
ATOM 3837 O O . ASP B 1 116 ? 23.156 18.719 -12.172 1 92.5 116 ASP B O 1
ATOM 3841 N N . ASN B 1 117 ? 23.484 18.531 -14.352 1 91.38 117 ASN B N 1
ATOM 3842 C CA . ASN B 1 117 ? 23.344 19.953 -14.648 1 91.38 117 ASN B CA 1
ATOM 3843 C C . ASN B 1 117 ? 24.281 20.797 -13.805 1 91.38 117 ASN B C 1
ATOM 3845 O O . ASN B 1 117 ? 23.859 21.781 -13.188 1 91.38 117 ASN B O 1
ATOM 3849 N N . GLY B 1 118 ? 25.484 20.406 -13.672 1 90.12 118 GLY B N 1
ATOM 3850 C CA . GLY B 1 118 ? 26.516 21.156 -12.961 1 90.12 118 GLY B CA 1
ATOM 3851 C C . GLY B 1 118 ? 26.469 20.953 -11.461 1 90.12 118 GLY B C 1
ATOM 3852 O O . GLY B 1 118 ? 27.312 21.484 -10.734 1 90.12 118 GLY B O 1
ATOM 3853 N N . ASN B 1 119 ? 25.484 20.188 -11.008 1 93.62 119 ASN B N 1
ATOM 3854 C CA . ASN B 1 119 ? 25.375 19.891 -9.586 1 93.62 119 ASN B CA 1
ATOM 3855 C C . ASN B 1 119 ? 25.906 18.5 -9.258 1 93.62 119 ASN B C 1
ATOM 3857 O O . ASN B 1 119 ? 25.547 17.516 -9.914 1 93.62 119 ASN B O 1
ATOM 3861 N N . ARG B 1 120 ? 26.891 18.438 -8.336 1 94.94 120 ARG B N 1
ATOM 3862 C CA . ARG B 1 120 ? 27.438 17.156 -7.91 1 94.94 120 ARG B CA 1
ATOM 3863 C C . ARG B 1 120 ? 26.625 16.578 -6.766 1 94.94 120 ARG B C 1
ATOM 3865 O O . ARG B 1 120 ? 26.266 17.281 -5.82 1 94.94 120 ARG B O 1
ATOM 3872 N N . LYS B 1 121 ? 26.234 15.359 -6.84 1 97.56 121 LYS B N 1
ATOM 3873 C CA . LYS B 1 121 ? 25.422 14.656 -5.848 1 97.56 121 LYS B CA 1
ATOM 3874 C C . LYS B 1 121 ? 25.938 13.242 -5.609 1 97.56 121 LYS B C 1
ATOM 3876 O O . LYS B 1 121 ? 26.672 12.695 -6.438 1 97.56 121 LYS B O 1
ATOM 3881 N N . CYS B 1 122 ? 25.703 12.703 -4.527 1 97.94 122 CYS B N 1
ATOM 3882 C CA . CYS B 1 122 ? 26.031 11.32 -4.195 1 97.94 122 CYS B CA 1
ATOM 3883 C C . CYS B 1 122 ? 24.812 10.586 -3.641 1 97.94 122 CYS B C 1
ATOM 3885 O O . CYS B 1 122 ? 24.094 11.109 -2.787 1 97.94 122 CYS B O 1
ATOM 3887 N N . ILE B 1 123 ? 24.594 9.391 -4.129 1 98 123 ILE B N 1
ATOM 3888 C CA . ILE B 1 123 ? 23.484 8.57 -3.662 1 98 123 ILE B CA 1
ATOM 3889 C C . ILE B 1 123 ? 24.016 7.324 -2.967 1 98 123 ILE B C 1
ATOM 3891 O O . ILE B 1 123 ? 24.953 6.684 -3.461 1 98 123 ILE B O 1
ATOM 3895 N N . LEU B 1 124 ? 23.562 7.07 -1.801 1 98.25 124 LEU B N 1
ATOM 3896 C CA . LEU B 1 124 ? 23.625 5.77 -1.145 1 98.25 124 LEU B CA 1
ATOM 3897 C C . LEU B 1 124 ? 22.25 5.113 -1.084 1 98.25 124 LEU B C 1
ATOM 3899 O O . LEU B 1 124 ? 21.297 5.723 -0.601 1 98.25 124 LEU B O 1
ATOM 3903 N N . ALA B 1 125 ? 22.141 3.961 -1.596 1 96.81 125 ALA B N 1
ATOM 3904 C CA . ALA B 1 125 ? 20.875 3.236 -1.588 1 96.81 125 ALA B CA 1
ATOM 3905 C C . ALA B 1 125 ? 21.062 1.807 -1.089 1 96.81 125 ALA B C 1
ATOM 3907 O O . ALA B 1 125 ? 22.031 1.132 -1.465 1 96.81 125 ALA B O 1
ATOM 3908 N N . LYS B 1 126 ? 20.203 1.437 -0.198 1 94.81 126 LYS B N 1
ATOM 3909 C CA . LYS B 1 126 ? 20.188 0.041 0.231 1 94.81 126 LYS B CA 1
ATOM 3910 C C . LYS B 1 126 ? 19.031 -0.718 -0.424 1 94.81 126 LYS B C 1
ATOM 3912 O O . LYS B 1 126 ? 17.859 -0.367 -0.237 1 94.81 126 LYS B O 1
ATOM 3917 N N . ILE B 1 127 ? 19.375 -1.667 -1.163 1 91.56 127 ILE B N 1
ATOM 3918 C CA . ILE B 1 127 ? 18.375 -2.527 -1.79 1 91.56 127 ILE B CA 1
ATOM 3919 C C . ILE B 1 127 ? 18.266 -3.844 -1.023 1 91.56 127 ILE B C 1
ATOM 3921 O O . ILE B 1 127 ? 19.297 -4.422 -0.634 1 91.56 127 ILE B O 1
ATOM 3925 N N . GLU B 1 128 ? 17.094 -4.285 -0.805 1 88.56 128 GLU B N 1
ATOM 3926 C CA . GLU B 1 128 ? 16.875 -5.512 -0.042 1 88.56 128 GLU B CA 1
ATOM 3927 C C . GLU B 1 128 ? 16.781 -6.727 -0.963 1 88.56 128 GLU B C 1
ATOM 3929 O O . GLU B 1 128 ? 16.188 -6.652 -2.035 1 88.56 128 GLU B O 1
ATOM 3934 N N . HIS B 1 129 ? 17.422 -7.723 -0.458 1 89.81 129 HIS B N 1
ATOM 3935 C CA . HIS B 1 129 ? 17.344 -8.992 -1.173 1 89.81 129 HIS B CA 1
ATOM 3936 C C . HIS B 1 129 ? 16.156 -9.82 -0.695 1 89.81 129 HIS B C 1
ATOM 3938 O O . HIS B 1 129 ? 15.859 -9.844 0.5 1 89.81 129 HIS B O 1
ATOM 3944 N N . THR B 1 130 ? 15.523 -10.359 -1.655 1 88.31 130 THR B N 1
ATOM 3945 C CA . THR B 1 130 ? 14.398 -11.242 -1.356 1 88.31 130 THR B CA 1
ATOM 3946 C C . THR B 1 130 ? 14.539 -12.562 -2.109 1 88.31 130 THR B C 1
ATOM 3948 O O . THR B 1 130 ? 15.383 -12.695 -2.998 1 88.31 130 THR B O 1
ATOM 3951 N N . GLY B 1 131 ? 13.781 -13.508 -1.604 1 88.62 131 GLY B N 1
ATOM 3952 C CA . GLY B 1 131 ? 13.773 -14.805 -2.275 1 88.62 131 GLY B CA 1
ATOM 3953 C C . GLY B 1 131 ? 12.836 -14.852 -3.465 1 88.62 131 GLY B C 1
ATOM 3954 O O . GLY B 1 131 ? 11.75 -14.266 -3.432 1 88.62 131 GLY B O 1
ATOM 3955 N N . PHE B 1 132 ? 13.328 -15.547 -4.492 1 89.94 132 PHE B N 1
ATOM 3956 C CA . PHE B 1 132 ? 12.547 -15.75 -5.707 1 89.94 132 PHE B CA 1
ATOM 3957 C C . PHE B 1 132 ? 12.625 -17.203 -6.168 1 89.94 132 PHE B C 1
ATOM 3959 O O . PHE B 1 132 ? 13.57 -17.922 -5.832 1 89.94 132 PHE B O 1
ATOM 3966 N N . PHE B 1 133 ? 11.609 -17.609 -6.844 1 90 133 PHE B N 1
ATOM 3967 C CA . PHE B 1 133 ? 11.711 -18.812 -7.668 1 90 133 PHE B CA 1
ATOM 3968 C C . PHE B 1 133 ? 11.984 -18.453 -9.117 1 90 133 PHE B C 1
ATOM 3970 O O . PHE B 1 133 ? 11.328 -17.562 -9.688 1 90 133 PHE B O 1
ATOM 3977 N N . ASP B 1 134 ? 12.984 -19.109 -9.656 1 90.25 134 ASP B N 1
ATOM 3978 C CA . ASP B 1 134 ? 13.32 -18.891 -11.062 1 90.25 134 ASP B CA 1
ATOM 3979 C C . ASP B 1 134 ? 12.211 -19.422 -11.969 1 90.25 134 ASP B C 1
ATOM 3981 O O . ASP B 1 134 ? 11.688 -20.516 -11.742 1 90.25 134 ASP B O 1
ATOM 3985 N N . GLU B 1 135 ? 11.875 -18.672 -12.984 1 86.56 135 GLU B N 1
ATOM 3986 C CA . GLU B 1 135 ? 10.758 -19.047 -13.844 1 86.56 135 GLU B CA 1
ATOM 3987 C C . GLU B 1 135 ? 11.078 -20.297 -14.656 1 86.56 135 GLU B C 1
ATOM 3989 O O . GLU B 1 135 ? 10.172 -21 -15.117 1 86.56 135 GLU B O 1
ATOM 3994 N N . ARG B 1 136 ? 12.344 -20.609 -14.898 1 83.44 136 ARG B N 1
ATOM 3995 C CA . ARG B 1 136 ? 12.727 -21.688 -15.797 1 83.44 136 ARG B CA 1
ATOM 3996 C C . ARG B 1 136 ? 12.703 -23.031 -15.07 1 83.44 136 ARG B C 1
ATOM 3998 O O . ARG B 1 136 ? 12.211 -24.031 -15.609 1 83.44 136 ARG B O 1
ATOM 4005 N N . ASP B 1 137 ? 13.195 -22.969 -13.852 1 86.25 137 ASP B N 1
ATOM 4006 C CA . ASP B 1 137 ? 13.336 -24.281 -13.203 1 86.25 137 ASP B CA 1
ATOM 4007 C C . ASP B 1 137 ? 12.758 -24.25 -11.789 1 86.25 137 ASP B C 1
ATOM 4009 O O . ASP B 1 137 ? 12.836 -25.25 -11.062 1 86.25 137 ASP B O 1
ATOM 4013 N N . TYR B 1 138 ? 12.258 -23.156 -11.398 1 88 138 TYR B N 1
ATOM 4014 C CA . TYR B 1 138 ? 11.602 -22.969 -10.109 1 88 138 TYR B CA 1
ATOM 4015 C C . TYR B 1 138 ? 12.562 -23.234 -8.961 1 88 138 TYR B C 1
ATOM 4017 O O . TYR B 1 138 ? 12.141 -23.641 -7.875 1 88 138 TYR B O 1
ATOM 4025 N N . SER B 1 139 ? 13.875 -23.078 -9.305 1 88.44 139 SER B N 1
ATOM 4026 C CA . SER B 1 139 ? 14.859 -23.109 -8.227 1 88.44 139 SER B CA 1
ATOM 4027 C C . SER B 1 139 ? 14.812 -21.844 -7.383 1 88.44 139 SER B C 1
ATOM 4029 O O . SER B 1 139 ? 14.461 -20.781 -7.883 1 88.44 139 SER B O 1
ATOM 4031 N N . GLU B 1 140 ? 15.156 -22.016 -6.156 1 89.31 140 GLU B N 1
ATOM 4032 C CA . GLU B 1 140 ? 15.211 -20.859 -5.262 1 89.31 140 GLU B CA 1
ATOM 4033 C C . GLU B 1 140 ? 16.422 -19.984 -5.57 1 89.31 140 GLU B C 1
ATOM 4035 O O . GLU B 1 140 ? 17.531 -20.484 -5.77 1 89.31 140 GLU B O 1
ATOM 4040 N N . ARG B 1 141 ? 16.109 -18.734 -5.711 1 89.31 141 ARG B N 1
ATOM 4041 C CA . ARG B 1 141 ? 17.156 -17.734 -5.918 1 89.31 141 ARG B CA 1
ATOM 4042 C C . ARG B 1 141 ? 16.969 -16.547 -4.98 1 89.31 141 ARG B C 1
ATOM 4044 O O . ARG B 1 141 ? 15.875 -16.344 -4.426 1 89.31 141 ARG B O 1
ATOM 4051 N N . PHE B 1 142 ? 18.062 -15.922 -4.746 1 89.38 142 PHE B N 1
ATOM 4052 C CA . PHE B 1 142 ? 18 -14.688 -3.967 1 89.38 142 PHE B CA 1
ATOM 4053 C C . PHE B 1 142 ? 18.484 -13.5 -4.793 1 89.38 142 PHE B C 1
ATOM 4055 O O . PHE B 1 142 ? 19.422 -13.633 -5.59 1 89.38 142 PHE B O 1
ATOM 4062 N N . GLY B 1 143 ? 17.797 -12.438 -4.695 1 90.12 143 GLY B N 1
ATOM 4063 C CA . GLY B 1 143 ? 18.125 -11.219 -5.414 1 90.12 143 GLY B CA 1
ATOM 4064 C C . GLY B 1 143 ? 17.203 -10.062 -5.082 1 90.12 143 GLY B C 1
ATOM 4065 O O . GLY B 1 143 ? 16.75 -9.938 -3.945 1 90.12 143 GLY B O 1
ATOM 4066 N N . PHE B 1 144 ? 17.172 -9.109 -5.973 1 88.81 144 PHE B N 1
ATOM 4067 C CA . PHE B 1 144 ? 16.328 -7.953 -5.734 1 88.81 144 PHE B CA 1
ATOM 4068 C C . PHE B 1 144 ? 15.586 -7.543 -7.008 1 88.81 144 PHE B C 1
ATOM 4070 O O . PHE B 1 144 ? 16.078 -7.766 -8.109 1 88.81 144 PHE B O 1
ATOM 4077 N N . SER B 1 145 ? 14.461 -7.035 -6.742 1 87.75 145 SER B N 1
ATOM 4078 C CA . SER B 1 145 ? 13.539 -6.688 -7.82 1 87.75 145 SER B CA 1
ATOM 4079 C C . SER B 1 145 ? 14.148 -5.641 -8.75 1 87.75 145 SER B C 1
ATOM 4081 O O . SER B 1 145 ? 14.82 -4.715 -8.289 1 87.75 145 SER B O 1
ATOM 4083 N N . LYS B 1 146 ? 13.797 -5.719 -10.008 1 86.38 146 LYS B N 1
ATOM 4084 C CA . LYS B 1 146 ? 14.211 -4.719 -10.992 1 86.38 146 LYS B CA 1
ATOM 4085 C C . LYS B 1 146 ? 13.391 -3.439 -10.852 1 86.38 146 LYS B C 1
ATOM 4087 O O . LYS B 1 146 ? 13.734 -2.406 -11.43 1 86.38 146 LYS B O 1
ATOM 4092 N N . ASP B 1 147 ? 12.336 -3.631 -10.172 1 82 147 ASP B N 1
ATOM 4093 C CA . ASP B 1 147 ? 11.484 -2.469 -9.953 1 82 147 ASP B CA 1
ATOM 4094 C C . ASP B 1 147 ? 12.133 -1.49 -8.977 1 82 147 ASP B C 1
ATOM 4096 O O . ASP B 1 147 ? 12.25 -1.778 -7.781 1 82 147 ASP B O 1
ATOM 4100 N N . THR B 1 148 ? 12.477 -0.346 -9.453 1 74.12 148 THR B N 1
ATOM 4101 C CA . THR B 1 148 ? 13.188 0.65 -8.656 1 74.12 148 THR B CA 1
ATOM 4102 C C . THR B 1 148 ? 12.281 1.2 -7.559 1 74.12 148 THR B C 1
ATOM 4104 O O . THR B 1 148 ? 12.766 1.833 -6.613 1 74.12 148 THR B O 1
ATOM 4107 N N . LYS B 1 149 ? 11 0.863 -7.664 1 70.31 149 LYS B N 1
ATOM 4108 C CA . LYS B 1 149 ? 10.078 1.343 -6.633 1 70.31 149 LYS B CA 1
ATOM 4109 C C . LYS B 1 149 ? 10.18 0.491 -5.371 1 70.31 149 LYS B C 1
ATOM 4111 O O . LYS B 1 149 ? 9.688 0.884 -4.312 1 70.31 149 LYS B O 1
ATOM 4116 N N . LYS B 1 150 ? 10.82 -0.565 -5.531 1 71.88 150 LYS B N 1
ATOM 4117 C CA . LYS B 1 150 ? 10.961 -1.481 -4.402 1 71.88 150 LYS B CA 1
ATOM 4118 C C . LYS B 1 150 ? 12.266 -1.23 -3.652 1 71.88 150 LYS B C 1
ATOM 4120 O O . LYS B 1 150 ? 12.805 -2.139 -3.016 1 71.88 150 LYS B O 1
ATOM 4125 N N . ILE B 1 151 ? 12.773 -0.055 -3.838 1 71.62 151 ILE B N 1
ATOM 4126 C CA . ILE B 1 151 ? 13.938 0.37 -3.066 1 71.62 151 ILE B CA 1
ATOM 4127 C C . ILE B 1 151 ? 13.492 0.902 -1.707 1 71.62 151 ILE B C 1
ATOM 4129 O O . ILE B 1 151 ? 12.602 1.757 -1.63 1 71.62 151 ILE B O 1
ATOM 4133 N N . TRP B 1 152 ? 14.195 0.48 -0.702 1 80.5 152 TRP B N 1
ATOM 4134 C CA . TRP B 1 152 ? 13.625 0.61 0.632 1 80.5 152 TRP B CA 1
ATOM 4135 C C . TRP B 1 152 ? 14.25 1.774 1.388 1 80.5 152 TRP B C 1
ATOM 4137 O O . TRP B 1 152 ? 13.609 2.395 2.236 1 80.5 152 TRP B O 1
ATOM 4147 N N . LYS B 1 153 ? 15.625 2.016 1.053 1 94.06 153 LYS B N 1
ATOM 4148 C CA . LYS B 1 153 ? 16.281 3.113 1.758 1 94.06 153 LYS B CA 1
ATOM 4149 C C . LYS B 1 153 ? 17.25 3.861 0.838 1 94.06 153 LYS B C 1
ATOM 4151 O O . LYS B 1 153 ? 18.078 3.246 0.175 1 94.06 153 LYS B O 1
ATOM 4156 N N . THR B 1 154 ? 17.094 5.148 0.744 1 96.25 154 THR B N 1
ATOM 4157 C CA . THR B 1 154 ? 17.969 5.965 -0.094 1 96.25 154 THR B CA 1
ATOM 4158 C C . THR B 1 154 ? 18.422 7.223 0.646 1 96.25 154 THR B C 1
ATOM 4160 O O . THR B 1 154 ? 17.719 7.688 1.559 1 96.25 154 THR B O 1
ATOM 4163 N N . CYS B 1 155 ? 19.547 7.711 0.324 1 98 155 CYS B N 1
ATOM 4164 C CA . CYS B 1 155 ? 20.094 8.984 0.771 1 98 155 CYS B CA 1
ATOM 4165 C C . CYS B 1 155 ? 20.797 9.703 -0.374 1 98 155 CYS B C 1
ATOM 4167 O O . CYS B 1 155 ? 21.625 9.117 -1.071 1 98 155 CYS B O 1
ATOM 4169 N N . MET B 1 156 ? 20.469 10.906 -0.634 1 97.88 156 MET B N 1
ATOM 4170 C CA . MET B 1 156 ? 21.156 11.727 -1.633 1 97.88 156 MET B CA 1
ATOM 4171 C C . MET B 1 156 ? 21.797 12.945 -0.987 1 97.88 156 MET B C 1
ATOM 4173 O O . MET B 1 156 ? 21.109 13.766 -0.379 1 97.88 156 MET B O 1
ATOM 4177 N N . PHE B 1 157 ? 23.047 13.086 -1.067 1 98.25 157 PHE B N 1
ATOM 4178 C CA . PHE B 1 157 ? 23.797 14.242 -0.59 1 98.25 157 PHE B CA 1
ATOM 4179 C C . PHE B 1 157 ? 23.953 15.273 -1.697 1 98.25 157 PHE B C 1
ATOM 4181 O O . PHE B 1 157 ? 24.219 14.922 -2.85 1 98.25 157 PHE B O 1
ATOM 4188 N N . ASP B 1 158 ? 23.797 16.516 -1.33 1 96.12 158 ASP B N 1
ATOM 4189 C CA . ASP B 1 158 ? 24.156 17.641 -2.188 1 96.12 158 ASP B CA 1
ATOM 4190 C C . ASP B 1 158 ? 25.609 18.047 -1.963 1 96.12 158 ASP B C 1
ATOM 4192 O O . ASP B 1 158 ? 25.984 18.453 -0.861 1 96.12 158 ASP B O 1
ATOM 4196 N N . LEU B 1 159 ? 26.422 17.984 -3.047 1 96.62 159 LEU B N 1
ATOM 4197 C CA . LEU B 1 159 ? 27.844 18.219 -2.924 1 96.62 159 LEU B CA 1
ATOM 4198 C C . LEU B 1 159 ? 28.281 19.391 -3.791 1 96.62 159 LEU B C 1
ATOM 4200 O O . LEU B 1 159 ? 29.391 19.406 -4.34 1 96.62 159 LEU B O 1
ATOM 4204 N N . ASN B 1 160 ? 27.484 20.344 -3.961 1 92.88 160 ASN B N 1
ATOM 4205 C CA . ASN B 1 160 ? 27.781 21.469 -4.828 1 92.88 160 ASN B CA 1
ATOM 4206 C C . ASN B 1 160 ? 28.969 22.281 -4.305 1 92.88 160 ASN B C 1
ATOM 4208 O O . ASN B 1 160 ? 29.734 22.828 -5.086 1 92.88 160 ASN B O 1
ATOM 4212 N N . ASN B 1 161 ? 29.109 22.453 -3.023 1 94.12 161 ASN B N 1
ATOM 4213 C CA . ASN B 1 161 ? 30.25 23.078 -2.363 1 94.12 161 ASN B CA 1
ATOM 4214 C C . ASN B 1 161 ? 30.969 22.109 -1.432 1 94.12 161 ASN B C 1
ATOM 4216 O O . ASN B 1 161 ? 30.562 21.922 -0.284 1 94.12 161 ASN B O 1
ATOM 4220 N N . LEU B 1 162 ? 32.125 21.625 -1.827 1 93.25 162 LEU B N 1
ATOM 4221 C CA . LEU B 1 162 ? 32.844 20.578 -1.104 1 93.25 162 LEU B CA 1
ATOM 4222 C C . LEU B 1 162 ? 33.5 21.125 0.159 1 93.25 162 LEU B C 1
ATOM 4224 O O . LEU B 1 162 ? 33.938 20.375 1.024 1 93.25 162 LEU B O 1
ATOM 4228 N N . ASN B 1 163 ? 33.562 22.453 0.263 1 93.31 163 ASN B N 1
ATOM 4229 C CA . ASN B 1 163 ? 34.156 23.078 1.423 1 93.31 163 ASN B CA 1
ATOM 4230 C C . ASN B 1 163 ? 33.125 23.531 2.445 1 93.31 163 ASN B C 1
ATOM 4232 O O . ASN B 1 163 ? 33.438 24.25 3.391 1 93.31 163 ASN B O 1
ATOM 4236 N N . ALA B 1 164 ? 31.906 23.109 2.244 1 95.5 164 ALA B N 1
ATOM 4237 C CA . ALA B 1 164 ? 30.844 23.484 3.182 1 95.5 164 ALA B CA 1
ATOM 4238 C C . ALA B 1 164 ? 31.078 22.844 4.547 1 95.5 164 ALA B C 1
ATOM 4240 O O . ALA B 1 164 ? 31.766 21.828 4.656 1 95.5 164 ALA B O 1
ATOM 4241 N N . ASP B 1 165 ? 30.547 23.469 5.621 1 95.5 165 ASP B N 1
ATOM 4242 C CA . ASP B 1 165 ? 30.672 22.953 6.98 1 95.5 165 ASP B CA 1
ATOM 4243 C C . ASP B 1 165 ? 29.609 21.906 7.27 1 95.5 165 ASP B C 1
ATOM 4245 O O . ASP B 1 165 ? 29.719 21.172 8.258 1 95.5 165 ASP B O 1
ATOM 4249 N N . GLN B 1 166 ? 28.641 21.906 6.465 1 96.38 166 GLN B N 1
ATOM 4250 C CA . GLN B 1 166 ? 27.516 20.984 6.605 1 96.38 166 GLN B CA 1
ATOM 4251 C C . GLN B 1 166 ? 26.938 20.609 5.246 1 96.38 166 GLN B C 1
ATOM 4253 O O . GLN B 1 166 ? 26.891 21.438 4.332 1 96.38 166 GLN B O 1
ATOM 4258 N N . PHE B 1 167 ? 26.516 19.391 5.125 1 97.5 167 PHE B N 1
ATOM 4259 C CA . PHE B 1 167 ? 25.953 18.922 3.865 1 97.5 167 PHE B CA 1
ATOM 4260 C C . PHE B 1 167 ? 24.516 18.453 4.051 1 97.5 167 PHE B C 1
ATOM 4262 O O . PHE B 1 167 ? 24.203 17.75 5.016 1 97.5 167 PHE B O 1
ATOM 4269 N N . GLN B 1 168 ? 23.672 18.859 3.117 1 96.81 168 GLN B N 1
ATOM 4270 C CA . GLN B 1 168 ? 22.266 18.453 3.125 1 96.81 168 GLN B CA 1
ATOM 4271 C C . GLN B 1 168 ? 22.094 17.047 2.578 1 96.81 168 GLN B C 1
ATOM 4273 O O . GLN B 1 168 ? 22.781 16.656 1.634 1 96.81 168 GLN B O 1
ATOM 4278 N N . ALA B 1 169 ? 21.234 16.297 3.172 1 97.31 169 ALA B N 1
ATOM 4279 C CA . ALA B 1 169 ? 20.906 14.938 2.752 1 97.31 169 ALA B CA 1
ATOM 4280 C C . ALA B 1 169 ? 19.406 14.734 2.65 1 97.31 169 ALA B C 1
ATOM 4282 O O . ALA B 1 169 ? 18.641 15.195 3.514 1 97.31 169 ALA B O 1
ATOM 4283 N N . LYS B 1 170 ? 18.938 14.18 1.573 1 95.88 170 LYS B N 1
ATOM 4284 C CA . LYS B 1 170 ? 17.547 13.805 1.359 1 95.88 170 LYS B CA 1
ATOM 4285 C C . LYS B 1 170 ? 17.359 12.289 1.479 1 95.88 170 LYS B C 1
ATOM 4287 O O . LYS B 1 170 ? 17.969 11.523 0.724 1 95.88 170 LYS B O 1
ATOM 4292 N N . ILE B 1 171 ? 16.484 11.867 2.414 1 94.69 171 ILE B N 1
ATOM 4293 C CA . ILE B 1 171 ? 16.406 10.445 2.738 1 94.69 171 ILE B CA 1
ATOM 4294 C C . ILE B 1 171 ? 14.984 9.945 2.477 1 94.69 171 ILE B C 1
ATOM 4296 O O . ILE B 1 171 ? 14.008 10.617 2.811 1 94.69 171 ILE B O 1
ATOM 4300 N N . TYR B 1 172 ? 14.922 8.852 1.801 1 93.25 172 TYR B N 1
ATOM 4301 C CA . TYR B 1 172 ? 13.719 8.039 1.756 1 93.25 172 TYR B CA 1
ATOM 4302 C C . TYR B 1 172 ? 13.914 6.734 2.527 1 93.25 172 TYR B C 1
ATOM 4304 O O . TYR B 1 172 ? 14.953 6.086 2.404 1 93.25 172 TYR B O 1
ATOM 4312 N N . SER B 1 173 ? 12.953 6.359 3.322 1 90.06 173 SER B N 1
ATOM 4313 C CA . SER B 1 173 ? 12.938 5.07 4.008 1 90.06 173 SER B CA 1
ATOM 4314 C C . SER B 1 173 ? 11.516 4.539 4.148 1 90.06 173 SER B C 1
ATOM 4316 O O . SER B 1 173 ? 10.602 5.285 4.504 1 90.06 173 SER B O 1
ATOM 4318 N N . ASN B 1 174 ? 11.336 3.285 3.881 1 83.31 174 ASN B N 1
ATOM 4319 C CA . ASN B 1 174 ? 10.016 2.67 4.008 1 83.31 174 ASN B CA 1
ATOM 4320 C C . ASN B 1 174 ? 9.68 2.363 5.465 1 83.31 174 ASN B C 1
ATOM 4322 O O . ASN B 1 174 ? 8.539 2.033 5.785 1 83.31 174 ASN B O 1
ATOM 4326 N N . THR B 1 175 ? 10.602 2.426 6.402 1 83.38 175 THR B N 1
ATOM 4327 C CA . THR B 1 175 ? 10.422 2.232 7.836 1 83.38 175 THR B CA 1
ATOM 4328 C C . THR B 1 175 ? 11.133 3.332 8.625 1 83.38 175 THR B C 1
ATOM 4330 O O . THR B 1 175 ? 11.852 4.148 8.047 1 83.38 175 THR B O 1
ATOM 4333 N N . VAL B 1 176 ? 10.734 3.188 9.977 1 80.62 176 VAL B N 1
ATOM 4334 C CA . VAL B 1 176 ? 11.484 4.086 10.859 1 80.62 176 VAL B CA 1
ATOM 4335 C C . VAL B 1 176 ? 12.867 3.506 11.133 1 80.62 176 VAL B C 1
ATOM 4337 O O . VAL B 1 176 ? 13.023 2.646 12.008 1 80.62 176 VAL B O 1
ATOM 4340 N N . ALA B 1 177 ? 13.773 3.553 10.234 1 85.94 177 ALA B N 1
ATOM 4341 C CA . ALA B 1 177 ? 15.094 2.93 10.32 1 85.94 177 ALA B CA 1
ATOM 4342 C C . ALA B 1 177 ? 16.125 3.896 10.898 1 85.94 177 ALA B C 1
ATOM 4344 O O . ALA B 1 177 ? 16.969 4.41 10.172 1 85.94 177 ALA B O 1
ATOM 4345 N N . LYS B 1 178 ? 16.078 4.027 12.219 1 89.44 178 LYS B N 1
ATOM 4346 C CA . LYS B 1 178 ? 17.031 4.918 12.883 1 89.44 178 LYS B CA 1
ATOM 4347 C C . LYS B 1 178 ? 18.469 4.48 12.633 1 89.44 178 LYS B C 1
ATOM 4349 O O . LYS B 1 178 ? 19.359 5.316 12.531 1 89.44 178 LYS B O 1
ATOM 4354 N N . TYR B 1 179 ? 18.672 3.215 12.523 1 94.5 179 TYR B N 1
ATOM 4355 C CA . TYR B 1 179 ? 20.031 2.711 12.297 1 94.5 179 TYR B CA 1
ATOM 4356 C C . TYR B 1 179 ? 20.594 3.242 10.984 1 94.5 179 TYR B C 1
ATOM 4358 O O . TYR B 1 179 ? 21.812 3.41 10.844 1 94.5 179 TYR B O 1
ATOM 4366 N N . TRP B 1 180 ? 19.797 3.545 10.039 1 95.5 180 TRP B N 1
ATOM 4367 C CA . TRP B 1 180 ? 20.219 3.996 8.719 1 95.5 180 TRP B CA 1
ATOM 4368 C C . TRP B 1 180 ? 20.625 5.465 8.742 1 95.5 180 TRP B C 1
ATOM 4370 O O . TRP B 1 180 ? 21.797 5.793 8.539 1 95.5 180 TRP B O 1
ATOM 4380 N N . TRP B 1 181 ? 19.734 6.352 9.18 1 95.12 181 TRP B N 1
ATOM 4381 C CA . TRP B 1 181 ? 20 7.777 9.031 1 95.12 181 TRP B CA 1
ATOM 4382 C C . TRP B 1 181 ? 20.828 8.297 10.203 1 95.12 181 TRP B C 1
ATOM 4384 O O . TRP B 1 181 ? 21.656 9.203 10.031 1 95.12 181 TRP B O 1
ATOM 4394 N N . PHE B 1 182 ? 20.672 7.734 11.383 1 95.38 182 PHE B N 1
ATOM 4395 C CA . PHE B 1 182 ? 21.359 8.242 12.562 1 95.38 182 PHE B CA 1
ATOM 4396 C C . PHE B 1 182 ? 22.672 7.5 12.797 1 95.38 182 PHE B C 1
ATOM 4398 O O . PHE B 1 182 ? 23.734 8.117 12.898 1 95.38 182 PHE B O 1
ATOM 4405 N N . ASP B 1 183 ? 22.609 6.168 12.898 1 96.5 183 ASP B N 1
ATOM 4406 C CA . ASP B 1 183 ? 23.797 5.402 13.25 1 96.5 183 ASP B CA 1
ATOM 4407 C C . ASP B 1 183 ? 24.75 5.289 12.062 1 96.5 183 ASP B C 1
ATOM 4409 O O . ASP B 1 183 ? 25.938 5.605 12.188 1 96.5 183 ASP B O 1
ATOM 4413 N N . PHE B 1 184 ? 24.328 4.918 10.93 1 98.19 184 PHE B N 1
ATOM 4414 C CA . PHE B 1 184 ? 25.156 4.684 9.758 1 98.19 184 PHE B CA 1
ATOM 4415 C C . PHE B 1 184 ? 25.562 6.004 9.109 1 98.19 184 PHE B C 1
ATOM 4417 O O . PHE B 1 184 ? 26.75 6.324 9.023 1 98.19 184 PHE B O 1
ATOM 4424 N N . LEU B 1 185 ? 24.562 6.836 8.766 1 97.81 185 LEU B N 1
ATOM 4425 C CA . LEU B 1 185 ? 24.828 8.039 7.98 1 97.81 185 LEU B CA 1
ATOM 4426 C C . LEU B 1 185 ? 25.188 9.211 8.883 1 97.81 185 LEU B C 1
ATOM 4428 O O . LEU B 1 185 ? 25.703 10.227 8.414 1 97.81 185 LEU B O 1
ATOM 4432 N N . GLU B 1 186 ? 24.891 9.086 10.156 1 97.31 186 GLU B N 1
ATOM 4433 C CA . GLU B 1 186 ? 25.219 10.078 11.172 1 97.31 186 GLU B CA 1
ATOM 4434 C C . GLU B 1 186 ? 24.641 11.445 10.82 1 97.31 186 GLU B C 1
ATOM 4436 O O . GLU B 1 186 ? 25.359 12.445 10.82 1 97.31 186 GLU B O 1
ATOM 4441 N N . LEU B 1 187 ? 23.359 11.438 10.586 1 97.38 187 LEU B N 1
ATOM 4442 C CA . LEU B 1 187 ? 22.672 12.656 10.172 1 97.38 187 LEU B CA 1
ATOM 4443 C C . LEU B 1 187 ? 21.781 13.188 11.297 1 97.38 187 LEU B C 1
ATOM 4445 O O . LEU B 1 187 ? 21.547 12.492 12.289 1 97.38 187 LEU B O 1
ATOM 4449 N N . VAL B 1 188 ? 21.453 14.477 11.133 1 94.25 188 VAL B N 1
ATOM 4450 C CA . VAL B 1 188 ? 20.516 15.156 12.031 1 94.25 188 VAL B CA 1
ATOM 4451 C C . VAL B 1 188 ? 19.297 15.617 11.25 1 94.25 188 VAL B C 1
ATOM 4453 O O . VAL B 1 188 ? 19.422 16.141 10.141 1 94.25 188 VAL B O 1
ATOM 4456 N N . GLU B 1 189 ? 18.172 15.359 11.867 1 92.5 189 GLU B N 1
ATOM 4457 C CA . GLU B 1 189 ? 16.938 15.797 11.234 1 92.5 189 GLU B CA 1
ATOM 4458 C C . GLU B 1 189 ? 16.859 17.312 11.133 1 92.5 189 GLU B C 1
ATOM 4460 O O . GLU B 1 189 ? 17.234 18.016 12.07 1 92.5 189 GLU B O 1
ATOM 4465 N N . CYS B 1 190 ? 16.406 17.812 10 1 89.81 190 CYS B N 1
ATOM 4466 C CA . CYS B 1 190 ? 16.266 19.25 9.852 1 89.81 190 CYS B CA 1
ATOM 4467 C C . CYS B 1 190 ? 15.031 19.75 10.594 1 89.81 190 CYS B C 1
ATOM 4469 O O . CYS B 1 190 ? 14.992 20.906 11.047 1 89.81 190 CYS B O 1
ATOM 4471 N N . GLN B 1 191 ? 14.008 18.922 10.625 1 88.94 191 GLN B N 1
ATOM 4472 C CA . GLN B 1 191 ? 12.75 19.219 11.305 1 88.94 191 GLN B CA 1
ATOM 4473 C C . GLN B 1 191 ? 12.227 18 12.047 1 88.94 191 GLN B C 1
ATOM 4475 O O . GLN B 1 191 ? 12.281 16.875 11.531 1 88.94 191 GLN B O 1
ATOM 4480 N N . ASN B 1 192 ? 11.742 18.219 13.289 1 88.88 192 ASN B N 1
ATOM 4481 C CA . ASN B 1 192 ? 11.281 17.062 14.047 1 88.88 192 ASN B CA 1
ATOM 4482 C C . ASN B 1 192 ? 9.875 16.641 13.633 1 88.88 192 ASN B C 1
ATOM 4484 O O . ASN B 1 192 ? 9.18 17.391 12.938 1 88.88 192 ASN B O 1
ATOM 4488 N N . ASP B 1 193 ? 9.586 15.484 14.102 1 89.06 193 ASP B N 1
ATOM 4489 C CA . ASP B 1 193 ? 8.344 14.836 13.695 1 89.06 193 ASP B CA 1
ATOM 4490 C C . ASP B 1 193 ? 7.125 15.617 14.195 1 89.06 193 ASP B C 1
ATOM 4492 O O . ASP B 1 193 ? 6.113 15.703 13.5 1 89.06 193 ASP B O 1
ATOM 4496 N N . ARG B 1 194 ? 7.246 16.172 15.375 1 88.81 194 ARG B N 1
ATOM 4497 C CA . ARG B 1 194 ? 6.133 16.922 15.953 1 88.81 194 ARG B CA 1
ATOM 4498 C C . ARG B 1 194 ? 5.828 18.172 15.141 1 88.81 194 ARG B C 1
ATOM 4500 O O . ARG B 1 194 ? 4.668 18.438 14.836 1 88.81 194 ARG B O 1
ATOM 4507 N N . VAL B 1 195 ? 6.855 18.859 14.773 1 91.25 195 VAL B N 1
ATOM 4508 C CA . VAL B 1 195 ? 6.719 20.078 13.984 1 91.25 195 VAL B CA 1
ATOM 4509 C C . VAL B 1 195 ? 6.184 19.734 12.594 1 91.25 195 VAL B C 1
ATOM 4511 O O . VAL B 1 195 ? 5.254 20.391 12.109 1 91.25 195 VAL B O 1
ATOM 4514 N N . ASN B 1 196 ? 6.762 18.703 11.93 1 92.69 196 ASN B N 1
ATOM 4515 C CA . ASN B 1 196 ? 6.277 18.266 10.625 1 92.69 196 ASN B CA 1
ATOM 4516 C C . ASN B 1 196 ? 4.793 17.906 10.672 1 92.69 196 ASN B C 1
ATOM 4518 O O . ASN B 1 196 ? 4.027 18.297 9.789 1 92.69 196 ASN B O 1
ATOM 4522 N N . THR B 1 197 ? 4.395 17.156 11.734 1 92.25 197 THR B N 1
ATOM 4523 C CA . THR B 1 197 ? 3.008 16.734 11.883 1 92.25 197 THR B CA 1
ATOM 4524 C C . THR B 1 197 ? 2.078 17.938 12 1 92.25 197 THR B C 1
ATOM 4526 O O . THR B 1 197 ? 1.095 18.031 11.266 1 92.25 197 THR B O 1
ATOM 4529 N N . TYR B 1 198 ? 2.434 18.859 12.844 1 91.12 198 TYR B N 1
ATOM 4530 C CA . TYR B 1 198 ? 1.604 20.031 13.086 1 91.12 198 TYR B CA 1
ATOM 4531 C C . TYR B 1 198 ? 1.539 20.922 11.844 1 91.12 198 TYR B C 1
ATOM 4533 O O . TYR B 1 198 ? 0.454 21.328 11.422 1 91.12 198 TYR B O 1
ATOM 4541 N N . LYS B 1 199 ? 2.701 21.203 11.281 1 93.25 199 LYS B N 1
ATOM 4542 C CA . LYS B 1 199 ? 2.756 22.094 10.117 1 93.25 199 LYS B CA 1
ATOM 4543 C C . LYS B 1 199 ? 1.962 21.5 8.953 1 93.25 199 LYS B C 1
ATOM 4545 O O . LYS B 1 199 ? 1.258 22.234 8.25 1 93.25 199 LYS B O 1
ATOM 4550 N N . THR B 1 200 ? 2.154 20.188 8.75 1 95.06 200 THR B N 1
ATOM 4551 C CA . THR B 1 200 ? 1.406 19.531 7.688 1 95.06 200 THR B CA 1
ATOM 4552 C C . THR B 1 200 ? -0.096 19.672 7.906 1 95.06 200 THR B C 1
ATOM 4554 O O . THR B 1 200 ? -0.812 20.156 7.031 1 95.06 200 THR B O 1
ATOM 4557 N N . TYR B 1 201 ? -0.568 19.297 9.07 1 94.44 201 TYR B N 1
ATOM 4558 C CA . TYR B 1 201 ? -1.991 19.328 9.383 1 94.44 201 TYR B CA 1
ATOM 4559 C C . TYR B 1 201 ? -2.541 20.75 9.273 1 94.44 201 TYR B C 1
ATOM 4561 O O . TYR B 1 201 ? -3.551 20.969 8.609 1 94.44 201 TYR B O 1
ATOM 4569 N N . ASP B 1 202 ? -1.845 21.656 9.898 1 93.44 202 ASP B N 1
ATOM 4570 C CA . ASP B 1 202 ? -2.268 23.062 9.945 1 93.44 202 ASP B CA 1
ATOM 4571 C C . ASP B 1 202 ? -2.326 23.656 8.547 1 93.44 202 ASP B C 1
ATOM 4573 O O . ASP B 1 202 ? -3.291 24.344 8.203 1 93.44 202 ASP B O 1
ATOM 4577 N N . SER B 1 203 ? -1.332 23.391 7.742 1 95.94 203 SER B N 1
ATOM 4578 C CA . SER B 1 203 ? -1.25 23.953 6.402 1 95.94 203 SER B CA 1
ATOM 4579 C C . SER B 1 203 ? -2.359 23.406 5.504 1 95.94 203 SER B C 1
ATOM 4581 O O . SER B 1 203 ? -2.994 24.172 4.77 1 95.94 203 SER B O 1
ATOM 4583 N N . VAL B 1 204 ? -2.582 22.109 5.543 1 96.06 204 VAL B N 1
ATOM 4584 C CA . VAL B 1 204 ? -3.615 21.5 4.711 1 96.06 204 VAL B CA 1
ATOM 4585 C C . VAL B 1 204 ? -4.992 21.984 5.168 1 96.06 204 VAL B C 1
ATOM 4587 O O . VAL B 1 204 ? -5.844 22.312 4.34 1 96.06 204 VAL B O 1
ATOM 4590 N N . GLU B 1 205 ? -5.223 22.016 6.461 1 92.56 205 GLU B N 1
ATOM 4591 C CA . GLU B 1 205 ? -6.496 22.484 7.004 1 92.56 205 GLU B CA 1
ATOM 4592 C C . GLU B 1 205 ? -6.797 23.906 6.535 1 92.56 205 GLU B C 1
ATOM 4594 O O . GLU B 1 205 ? -7.906 24.203 6.078 1 92.56 205 GLU B O 1
ATOM 4599 N N . LYS B 1 206 ? -5.852 24.781 6.684 1 93.38 206 LYS B N 1
ATOM 4600 C CA . LYS B 1 206 ? -6.027 26.172 6.266 1 93.38 206 LYS B CA 1
ATOM 4601 C C . LYS B 1 206 ? -6.312 26.266 4.77 1 93.38 206 LYS B C 1
ATOM 4603 O O . LYS B 1 206 ? -7.156 27.062 4.34 1 93.38 206 LYS B O 1
ATOM 4608 N N . CYS B 1 207 ? -5.562 25.484 4.008 1 95.94 207 CYS B N 1
ATOM 4609 C CA . CYS B 1 207 ? -5.77 25.469 2.564 1 95.94 207 CYS B CA 1
ATOM 4610 C C . CYS B 1 207 ? -7.191 25.031 2.225 1 95.94 207 CYS B C 1
ATOM 4612 O O . CYS B 1 207 ? -7.863 25.672 1.414 1 95.94 207 CYS B O 1
ATOM 4614 N N . LEU B 1 208 ? -7.672 23.938 2.836 1 94.25 208 LEU B N 1
ATOM 4615 C CA . LEU B 1 208 ? -9.023 23.438 2.625 1 94.25 208 LEU B CA 1
ATOM 4616 C C . LEU B 1 208 ? -10.07 24.469 3.025 1 94.25 208 LEU B C 1
ATOM 4618 O O . LEU B 1 208 ? -11 24.75 2.264 1 94.25 208 LEU B O 1
ATOM 4622 N N . ASN B 1 209 ? -9.875 25.078 4.176 1 88.5 209 ASN B N 1
ATOM 4623 C CA . ASN B 1 209 ? -10.836 26.047 4.684 1 88.5 209 ASN B CA 1
ATOM 4624 C C . ASN B 1 209 ? -10.914 27.281 3.777 1 88.5 209 ASN B C 1
ATOM 4626 O O . ASN B 1 209 ? -12.008 27.766 3.486 1 88.5 209 ASN B O 1
ATOM 4630 N N . ARG B 1 210 ? -9.867 27.719 3.314 1 91.69 210 ARG B N 1
ATOM 4631 C CA . ARG B 1 210 ? -9.828 28.891 2.445 1 91.69 210 ARG B CA 1
ATOM 4632 C C . ARG B 1 210 ? -10.562 28.625 1.136 1 91.69 210 ARG B C 1
ATOM 4634 O O . ARG B 1 210 ? -11.242 29.516 0.612 1 91.69 210 ARG B O 1
ATOM 4641 N N . LYS B 1 211 ? -10.516 27.391 0.693 1 91.56 211 LYS B N 1
ATOM 4642 C CA . LYS B 1 211 ? -11 27.094 -0.653 1 91.56 211 LYS B CA 1
ATOM 4643 C C . LYS B 1 211 ? -12.406 26.5 -0.614 1 91.56 211 LYS B C 1
ATOM 4645 O O . LYS B 1 211 ? -13.195 26.703 -1.538 1 91.56 211 LYS B O 1
ATOM 4650 N N . LEU B 1 212 ? -12.719 25.812 0.464 1 89.81 212 LEU B N 1
ATOM 4651 C CA . LEU B 1 212 ? -13.922 24.984 0.389 1 89.81 212 LEU B CA 1
ATOM 4652 C C . LEU B 1 212 ? -14.906 25.359 1.489 1 89.81 212 LEU B C 1
ATOM 4654 O O . LEU B 1 212 ? -16.109 25.078 1.375 1 89.81 212 LEU B O 1
ATOM 4658 N N . LYS B 1 213 ? -14.461 25.984 2.57 1 83.62 213 LYS B N 1
ATOM 4659 C CA . LYS B 1 213 ? -15.297 26.125 3.764 1 83.62 213 LYS B CA 1
ATOM 4660 C C . LYS B 1 213 ? -16.625 26.781 3.422 1 83.62 213 LYS B C 1
ATOM 4662 O O . LYS B 1 213 ? -17.672 26.344 3.902 1 83.62 213 LYS B O 1
ATOM 4667 N N . LYS B 1 214 ? -16.641 27.75 2.533 1 77.5 214 LYS B N 1
ATOM 4668 C CA . LYS B 1 214 ? -17.844 28.5 2.203 1 77.5 214 LYS B CA 1
ATOM 4669 C C . LYS B 1 214 ? -18.594 27.859 1.041 1 77.5 214 LYS B C 1
ATOM 4671 O O . LYS B 1 214 ? -19.828 27.766 1.062 1 77.5 214 LYS B O 1
ATOM 4676 N N . THR B 1 215 ? -17.969 27.34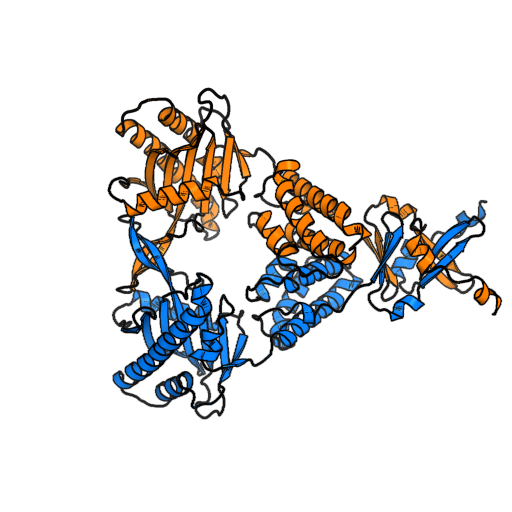4 0.066 1 82.56 215 THR B N 1
ATOM 4677 C CA . THR B 1 215 ? -18.578 26.938 -1.198 1 82.56 215 THR B CA 1
ATOM 4678 C C . THR B 1 215 ? -18.875 25.453 -1.21 1 82.56 215 THR B C 1
ATOM 4680 O O . THR B 1 215 ? -19.766 24.984 -1.929 1 82.56 215 THR B O 1
ATOM 4683 N N . ALA B 1 216 ? -18.109 24.672 -0.462 1 85 216 ALA B N 1
ATOM 4684 C CA . ALA B 1 216 ? -18.297 23.234 -0.398 1 85 216 ALA B CA 1
ATOM 4685 C C . ALA B 1 216 ? -18.031 22.703 1.014 1 85 216 ALA B C 1
ATOM 4687 O O . ALA B 1 216 ? -17.141 21.891 1.229 1 85 216 ALA B O 1
ATOM 4688 N N . PRO B 1 217 ? -18.859 23.109 1.976 1 79 217 PRO B N 1
ATOM 4689 C CA . PRO B 1 217 ? -18.625 22.812 3.391 1 79 217 PRO B CA 1
ATOM 4690 C C . PRO B 1 217 ? -18.641 21.312 3.691 1 79 217 PRO B C 1
ATOM 4692 O O . PRO B 1 217 ? -17.938 20.844 4.59 1 79 217 PRO B O 1
ATOM 4695 N N . TYR B 1 218 ? -19.484 20.594 3 1 78.19 218 TYR B N 1
ATOM 4696 C CA . TYR B 1 218 ? -19.578 19.156 3.244 1 78.19 218 TYR B CA 1
ATOM 4697 C C . TYR B 1 218 ? -18.266 18.469 2.891 1 78.19 218 TYR B C 1
ATOM 4699 O O . TYR B 1 218 ? -17.688 17.75 3.717 1 78.19 218 TYR B O 1
ATOM 4707 N N . ASP B 1 219 ? -17.812 18.672 1.666 1 86.69 219 ASP B N 1
ATOM 4708 C CA . ASP B 1 219 ? -16.547 18.078 1.235 1 86.69 219 ASP B CA 1
ATOM 4709 C C . ASP B 1 219 ? -15.398 18.547 2.119 1 86.69 219 ASP B C 1
ATOM 4711 O O . ASP B 1 219 ? -14.5 17.766 2.443 1 86.69 219 ASP B O 1
ATOM 4715 N N . ASN B 1 220 ? -15.461 19.797 2.525 1 86.31 220 ASN B N 1
ATOM 4716 C CA . ASN B 1 220 ? -14.438 20.344 3.41 1 86.31 220 ASN B CA 1
ATOM 4717 C C . ASN B 1 220 ? -14.344 19.547 4.711 1 86.31 220 ASN B C 1
ATOM 4719 O O . ASN B 1 220 ? -13.25 19.156 5.113 1 86.31 220 ASN B O 1
ATOM 4723 N N . ARG B 1 221 ? -15.43 19.25 5.301 1 80.69 221 ARG B N 1
ATOM 4724 C CA . ARG B 1 221 ? -15.492 18.531 6.566 1 80.69 221 ARG B CA 1
ATOM 4725 C C . ARG B 1 221 ? -15.039 17.094 6.395 1 80.69 221 ARG B C 1
ATOM 4727 O O . ARG B 1 221 ? -14.25 16.578 7.191 1 80.69 221 ARG B O 1
ATOM 4734 N N . VAL B 1 222 ? -15.516 16.469 5.43 1 83.12 222 VAL B N 1
ATOM 4735 C CA . VAL B 1 222 ? -15.203 15.062 5.188 1 83.12 222 VAL B CA 1
ATOM 4736 C C . VAL B 1 222 ? -13.695 14.898 4.992 1 83.12 222 VAL B C 1
ATOM 4738 O O . VAL B 1 222 ? -13.078 14.031 5.617 1 83.12 222 VAL B O 1
ATOM 4741 N N . ILE B 1 223 ? -13.133 15.734 4.168 1 90.88 223 ILE B N 1
ATOM 4742 C CA . ILE B 1 223 ? -11.719 15.617 3.846 1 90.88 223 ILE B CA 1
ATOM 4743 C C . ILE B 1 223 ? -10.875 15.93 5.082 1 90.88 223 ILE B C 1
ATOM 4745 O O . ILE B 1 223 ? -9.883 15.25 5.348 1 90.88 223 ILE B O 1
ATOM 4749 N N . GLN B 1 224 ? -11.297 16.906 5.844 1 87.94 224 GLN B N 1
ATOM 4750 C CA . GLN B 1 224 ? -10.57 17.25 7.059 1 87.94 224 GLN B CA 1
ATOM 4751 C C . GLN B 1 224 ? -10.602 16.109 8.07 1 87.94 224 GLN B C 1
ATOM 4753 O O . GLN B 1 224 ? -9.586 15.781 8.68 1 87.94 224 GLN B O 1
ATOM 4758 N N . ASN B 1 225 ? -11.758 15.523 8.211 1 82.38 225 ASN B N 1
ATOM 4759 C CA . ASN B 1 225 ? -11.875 14.406 9.141 1 82.38 225 ASN B CA 1
ATOM 4760 C C . ASN B 1 225 ? -11.086 13.195 8.656 1 82.38 225 ASN B C 1
ATOM 4762 O O . ASN B 1 225 ? -10.5 12.469 9.461 1 82.38 225 ASN B O 1
ATOM 4766 N N . ALA B 1 226 ? -11.133 13.016 7.41 1 88.75 226 ALA B N 1
ATOM 4767 C CA . ALA B 1 226 ? -10.328 11.938 6.836 1 88.75 226 ALA B CA 1
ATOM 4768 C C . ALA B 1 226 ? -8.844 12.172 7.086 1 88.75 226 ALA B C 1
ATOM 4770 O O . ALA B 1 226 ? -8.102 11.234 7.406 1 88.75 226 ALA B O 1
ATOM 4771 N N . MET B 1 227 ? -8.398 13.43 6.934 1 92.12 227 MET B N 1
ATOM 4772 C CA . MET B 1 227 ? -7.012 13.797 7.207 1 92.12 227 MET B CA 1
ATOM 4773 C C . MET B 1 227 ? -6.652 13.523 8.664 1 92.12 227 MET B C 1
ATOM 4775 O O . MET B 1 227 ? -5.617 12.922 8.953 1 92.12 227 MET B O 1
ATOM 4779 N N . TYR B 1 228 ? -7.527 13.938 9.539 1 87.69 228 TYR B N 1
ATOM 4780 C CA . TYR B 1 228 ? -7.277 13.742 10.961 1 87.69 228 TYR B CA 1
ATOM 4781 C C . TYR B 1 228 ? -7.16 12.258 11.297 1 87.69 228 TYR B C 1
ATOM 4783 O O . TYR B 1 228 ? -6.242 11.852 12.008 1 87.69 228 TYR B O 1
ATOM 4791 N N . ALA B 1 229 ? -8.117 11.508 10.828 1 87.19 229 ALA B N 1
ATOM 4792 C CA . ALA B 1 229 ? -8.086 10.07 11.078 1 87.19 229 ALA B CA 1
ATOM 4793 C C . ALA B 1 229 ? -6.801 9.445 10.539 1 87.19 229 ALA B C 1
ATOM 4795 O O . ALA B 1 229 ? -6.199 8.594 11.188 1 87.19 229 ALA B O 1
ATOM 4796 N N . TYR B 1 230 ? -6.418 9.867 9.328 1 90.81 230 TYR B N 1
ATOM 4797 C CA . TYR B 1 230 ? -5.211 9.344 8.688 1 90.81 230 TYR B CA 1
ATOM 4798 C C . TYR B 1 230 ? -3.975 9.664 9.516 1 90.81 230 TYR B C 1
ATOM 4800 O O . TYR B 1 230 ? -3.15 8.789 9.781 1 90.81 230 TYR B O 1
ATOM 4808 N N . MET B 1 231 ? -3.877 10.906 10.008 1 91.5 231 MET B N 1
ATOM 4809 C CA . MET B 1 231 ? -2.668 11.375 10.68 1 91.5 231 MET B CA 1
ATOM 4810 C C . MET B 1 231 ? -2.676 10.969 12.156 1 91.5 231 MET B C 1
ATOM 4812 O O . MET B 1 231 ? -1.628 10.953 12.805 1 91.5 231 MET B O 1
ATOM 4816 N N . ASN B 1 232 ? -3.844 10.766 12.617 1 87.19 232 ASN B N 1
ATOM 4817 C CA . ASN B 1 232 ? -3.975 10.328 14 1 87.19 232 ASN B CA 1
ATOM 4818 C C . ASN B 1 232 ? -3.818 8.812 14.125 1 87.19 232 ASN B C 1
ATOM 4820 O O . ASN B 1 232 ? -4.184 8.234 15.148 1 87.19 232 ASN B O 1
ATOM 4824 N N . ASN B 1 233 ? -3.344 8.18 13.164 1 82.94 233 ASN B N 1
ATOM 4825 C CA . ASN B 1 233 ? -3.086 6.742 13.164 1 82.94 233 ASN B CA 1
ATOM 4826 C C . ASN B 1 233 ? -1.728 6.414 13.773 1 82.94 233 ASN B C 1
ATOM 4828 O O . ASN B 1 233 ? -0.695 6.887 13.297 1 82.94 233 ASN B O 1
ATOM 4832 N N . ALA B 1 234 ? -1.718 5.633 14.781 1 69.25 234 ALA B N 1
ATOM 4833 C CA . ALA B 1 234 ? -0.539 5.344 15.594 1 69.25 234 ALA B CA 1
ATOM 4834 C C . ALA B 1 234 ? 0.325 4.266 14.945 1 69.25 234 ALA B C 1
ATOM 4836 O O . ALA B 1 234 ? 1.358 3.875 15.5 1 69.25 234 ALA B O 1
ATOM 4837 N N . ASN B 1 235 ? -0.093 3.889 13.844 1 69.88 235 ASN B N 1
ATOM 4838 C CA . ASN B 1 235 ? 0.686 2.84 13.195 1 69.88 235 ASN B CA 1
ATOM 4839 C C . ASN B 1 235 ? 2.094 3.318 12.852 1 69.88 235 ASN B C 1
ATOM 4841 O O . ASN B 1 235 ? 2.303 4.5 12.586 1 69.88 235 ASN B O 1
ATOM 4845 N N . ARG B 1 236 ? 3.066 2.518 13.047 1 64.44 236 ARG B N 1
ATOM 4846 C CA . ARG B 1 236 ? 4.5 2.785 13.008 1 64.44 236 ARG B CA 1
ATOM 4847 C C . ARG B 1 236 ? 4.996 2.898 11.57 1 64.44 236 ARG B C 1
ATOM 4849 O O . ARG B 1 236 ? 6.199 2.988 11.328 1 64.44 236 ARG B O 1
ATOM 4856 N N . GLU B 1 237 ? 4.086 3.031 10.742 1 76.75 237 GLU B N 1
ATOM 4857 C CA . GLU B 1 237 ? 4.547 3.27 9.375 1 76.75 237 GLU B CA 1
ATOM 4858 C C . GLU B 1 237 ? 4.938 4.73 9.172 1 76.75 237 GLU B C 1
ATOM 4860 O O . GLU B 1 237 ? 4.434 5.617 9.859 1 76.75 237 GLU B O 1
ATOM 4865 N N . MET B 1 238 ? 5.957 4.965 8.289 1 82.88 238 MET B N 1
ATOM 4866 C CA . MET B 1 238 ? 6.324 6.328 7.918 1 82.88 238 MET B CA 1
ATOM 4867 C C . MET B 1 238 ? 5.168 7.031 7.219 1 82.88 238 MET B C 1
ATOM 4869 O O . MET B 1 238 ? 4.539 6.465 6.324 1 82.88 238 MET B O 1
ATOM 4873 N N . PHE B 1 239 ? 4.812 8.125 7.754 1 89.62 239 PHE B N 1
ATOM 4874 C CA . PHE B 1 239 ? 3.842 8.992 7.09 1 89.62 239 PHE B CA 1
ATOM 4875 C C . PHE B 1 239 ? 4.379 9.477 5.75 1 89.62 239 PHE B C 1
ATOM 4877 O O . PHE B 1 239 ? 5.551 9.844 5.641 1 89.62 239 PHE B O 1
ATOM 4884 N N . ASP B 1 240 ? 3.627 9.461 4.762 1 91 240 ASP B N 1
ATOM 4885 C CA . ASP B 1 240 ? 3.914 9.984 3.43 1 91 240 ASP B CA 1
ATOM 4886 C C . ASP B 1 240 ? 2.811 10.938 2.967 1 91 240 ASP B C 1
ATOM 4888 O O . ASP B 1 240 ? 1.658 10.531 2.811 1 91 240 ASP B O 1
ATOM 4892 N N . TYR B 1 241 ? 3.176 12.18 2.748 1 93.88 241 TYR B N 1
ATOM 4893 C CA . TYR B 1 241 ? 2.238 13.25 2.424 1 93.88 241 TYR B CA 1
ATOM 4894 C C . TYR B 1 241 ? 1.479 12.938 1.14 1 93.88 241 TYR B C 1
ATOM 4896 O O . TYR B 1 241 ? 0.256 13.086 1.083 1 93.88 241 TYR B O 1
ATOM 4904 N N . ASP B 1 242 ? 2.125 12.539 0.101 1 91.62 242 ASP B N 1
ATOM 4905 C CA . ASP B 1 242 ? 1.496 12.305 -1.195 1 91.62 242 ASP B CA 1
ATOM 4906 C C . ASP B 1 242 ? 0.55 11.109 -1.141 1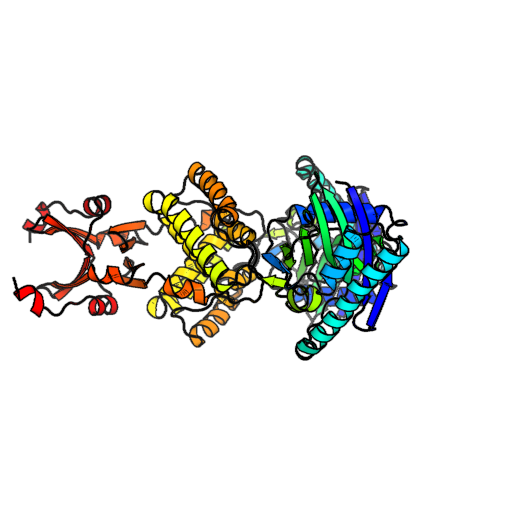 91.62 242 ASP B C 1
ATOM 4908 O O . ASP B 1 242 ? -0.513 11.125 -1.765 1 91.62 242 ASP B O 1
ATOM 4912 N N . ASN B 1 243 ? 0.953 10.086 -0.388 1 90.19 243 ASN B N 1
ATOM 4913 C CA . ASN B 1 243 ? 0.047 8.961 -0.18 1 90.19 243 ASN B CA 1
ATOM 4914 C C . ASN B 1 243 ? -1.234 9.398 0.525 1 90.19 243 ASN B C 1
ATOM 4916 O O . ASN B 1 243 ? -2.324 8.938 0.177 1 90.19 243 ASN B O 1
ATOM 4920 N N . MET B 1 244 ? -1.084 10.203 1.555 1 92.81 244 MET B N 1
ATOM 4921 C CA . MET B 1 244 ? -2.26 10.719 2.254 1 92.81 244 MET B CA 1
ATOM 4922 C C . MET B 1 244 ? -3.178 11.469 1.298 1 92.81 244 MET B C 1
ATOM 4924 O O . MET B 1 244 ? -4.379 11.203 1.24 1 92.81 244 MET B O 1
ATOM 4928 N N . ILE B 1 245 ? -2.627 12.422 0.488 1 94.06 245 ILE B N 1
ATOM 4929 C CA . ILE B 1 245 ? -3.418 13.242 -0.42 1 94.06 245 ILE B CA 1
ATOM 4930 C C . ILE B 1 245 ? -4.141 12.352 -1.428 1 94.06 245 ILE B C 1
ATOM 4932 O O . ILE B 1 245 ? -5.305 12.594 -1.758 1 94.06 245 ILE B O 1
ATOM 4936 N N . GLU B 1 246 ? -3.465 11.352 -1.888 1 91.12 246 GLU B N 1
ATOM 4937 C CA . GLU B 1 246 ? -4.074 10.414 -2.824 1 91.12 246 GLU B CA 1
ATOM 4938 C C . GLU B 1 246 ? -5.285 9.727 -2.203 1 91.12 246 GLU B C 1
ATOM 4940 O O . GLU B 1 246 ? -6.32 9.57 -2.857 1 91.12 246 GLU B O 1
ATOM 4945 N N . LYS B 1 247 ? -5.156 9.328 -0.964 1 87.94 247 LYS B N 1
ATOM 4946 C CA . LYS B 1 247 ? -6.168 8.516 -0.289 1 87.94 247 LYS B CA 1
ATOM 4947 C C . LYS B 1 247 ? -7.344 9.383 0.167 1 87.94 247 LYS B C 1
ATOM 4949 O O . LYS B 1 247 ? -8.5 8.961 0.081 1 87.94 247 LYS B O 1
ATOM 4954 N N . ILE B 1 248 ? -7.109 10.617 0.604 1 90.62 248 ILE B N 1
ATOM 4955 C CA . ILE B 1 248 ? -8.18 11.375 1.243 1 90.62 248 ILE B CA 1
ATOM 4956 C C . ILE B 1 248 ? -8.766 12.375 0.253 1 90.62 248 ILE B C 1
ATOM 4958 O O . ILE B 1 248 ? -9.852 12.914 0.475 1 90.62 248 ILE B O 1
ATOM 4962 N N . PHE B 1 249 ? -8.07 12.688 -0.911 1 92.25 249 PHE B N 1
ATOM 4963 C CA . PHE B 1 249 ? -8.523 13.805 -1.727 1 92.25 249 PHE B CA 1
ATOM 4964 C C . PHE B 1 249 ? -8.531 13.43 -3.205 1 92.25 249 PHE B C 1
ATOM 4966 O O . PHE B 1 249 ? -9.57 13.508 -3.865 1 92.25 249 PHE B O 1
ATOM 4973 N N . THR B 1 250 ? -7.395 12.992 -3.797 1 91.12 250 THR B N 1
ATOM 4974 C CA . THR B 1 250 ? -7.246 12.805 -5.234 1 91.12 250 THR B CA 1
ATOM 4975 C C . THR B 1 250 ? -8.336 11.875 -5.773 1 91.12 250 THR B C 1
ATOM 4977 O O . THR B 1 250 ? -9 12.195 -6.762 1 91.12 250 THR B O 1
ATOM 4980 N N . GLY B 1 251 ? -8.523 10.781 -5.164 1 87.38 251 GLY B N 1
ATOM 4981 C CA . GLY B 1 251 ? -9.523 9.828 -5.613 1 87.38 251 GLY B CA 1
ATOM 4982 C C . GLY B 1 251 ? -10.914 10.125 -5.086 1 87.38 251 GLY B C 1
ATOM 4983 O O . GLY B 1 251 ? -11.883 9.477 -5.473 1 87.38 251 GLY B O 1
ATOM 4984 N N . TYR B 1 252 ? -11.07 11.109 -4.199 1 88.88 252 TYR B N 1
ATOM 4985 C CA . TYR B 1 252 ? -12.328 11.461 -3.539 1 88.88 252 TYR B CA 1
ATOM 4986 C C . TYR B 1 252 ? -13.336 12 -4.543 1 88.88 252 TYR B C 1
ATOM 4988 O O . TYR B 1 252 ? -13.008 12.859 -5.367 1 88.88 252 TYR B O 1
ATOM 4996 N N . MET B 1 253 ? -14.539 11.445 -4.586 1 88 253 MET B N 1
ATOM 4997 C CA . MET B 1 253 ? -15.617 11.953 -5.426 1 88 253 MET B CA 1
ATOM 4998 C C . MET B 1 253 ? -16.359 13.094 -4.734 1 88 253 MET B C 1
ATOM 5000 O O . MET B 1 253 ? -16.984 12.891 -3.699 1 88 253 MET B O 1
ATOM 5004 N N . PRO B 1 254 ? -16.297 14.242 -5.316 1 88.44 254 PRO B N 1
ATOM 5005 C CA . PRO B 1 254 ? -16.891 15.422 -4.676 1 88.44 254 PRO B CA 1
ATOM 5006 C C . PRO B 1 254 ? -18.406 15.32 -4.539 1 88.44 254 PRO B C 1
ATOM 5008 O O . PRO B 1 254 ? -19.062 14.766 -5.414 1 88.44 254 PRO B O 1
ATOM 5011 N N . ASN B 1 255 ? -18.891 15.867 -3.441 1 82.31 255 ASN B N 1
ATOM 5012 C CA . ASN B 1 255 ? -20.312 16.047 -3.227 1 82.31 255 ASN B CA 1
ATOM 5013 C C . ASN B 1 255 ? -20.75 17.469 -3.568 1 82.31 255 ASN B C 1
ATOM 5015 O O . ASN B 1 255 ? -21.656 17.656 -4.398 1 82.31 255 ASN B O 1
ATOM 5019 N N . ASP B 1 256 ? -20.125 18.5 -3.016 1 85.06 256 ASP B N 1
ATOM 5020 C CA . ASP B 1 256 ? -20.547 19.875 -3.238 1 85.06 256 ASP B CA 1
ATOM 5021 C C . ASP B 1 256 ? -19.391 20.703 -3.812 1 85.06 256 ASP B C 1
ATOM 5023 O O . ASP B 1 256 ? -19.562 21.875 -4.148 1 85.06 256 ASP B O 1
ATOM 5027 N N . MET B 1 257 ? -18.25 20.031 -3.994 1 90.06 257 MET B N 1
ATOM 5028 C CA . MET B 1 257 ? -17.125 20.688 -4.641 1 90.06 257 MET B CA 1
ATOM 5029 C C . MET B 1 257 ? -17.172 20.516 -6.152 1 90.06 257 MET B C 1
ATOM 5031 O O . MET B 1 257 ? -17.531 19.438 -6.645 1 90.06 257 MET B O 1
ATOM 5035 N N . THR B 1 258 ? -16.906 21.625 -6.895 1 92.56 258 THR B N 1
ATOM 5036 C CA . THR B 1 258 ? -16.891 21.547 -8.352 1 92.56 258 THR B CA 1
ATOM 5037 C C . THR B 1 258 ? -15.602 20.922 -8.859 1 92.56 258 THR B C 1
ATOM 5039 O O . THR B 1 258 ? -14.609 20.859 -8.133 1 92.56 258 THR B O 1
ATOM 5042 N N . GLY B 1 259 ? -15.617 20.5 -10.086 1 92.94 259 GLY B N 1
ATOM 5043 C CA . GLY B 1 259 ? -14.414 19.953 -10.711 1 92.94 259 GLY B CA 1
ATOM 5044 C C . GLY B 1 259 ? -13.273 20.953 -10.766 1 92.94 259 GLY B C 1
ATOM 5045 O O . GLY B 1 259 ? -12.109 20.578 -10.586 1 92.94 259 GLY B O 1
ATOM 5046 N N . GLU B 1 260 ? -13.68 22.156 -11.062 1 92.25 260 GLU B N 1
ATOM 5047 C CA . GLU B 1 260 ? -12.68 23.219 -11.125 1 92.25 260 GLU B CA 1
ATOM 5048 C C . GLU B 1 260 ? -12.039 23.469 -9.766 1 92.25 260 GLU B C 1
ATOM 5050 O O . GLU B 1 260 ? -10.82 23.594 -9.664 1 92.25 260 GLU B O 1
ATOM 5055 N N . GLN B 1 261 ? -12.867 23.469 -8.727 1 93.38 261 GLN B N 1
ATOM 5056 C CA . GLN B 1 261 ? -12.359 23.641 -7.371 1 93.38 261 GLN B CA 1
ATOM 5057 C C . GLN B 1 261 ? -11.414 22.5 -6.996 1 93.38 261 GLN B C 1
ATOM 5059 O O . GLN B 1 261 ? -10.375 22.734 -6.383 1 93.38 261 GLN B O 1
ATOM 5064 N N . LYS B 1 262 ? -11.805 21.312 -7.324 1 95.44 262 LYS B N 1
ATOM 5065 C CA . LYS B 1 262 ? -10.992 20.141 -7.008 1 95.44 262 LYS B CA 1
ATOM 5066 C C . LYS B 1 262 ? -9.633 20.219 -7.699 1 95.44 262 LYS B C 1
ATOM 5068 O O . LYS B 1 262 ? -8.602 19.922 -7.09 1 95.44 262 LYS B O 1
ATOM 5073 N N . ARG B 1 263 ? -9.648 20.594 -8.969 1 94.19 263 ARG B N 1
ATOM 5074 C CA . ARG B 1 263 ? -8.406 20.703 -9.727 1 94.19 263 ARG B CA 1
ATOM 5075 C C . ARG B 1 263 ? -7.477 21.75 -9.117 1 94.19 263 ARG B C 1
ATOM 5077 O O . ARG B 1 263 ? -6.281 21.5 -8.945 1 94.19 263 ARG B O 1
ATOM 5084 N N . GLU B 1 264 ? -8 22.906 -8.797 1 94.38 264 GLU B N 1
ATOM 5085 C CA . GLU B 1 264 ? -7.211 23.984 -8.211 1 94.38 264 GLU B CA 1
ATOM 5086 C C . GLU B 1 264 ? -6.652 23.594 -6.848 1 94.38 264 GLU B C 1
ATOM 5088 O O . GLU B 1 264 ? -5.496 23.891 -6.535 1 94.38 264 GLU B O 1
ATOM 5093 N N . LEU B 1 265 ? -7.512 22.984 -6.094 1 96.5 265 LEU B N 1
ATOM 5094 C CA . LEU B 1 265 ? -7.105 22.547 -4.762 1 96.5 265 LEU B CA 1
ATOM 5095 C C . LEU B 1 265 ? -6 21.5 -4.844 1 96.5 265 LEU B C 1
ATOM 5097 O O . LEU B 1 265 ? -5.07 21.5 -4.035 1 96.5 265 LEU B O 1
ATOM 5101 N N . HIS B 1 266 ? -6.121 20.594 -5.773 1 95.69 266 HIS B N 1
ATOM 5102 C CA . HIS B 1 266 ? -5.102 19.578 -5.977 1 95.69 266 HIS B CA 1
ATOM 5103 C C . HIS B 1 266 ? -3.736 20.203 -6.238 1 95.69 266 HIS B C 1
ATOM 5105 O O . HIS B 1 266 ? -2.732 19.766 -5.664 1 95.69 266 HIS B O 1
ATOM 5111 N N . GLU B 1 267 ? -3.682 21.203 -7.062 1 94.25 267 GLU B N 1
ATOM 5112 C CA . GLU B 1 267 ? -2.439 21.906 -7.375 1 94.25 267 GLU B CA 1
ATOM 5113 C C . GLU B 1 267 ? -1.874 22.609 -6.145 1 94.25 267 GLU B C 1
ATOM 5115 O O . GLU B 1 267 ? -0.668 22.562 -5.895 1 94.25 267 GLU B O 1
ATOM 5120 N N . ARG B 1 268 ? -2.707 23.219 -5.398 1 95.31 268 ARG B N 1
ATOM 5121 C CA . ARG B 1 268 ? -2.279 23.938 -4.207 1 95.31 268 ARG B CA 1
ATOM 5122 C C . ARG B 1 268 ? -1.731 22.984 -3.152 1 95.31 268 ARG B C 1
ATOM 5124 O O . ARG B 1 268 ? -0.696 23.266 -2.541 1 95.31 268 ARG B O 1
ATOM 5131 N N . LEU B 1 269 ? -2.451 21.906 -2.955 1 96.88 269 LEU B N 1
ATOM 5132 C CA . LEU B 1 269 ? -2.029 20.906 -1.975 1 96.88 269 LEU B CA 1
ATOM 5133 C C . LEU B 1 269 ? -0.663 20.344 -2.336 1 96.88 269 LEU B C 1
ATOM 5135 O O . LEU B 1 269 ? 0.159 20.078 -1.455 1 96.88 269 LEU B O 1
ATOM 5139 N N . ASN B 1 270 ? -0.419 20.219 -3.633 1 94.25 270 ASN B N 1
ATOM 5140 C CA . ASN B 1 270 ? 0.841 19.641 -4.09 1 94.25 270 ASN B CA 1
ATOM 5141 C C . ASN B 1 270 ? 2.018 20.578 -3.807 1 94.25 270 ASN B C 1
ATOM 5143 O O . ASN B 1 270 ? 3.148 20.109 -3.635 1 94.25 270 ASN B O 1
ATOM 5147 N N . ARG B 1 271 ? 1.815 21.812 -3.613 1 94.75 271 ARG B N 1
ATOM 5148 C CA . ARG B 1 271 ? 2.881 22.797 -3.445 1 94.75 271 ARG B CA 1
ATOM 5149 C C . ARG B 1 271 ? 3.109 23.109 -1.97 1 94.75 271 ARG B C 1
ATOM 5151 O O . ARG B 1 271 ? 4.113 23.719 -1.609 1 94.75 271 ARG B O 1
ATOM 5158 N N . LEU B 1 272 ? 2.285 22.656 -1.098 1 95.5 272 LEU B N 1
ATOM 5159 C CA . LEU B 1 272 ? 2.266 23.078 0.298 1 95.5 272 LEU B CA 1
ATOM 5160 C C . LEU B 1 272 ? 3.557 22.688 1.006 1 95.5 272 LEU B C 1
ATOM 5162 O O . LEU B 1 272 ? 4.117 23.469 1.771 1 95.5 272 LEU B O 1
ATOM 5166 N N . PRO B 1 273 ? 4.039 21.453 0.762 1 94.06 273 PRO B N 1
ATOM 5167 C CA . PRO B 1 273 ? 5.234 21.062 1.515 1 94.06 273 PRO B CA 1
ATOM 5168 C C . PRO B 1 273 ? 6.41 22.016 1.288 1 94.06 273 PRO B C 1
ATOM 5170 O O . PRO B 1 273 ? 7.051 22.453 2.248 1 94.06 273 PRO B O 1
ATOM 5173 N N . GLU B 1 274 ? 6.625 22.391 0.06 1 91.62 274 GLU B N 1
ATOM 5174 C CA .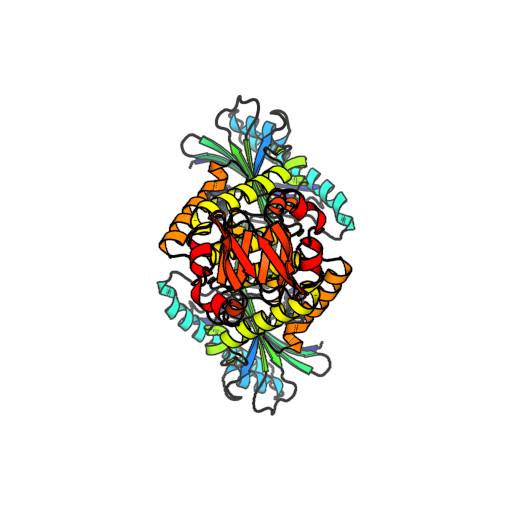 GLU B 1 274 ? 7.715 23.297 -0.279 1 91.62 274 GLU B CA 1
ATOM 5175 C C . GLU B 1 274 ? 7.406 24.719 0.181 1 91.62 274 GLU B C 1
ATOM 5177 O O . GLU B 1 274 ? 8.281 25.406 0.708 1 91.62 274 GLU B O 1
ATOM 5182 N N . GLU B 1 275 ? 6.191 25.172 0.026 1 93.94 275 GLU B N 1
ATOM 5183 C CA . GLU B 1 275 ? 5.805 26.531 0.359 1 93.94 275 GLU B CA 1
ATOM 5184 C C . GLU B 1 275 ? 5.816 26.766 1.868 1 93.94 275 GLU B C 1
ATOM 5186 O O . GLU B 1 275 ? 6.176 27.844 2.336 1 93.94 275 GLU B O 1
ATOM 5191 N N . LYS B 1 276 ? 5.367 25.75 2.631 1 93.69 276 LYS B N 1
ATOM 5192 C CA . LYS B 1 276 ? 5.211 25.922 4.074 1 93.69 276 LYS B CA 1
ATOM 5193 C C . LYS B 1 276 ? 6.371 25.281 4.832 1 93.69 276 LYS B C 1
ATOM 5195 O O . LYS B 1 276 ? 6.5 25.469 6.043 1 93.69 276 LYS B O 1
ATOM 5200 N N . GLY B 1 277 ? 7.188 24.531 4.16 1 91.75 277 GLY B N 1
ATOM 5201 C CA . GLY B 1 277 ? 8.445 24.062 4.707 1 91.75 277 GLY B CA 1
ATOM 5202 C C . GLY B 1 277 ? 8.289 22.875 5.637 1 91.75 277 GLY B C 1
ATOM 5203 O O . GLY B 1 277 ? 8.781 22.891 6.766 1 91.75 277 GLY B O 1
ATOM 5204 N N . PHE B 1 278 ? 7.566 21.859 5.301 1 93.88 278 PHE B N 1
ATOM 5205 C CA . PHE B 1 278 ? 7.516 20.609 6.031 1 93.88 278 PHE B CA 1
ATOM 5206 C C . PHE B 1 278 ? 7.895 19.438 5.125 1 93.88 278 PHE B C 1
ATOM 5208 O O . PHE B 1 278 ? 7.754 19.531 3.904 1 93.88 278 PHE B O 1
ATOM 5215 N N . ASP B 1 279 ? 8.406 18.344 5.711 1 92.69 279 ASP B N 1
ATOM 5216 C CA . ASP B 1 279 ? 8.852 17.172 4.973 1 92.69 279 ASP B CA 1
ATOM 5217 C C . ASP B 1 279 ? 7.656 16.375 4.441 1 92.69 279 ASP B C 1
ATOM 5219 O O . ASP B 1 279 ? 6.609 16.312 5.086 1 92.69 279 ASP B O 1
ATOM 5223 N N . ARG B 1 280 ? 7.863 15.758 3.301 1 92.56 280 ARG B N 1
ATOM 5224 C CA . ARG B 1 280 ? 6.801 14.93 2.734 1 92.56 280 ARG B CA 1
ATOM 5225 C C . ARG B 1 280 ? 6.777 13.547 3.379 1 92.56 280 ARG B C 1
ATOM 5227 O O . ARG B 1 280 ? 5.793 12.82 3.252 1 92.56 280 ARG B O 1
ATOM 5234 N N . GLN B 1 281 ? 7.891 13.18 4.02 1 90.56 281 GLN B N 1
ATOM 5235 C CA . GLN B 1 281 ? 7.934 11.922 4.746 1 90.56 281 GLN B CA 1
ATOM 5236 C C . GLN B 1 281 ? 8.453 12.125 6.168 1 90.56 281 GLN B C 1
ATOM 5238 O O . GLN B 1 281 ? 9.484 12.766 6.371 1 90.56 281 GLN B O 1
ATOM 5243 N N . PHE B 1 282 ? 7.738 11.625 7.176 1 90.75 282 PHE B N 1
ATOM 5244 C CA . PHE B 1 282 ? 8.125 11.695 8.578 1 90.75 282 PHE B CA 1
ATOM 5245 C C . PHE B 1 282 ? 7.285 10.742 9.422 1 90.75 282 PHE B C 1
ATOM 5247 O O . PHE B 1 282 ? 6.449 10.008 8.891 1 90.75 282 PHE B O 1
ATOM 5254 N N . GLN B 1 283 ? 7.676 10.633 10.695 1 86.88 283 GLN B N 1
ATOM 5255 C CA . GLN B 1 283 ? 6.812 9.906 11.625 1 86.88 283 GLN B CA 1
ATOM 5256 C C . GLN B 1 283 ? 5.738 10.82 12.203 1 86.88 283 GLN B C 1
ATOM 5258 O O . GLN B 1 283 ? 6.051 11.805 12.883 1 86.88 283 GLN B O 1
ATOM 5263 N N . ALA B 1 284 ? 4.473 10.5 11.93 1 89.62 284 ALA B N 1
ATOM 5264 C CA . ALA B 1 284 ? 3.383 11.328 12.438 1 89.62 284 ALA B CA 1
ATOM 5265 C C . ALA B 1 284 ? 3.254 11.203 13.953 1 89.62 284 ALA B C 1
ATOM 5267 O O . ALA B 1 284 ? 3.357 10.102 14.5 1 89.62 284 ALA B O 1
ATOM 5268 N N . ILE B 1 285 ? 3.135 12.336 14.617 1 87.94 285 ILE B N 1
ATOM 5269 C CA . ILE B 1 285 ? 2.926 12.414 16.062 1 87.94 285 ILE B CA 1
ATOM 5270 C C . ILE B 1 285 ? 1.492 12.859 16.344 1 87.94 285 ILE B C 1
ATOM 5272 O O . ILE B 1 285 ? 1.203 14.055 16.391 1 87.94 285 ILE B O 1
ATOM 5276 N N . PRO B 1 286 ? 0.581 11.891 16.641 1 87.06 286 PRO B N 1
ATOM 5277 C CA . PRO B 1 286 ? -0.838 12.211 16.828 1 87.06 286 PRO B CA 1
ATOM 5278 C C . PRO B 1 286 ? -1.072 13.297 17.875 1 87.06 286 PRO B C 1
ATOM 5280 O O . PRO B 1 286 ? -1.936 14.156 17.688 1 87.06 286 PRO B O 1
ATOM 5283 N N . ASP B 1 287 ? -0.311 13.414 18.922 1 83.88 287 ASP B N 1
ATOM 5284 C CA . ASP B 1 287 ? -0.46 14.391 20 1 83.88 287 ASP B CA 1
ATOM 5285 C C . ASP B 1 287 ? -0.296 15.812 19.484 1 83.88 287 ASP B C 1
ATOM 5287 O O . ASP B 1 287 ? -0.833 16.766 20.062 1 83.88 287 ASP B O 1
ATOM 5291 N N . ALA B 1 288 ? 0.427 15.969 18.484 1 87.12 288 ALA B N 1
ATOM 5292 C CA . ALA B 1 288 ? 0.713 17.297 17.938 1 87.12 288 ALA B CA 1
ATOM 5293 C C . ALA B 1 288 ? -0.538 17.922 17.328 1 87.12 288 ALA B C 1
ATOM 5295 O O . ALA B 1 288 ? -0.579 19.125 17.078 1 87.12 288 ALA B O 1
ATOM 5296 N N . ILE B 1 289 ? -1.59 17.109 17.047 1 87.31 289 ILE B N 1
ATOM 5297 C CA . ILE B 1 289 ? -2.77 17.641 16.375 1 87.31 289 ILE B CA 1
ATOM 5298 C C . ILE B 1 289 ? -4.012 17.359 17.219 1 87.31 289 ILE B C 1
ATOM 5300 O O . ILE B 1 289 ? -5.141 17.547 16.75 1 87.31 289 ILE B O 1
ATOM 5304 N N . LYS B 1 290 ? -3.898 16.844 18.422 1 72.88 290 LYS B N 1
ATOM 5305 C CA . LYS B 1 290 ? -5.012 16.5 19.297 1 72.88 290 LYS B CA 1
ATOM 5306 C C . LYS B 1 290 ? -5.863 17.734 19.609 1 72.88 290 LYS B C 1
ATOM 5308 O O . LYS B 1 290 ? -7.09 17.641 19.688 1 72.88 290 LYS B O 1
ATOM 5313 N N . LYS B 1 291 ? -5.297 18.891 20.062 1 58.72 291 LYS B N 1
ATOM 5314 C CA . LYS B 1 291 ? -6.059 20.062 20.5 1 58.72 291 LYS B CA 1
ATOM 5315 C C . LYS B 1 291 ? -6.953 20.578 19.375 1 58.72 291 LYS B C 1
ATOM 5317 O O . LYS B 1 291 ? -7.961 21.25 19.641 1 58.72 291 LYS B O 1
ATOM 5322 N N . LYS B 1 292 ? -6.633 20.281 18.266 1 51.78 292 LYS B N 1
ATOM 5323 C CA . LYS B 1 292 ? -7.422 20.797 17.156 1 51.78 292 LYS B CA 1
ATOM 5324 C C . LYS B 1 292 ? -8.711 20 16.969 1 51.78 292 LYS B C 1
ATOM 5326 O O . LYS B 1 292 ? -9.477 20.25 16.031 1 51.78 292 LYS B O 1
ATOM 5331 N N . ALA B 1 293 ? -8.945 19.141 17.828 1 47.28 293 ALA B N 1
ATOM 5332 C CA . ALA B 1 293 ? -10.133 18.297 17.781 1 47.28 293 ALA B CA 1
ATOM 5333 C C . ALA B 1 293 ? -11.398 19.094 18.062 1 47.28 293 ALA B C 1
ATOM 5335 O O . ALA B 1 293 ? -11.43 19.922 18.984 1 47.28 293 ALA B O 1
ATOM 5336 N N . ILE B 1 294 ? -12.219 19.344 17.094 1 49.56 294 ILE B N 1
ATOM 5337 C CA . ILE B 1 294 ? -13.523 20 17.016 1 49.56 294 ILE B CA 1
ATOM 5338 C C . ILE B 1 294 ? -14.438 19.453 18.109 1 49.56 294 ILE B C 1
ATOM 5340 O O . ILE B 1 294 ? -14.609 18.234 18.219 1 49.56 294 ILE B O 1
ATOM 5344 N N . ARG B 1 295 ? -14.719 20.297 19.219 1 49.03 295 ARG B N 1
ATOM 5345 C CA . ARG B 1 295 ? -15.703 19.906 20.219 1 49.03 295 ARG B CA 1
ATOM 5346 C C . ARG B 1 295 ? -17.109 19.891 19.641 1 49.03 295 ARG B C 1
ATOM 5348 O O . ARG B 1 295 ? -17.516 20.859 18.984 1 49.03 295 ARG B O 1
ATOM 5355 N N . THR B 1 296 ? -17.703 18.719 19.484 1 49.88 296 THR B N 1
ATOM 5356 C CA . THR B 1 296 ? -19.047 18.594 18.938 1 49.88 296 THR B CA 1
ATOM 5357 C C . THR B 1 296 ? -20.062 18.359 20.062 1 49.88 296 THR B C 1
ATOM 5359 O O . THR B 1 296 ? -19.812 17.594 20.984 1 49.88 296 THR B O 1
ATOM 5362 N N . TYR B 1 297 ? -21.094 19.312 20.234 1 52.62 297 TYR B N 1
ATOM 5363 C CA . TYR B 1 297 ? -22.156 19.188 21.219 1 52.62 297 TYR B CA 1
ATOM 5364 C C . TYR B 1 297 ? -23.453 18.688 20.562 1 52.62 297 TYR B C 1
ATOM 5366 O O . TYR B 1 297 ? -23.859 19.188 19.516 1 52.62 297 TYR B O 1
ATOM 5374 N N . LYS B 1 298 ? -24.016 17.625 21.031 1 54.19 298 LYS B N 1
ATOM 5375 C CA . LYS B 1 298 ? -25.344 17.188 20.594 1 54.19 298 LYS B CA 1
ATOM 5376 C C . LYS B 1 298 ? -26.422 18.141 21.094 1 54.19 298 LYS B C 1
ATOM 5378 O O . LYS B 1 298 ? -26.516 18.406 22.297 1 54.19 298 LYS B O 1
ATOM 5383 N N . ILE B 1 299 ? -27.281 18.797 20.234 1 61 299 ILE B N 1
ATOM 5384 C CA . ILE B 1 299 ? -28.375 19.688 20.609 1 61 299 ILE B CA 1
ATOM 5385 C C . ILE B 1 299 ? -29.672 18.891 20.719 1 61 299 ILE B C 1
ATOM 5387 O O . ILE B 1 299 ? -30.359 18.953 21.734 1 61 299 ILE B O 1
ATOM 5391 N N . ASN B 1 300 ? -30.172 18.078 19.781 1 56.56 300 ASN B N 1
ATOM 5392 C CA . ASN B 1 300 ? -31.297 17.141 19.75 1 56.56 300 ASN B CA 1
ATOM 5393 C C . ASN B 1 300 ? -31.047 16.016 18.734 1 56.56 300 ASN B C 1
ATOM 5395 O O . ASN B 1 300 ? -29.953 15.898 18.188 1 56.56 300 ASN B O 1
ATOM 5399 N N . THR B 1 301 ? -32.125 15.102 18.656 1 53.47 301 THR B N 1
ATOM 5400 C CA . THR B 1 301 ? -31.984 14.016 17.688 1 53.47 301 THR B CA 1
ATOM 5401 C C . THR B 1 301 ? -31.797 14.57 16.281 1 53.47 301 THR B C 1
ATOM 5403 O O . THR B 1 301 ? -32.656 15.25 15.75 1 53.47 301 THR B O 1
ATOM 5406 N N . GLY B 1 302 ? -30.594 14.57 15.68 1 50.38 302 GLY B N 1
ATOM 5407 C CA . GLY B 1 302 ? -30.344 14.992 14.312 1 50.38 302 GLY B CA 1
ATOM 5408 C C . GLY B 1 302 ? -29.609 16.312 14.227 1 50.38 302 GLY B C 1
ATOM 5409 O O . GLY B 1 302 ? -29.312 16.797 13.125 1 50.38 302 GLY B O 1
ATOM 5410 N N . ILE B 1 303 ? -29.562 17.078 15.32 1 55.62 303 ILE B N 1
ATOM 5411 C CA . ILE B 1 303 ? -28.875 18.359 15.281 1 55.62 303 ILE B CA 1
ATOM 5412 C C . ILE B 1 303 ? -27.656 18.312 16.203 1 55.62 303 ILE B C 1
ATOM 5414 O O . ILE B 1 303 ? -27.766 17.969 17.375 1 55.62 303 ILE B O 1
ATOM 5418 N N . MET B 1 304 ? -26.438 18.625 15.664 1 56.38 304 MET B N 1
ATOM 5419 C CA . MET B 1 304 ? -25.188 18.719 16.422 1 56.38 304 MET B CA 1
ATOM 5420 C C . MET B 1 304 ? -24.562 20.094 16.297 1 56.38 304 MET B C 1
ATOM 5422 O O . MET B 1 304 ? -24.656 20.719 15.242 1 56.38 304 MET B O 1
ATOM 5426 N N . LEU B 1 305 ? -24.109 20.672 17.484 1 58.56 305 LEU B N 1
ATOM 5427 C CA . LEU B 1 305 ? -23.328 21.891 17.531 1 58.56 305 LEU B CA 1
ATOM 5428 C C . LEU B 1 305 ? -21.828 21.578 17.578 1 58.56 305 LEU B C 1
ATOM 5430 O O . LEU B 1 305 ? -21.375 20.812 18.422 1 58.56 305 LEU B O 1
ATOM 5434 N N . LYS B 1 306 ? -21.062 21.984 16.578 1 57.5 306 LYS B N 1
ATOM 5435 C CA . LYS B 1 306 ? -19.625 21.781 16.5 1 57.5 306 LYS B CA 1
ATOM 5436 C C . LYS B 1 306 ? -18.875 23.078 16.797 1 57.5 306 LYS B C 1
ATOM 5438 O O . LYS B 1 306 ? -19.141 24.109 16.172 1 57.5 306 LYS B O 1
ATOM 5443 N N . ILE B 1 307 ? -18.062 23.125 17.844 1 53.66 307 ILE B N 1
ATOM 5444 C CA . ILE B 1 307 ? -17.281 24.297 18.25 1 53.66 307 ILE B CA 1
ATOM 5445 C C . ILE B 1 307 ? -15.805 24.016 18.016 1 53.66 307 ILE B C 1
ATOM 5447 O O . ILE B 1 307 ? -15.234 23.094 18.609 1 53.66 307 ILE B O 1
ATOM 5451 N N . SER B 1 308 ? -15.141 24.594 17.062 1 51.88 308 SER B N 1
ATOM 5452 C CA . SER B 1 308 ? -13.75 24.359 16.688 1 51.88 308 SER B CA 1
ATOM 5453 C C . SER B 1 308 ? -12.789 25.016 17.672 1 51.88 308 SER B C 1
ATOM 5455 O O . SER B 1 308 ? -11.633 24.578 17.797 1 51.88 308 SER B O 1
ATOM 5457 N N . ASP B 1 309 ? -13.18 26.172 18.234 1 48.47 309 ASP B N 1
ATOM 5458 C CA . ASP B 1 309 ? -12.367 26.953 19.172 1 48.47 309 ASP B CA 1
ATOM 5459 C C . ASP B 1 309 ? -13.078 27.125 20.5 1 48.47 309 ASP B C 1
ATOM 5461 O O . ASP B 1 309 ? -14.25 27.531 20.547 1 48.47 309 ASP B O 1
ATOM 5465 N N . ILE B 1 310 ? -12.406 26.781 21.516 1 50.5 310 ILE B N 1
ATOM 5466 C CA . ILE B 1 310 ? -12.938 26.875 22.859 1 50.5 310 ILE B CA 1
ATOM 5467 C C . ILE B 1 310 ? -13.477 28.281 23.109 1 50.5 310 ILE B C 1
ATOM 5469 O O . ILE B 1 310 ? -14.484 28.453 23.812 1 50.5 310 ILE B O 1
ATOM 5473 N N . GLY B 1 311 ? -12.914 29.203 22.562 1 54.97 311 GLY B N 1
ATOM 5474 C CA . GLY B 1 311 ? -13.336 30.578 22.766 1 54.97 311 GLY B CA 1
ATOM 5475 C C . GLY B 1 311 ? -14.742 30.844 22.25 1 54.97 311 GLY B C 1
ATOM 5476 O O . GLY B 1 311 ? -15.43 31.734 22.75 1 54.97 311 GLY B O 1
ATOM 5477 N N . ASN B 1 312 ? -15.195 30.016 21.453 1 56.34 312 ASN B N 1
ATOM 5478 C CA . ASN B 1 312 ? -16.5 30.234 20.844 1 56.34 312 ASN B CA 1
ATOM 5479 C C . ASN B 1 312 ? -17.625 29.703 21.719 1 56.34 312 ASN B C 1
ATOM 5481 O O . ASN B 1 312 ? -18.797 29.953 21.438 1 56.34 312 ASN B O 1
ATOM 5485 N N . GLU B 1 313 ? -17.219 29.125 22.672 1 58.28 313 GLU B N 1
ATOM 5486 C CA . GLU B 1 313 ? -18.234 28.641 23.594 1 58.28 313 GLU B CA 1
ATOM 5487 C C . GLU B 1 313 ? -18.938 29.797 24.281 1 58.28 313 GLU B C 1
ATOM 5489 O O . GLU B 1 313 ? -20.094 29.656 24.734 1 58.28 313 GLU B O 1
ATOM 5494 N N . ASN B 1 314 ? -18.281 30.891 24.281 1 57.25 314 ASN B N 1
ATOM 5495 C CA . ASN B 1 314 ? -18.859 32.062 24.906 1 57.25 314 ASN B CA 1
ATOM 5496 C C . ASN B 1 314 ? -20.062 32.594 24.125 1 57.25 314 ASN B C 1
ATOM 5498 O O . ASN B 1 314 ? -20.875 33.344 24.656 1 57.25 314 ASN B O 1
ATOM 5502 N N . ASP B 1 315 ? -20.203 32.156 22.953 1 63.38 315 ASP B N 1
ATOM 5503 C CA . ASP B 1 315 ? -21.281 32.625 22.094 1 63.38 315 ASP B CA 1
ATOM 5504 C C . ASP B 1 315 ? -22.5 31.719 22.203 1 63.38 315 ASP B C 1
ATOM 5506 O O . ASP B 1 315 ? -23.5 31.922 21.516 1 63.38 315 ASP B O 1
ATOM 5510 N N . ILE B 1 316 ? -22.406 30.766 23.109 1 64.75 316 ILE B N 1
ATOM 5511 C CA . ILE B 1 316 ? -23.469 29.766 23.203 1 64.75 316 ILE B CA 1
ATOM 5512 C C . ILE B 1 316 ? -24.062 29.797 24.625 1 64.75 316 ILE B C 1
ATOM 5514 O O . ILE B 1 316 ? -23.328 29.812 25.609 1 64.75 316 ILE B O 1
ATOM 5518 N N . SER B 1 317 ? -25.391 29.938 24.688 1 68.06 317 SER B N 1
ATOM 5519 C CA . SER B 1 317 ? -26.094 29.812 25.953 1 68.06 317 SER B CA 1
ATOM 5520 C C . SER B 1 317 ? -27.312 28.922 25.828 1 68.06 317 SER B C 1
ATOM 5522 O O . SER B 1 317 ? -27.875 28.797 24.734 1 68.06 317 SER B O 1
ATOM 5524 N N . ALA B 1 318 ? -27.672 28.203 26.812 1 72.12 318 ALA B N 1
ATOM 5525 C CA . ALA B 1 318 ? -28.891 27.406 26.875 1 72.12 318 ALA B CA 1
ATOM 5526 C C . ALA B 1 318 ? -29.875 27.984 27.891 1 72.12 318 ALA B C 1
ATOM 5528 O O . ALA B 1 318 ? -29.469 28.531 28.922 1 72.12 318 ALA B O 1
ATOM 5529 N N . TYR B 1 319 ? -31.219 28.031 27.5 1 72.25 319 TYR B N 1
ATOM 5530 C CA . TYR B 1 319 ? -32.25 28.516 28.422 1 72.25 319 TYR B CA 1
ATOM 5531 C C . TYR B 1 319 ? -33.531 27.688 28.312 1 72.25 319 TYR B C 1
ATOM 5533 O O . TYR B 1 319 ? -33.719 26.984 27.312 1 72.25 319 TYR B O 1
ATOM 5541 N N . GLU B 1 320 ? -34.281 27.656 29.312 1 74.38 320 GLU B N 1
ATOM 5542 C CA . GLU B 1 320 ? -35.594 27.062 29.359 1 74.38 320 GLU B CA 1
ATOM 5543 C C . GLU B 1 320 ? -36.688 28.125 29.266 1 74.38 320 GLU B C 1
ATOM 5545 O O . GLU B 1 320 ? -36.625 29.156 29.938 1 74.38 320 GLU B O 1
ATOM 5550 N N . ASP B 1 321 ? -37.719 27.766 28.422 1 66.88 321 ASP B N 1
ATOM 5551 C CA . ASP B 1 321 ? -38.781 28.75 28.312 1 66.88 321 ASP B CA 1
ATOM 5552 C C . ASP B 1 321 ? -39.844 28.547 29.391 1 66.88 321 ASP B C 1
ATOM 5554 O O . ASP B 1 321 ? -39.719 27.672 30.25 1 66.88 321 ASP B O 1
ATOM 5558 N N . ALA B 1 322 ? -40.844 29.484 29.359 1 68.62 322 ALA B N 1
ATOM 5559 C CA . ALA B 1 322 ? -41.875 29.516 30.391 1 68.62 322 ALA B CA 1
ATOM 5560 C C . ALA B 1 322 ? -42.656 28.219 30.422 1 68.62 322 ALA B C 1
ATOM 5562 O O . ALA B 1 322 ? -43.312 27.891 31.422 1 68.62 322 ALA B O 1
ATOM 5563 N N . TYR B 1 323 ? -42.594 27.531 29.328 1 75.38 323 TYR B N 1
ATOM 5564 C CA . TYR B 1 323 ? -43.344 26.297 29.219 1 75.38 323 TYR B CA 1
ATOM 5565 C C . TYR B 1 323 ? -42.469 25.078 29.5 1 75.38 323 TYR B C 1
ATOM 5567 O O . TYR B 1 323 ? -42.906 23.938 29.281 1 75.38 323 TYR B O 1
ATOM 5575 N N . GLY B 1 324 ? -41.312 25.297 29.859 1 73.19 324 GLY B N 1
ATOM 5576 C CA . GLY B 1 324 ? -40.438 24.203 30.25 1 73.19 324 GLY B CA 1
ATOM 5577 C C . GLY B 1 324 ? -39.656 23.625 29.078 1 73.19 324 GLY B C 1
ATOM 5578 O O . GLY B 1 324 ? -39.031 22.578 29.203 1 73.19 324 GLY B O 1
ATOM 5579 N N . LYS B 1 325 ? -39.812 24.203 28.047 1 73.44 325 LYS B N 1
ATOM 5580 C CA . LYS B 1 325 ? -39.062 23.719 26.891 1 73.44 325 LYS B CA 1
ATOM 5581 C C . LYS B 1 325 ? -37.656 24.312 26.875 1 73.44 325 LYS B C 1
ATOM 5583 O O . LYS B 1 325 ? -37.469 25.5 27.156 1 73.44 325 LYS B O 1
ATOM 5588 N N . LYS B 1 326 ? -36.625 23.422 26.484 1 76.5 326 LYS B N 1
ATOM 5589 C CA . LYS B 1 326 ? -35.219 23.797 26.5 1 76.5 326 LYS B CA 1
ATOM 5590 C C . LYS B 1 326 ? -34.75 24.203 25.109 1 76.5 326 LYS B C 1
ATOM 5592 O O . LYS B 1 326 ? -35.125 23.594 24.109 1 76.5 326 LYS B O 1
ATOM 5597 N N . TYR B 1 327 ? -34.031 25.375 25.094 1 72.31 327 TYR B N 1
ATOM 5598 C CA . TYR B 1 327 ? -33.5 25.875 23.844 1 72.31 327 TYR B CA 1
ATOM 5599 C C . TYR B 1 327 ? -32 26.203 23.984 1 72.31 327 TYR B C 1
ATOM 5601 O O . TYR B 1 327 ? -31.547 26.531 25.078 1 72.31 327 TYR B O 1
ATOM 5609 N N . LEU B 1 328 ? -31.188 26.047 22.969 1 73.56 328 LEU B N 1
ATOM 5610 C CA . LEU B 1 328 ? -29.844 26.578 22.797 1 73.56 328 LEU B CA 1
ATOM 5611 C C . LEU B 1 328 ? -29.875 27.891 22 1 73.56 328 LEU B C 1
ATOM 5613 O O . LEU B 1 328 ? -30.547 27.969 20.969 1 73.56 328 LEU B O 1
ATOM 5617 N N . LYS B 1 329 ? -29.422 28.859 22.703 1 69.62 329 LYS B N 1
ATOM 5618 C CA . LYS B 1 329 ? -29.266 30.172 22.078 1 69.62 329 LYS B CA 1
ATOM 5619 C C . LYS B 1 329 ? -27.812 30.406 21.656 1 69.62 329 LYS B C 1
ATOM 5621 O O . LYS B 1 329 ? -26.906 30.359 22.484 1 69.62 329 LYS B O 1
ATOM 5626 N N . ILE B 1 330 ? -27.578 30.516 20.344 1 72 330 ILE B N 1
ATOM 5627 C CA . ILE B 1 330 ? -26.25 30.719 19.797 1 72 330 ILE B CA 1
ATOM 5628 C C . ILE B 1 330 ? -26.188 32.062 19.047 1 72 330 ILE B C 1
ATOM 5630 O O . ILE B 1 330 ? -27.016 32.312 18.188 1 72 330 ILE B O 1
ATOM 5634 N N . ARG B 1 331 ? -25.281 32.906 19.438 1 68.94 331 ARG B N 1
ATOM 5635 C CA . ARG B 1 331 ? -25.094 34.156 18.719 1 68.94 331 ARG B CA 1
ATOM 5636 C C . ARG B 1 331 ? -24.75 33.906 17.25 1 68.94 331 ARG B C 1
ATOM 5638 O O . ARG B 1 331 ? -23.828 33.125 16.938 1 68.94 331 ARG B O 1
ATOM 5645 N N . LEU B 1 332 ? -25.703 34.344 16.375 1 68.75 332 LEU B N 1
ATOM 5646 C CA . LEU B 1 332 ? -25.594 34.125 14.938 1 68.75 332 LEU B CA 1
ATOM 5647 C C . LEU B 1 332 ? -25.031 35.344 14.234 1 68.75 332 LEU B C 1
ATOM 5649 O O . LEU B 1 332 ? -25.5 36.469 14.445 1 68.75 332 LEU B O 1
ATOM 5653 N N . SER B 1 333 ? -23.969 35.125 13.555 1 65.31 333 SER B N 1
ATOM 5654 C CA . SER B 1 333 ? -23.406 36.219 12.773 1 65.31 333 SER B CA 1
ATOM 5655 C C . SER B 1 333 ? -23.484 35.938 11.281 1 65.31 333 SER B C 1
ATOM 5657 O O . SER B 1 333 ? -23.172 36.812 10.461 1 65.31 333 SER B O 1
ATOM 5659 N N . ASP B 1 334 ? -23.797 34.844 10.898 1 63.94 334 ASP B N 1
ATOM 5660 C CA . ASP B 1 334 ? -23.875 34.469 9.484 1 63.94 334 ASP B CA 1
ATOM 5661 C C . ASP B 1 334 ? -25.25 34.844 8.906 1 63.94 334 ASP B C 1
ATOM 5663 O O . ASP B 1 334 ? -26.266 34.281 9.297 1 63.94 334 ASP B O 1
ATOM 5667 N N . ASP B 1 335 ? -25.297 35.688 7.871 1 60.66 335 ASP B N 1
ATOM 5668 C CA . ASP B 1 335 ? -26.531 36.219 7.297 1 60.66 335 ASP B CA 1
ATOM 5669 C C . ASP B 1 335 ? -27.297 35.125 6.543 1 60.66 335 ASP B C 1
ATOM 5671 O O . ASP B 1 335 ? -28.531 35.094 6.57 1 60.66 335 ASP B O 1
ATOM 5675 N N . ARG B 1 336 ? -26.672 34.344 5.891 1 59.19 336 ARG B N 1
ATOM 5676 C CA . ARG B 1 336 ? -27.328 33.281 5.117 1 59.19 336 ARG B CA 1
ATOM 5677 C C . ARG B 1 336 ? -28.078 32.312 6.031 1 59.19 336 ARG B C 1
ATOM 5679 O O . ARG B 1 336 ? -29.203 31.938 5.746 1 59.19 336 ARG B O 1
ATOM 5686 N N . THR B 1 337 ? -27.469 31.922 7.086 1 62.09 337 THR B N 1
ATOM 5687 C CA . THR B 1 337 ? -28.125 31.047 8.047 1 62.09 337 THR B CA 1
ATOM 5688 C C . THR B 1 337 ? -29.328 31.734 8.688 1 62.09 337 THR B C 1
ATOM 5690 O O . THR B 1 337 ? -30.375 31.125 8.883 1 62.09 337 THR B O 1
ATOM 5693 N N . PHE B 1 338 ? -29.156 33.031 8.945 1 62.38 338 PHE B N 1
ATOM 5694 C CA . PHE B 1 338 ? -30.25 33.781 9.508 1 62.38 338 PHE B CA 1
ATOM 5695 C C . PHE B 1 338 ? -31.453 33.812 8.57 1 62.38 338 PHE B C 1
ATOM 5697 O O . PHE B 1 338 ? -32.594 33.562 8.992 1 62.38 338 PHE B O 1
ATOM 5704 N N . GLN B 1 339 ? -31.188 33.969 7.363 1 62.84 339 GLN B N 1
ATOM 5705 C CA . GLN B 1 339 ? -32.281 34.031 6.379 1 62.84 339 GLN B CA 1
ATOM 5706 C C . GLN B 1 339 ? -32.969 32.688 6.234 1 62.84 339 GLN B C 1
ATOM 5708 O O . GLN B 1 339 ? -34.188 32.625 6.035 1 62.84 339 GLN B O 1
ATOM 5713 N N . THR B 1 340 ? -32.188 31.734 6.379 1 61.56 340 THR B N 1
ATOM 5714 C CA . THR B 1 340 ? -32.719 30.375 6.199 1 61.56 340 THR B CA 1
ATOM 5715 C C . THR B 1 340 ? -33.719 30.031 7.301 1 61.56 340 THR B C 1
ATOM 5717 O O . THR B 1 340 ? -34.719 29.344 7.051 1 61.56 340 THR B O 1
ATOM 5720 N N . PHE B 1 341 ? -33.469 30.484 8.445 1 63.34 341 PHE B N 1
ATOM 5721 C CA . PHE B 1 341 ? -34.281 30.047 9.578 1 63.34 341 PHE B CA 1
ATOM 5722 C C . PHE B 1 341 ? -35.125 31.203 10.117 1 63.34 341 PHE B C 1
ATOM 5724 O O . PHE B 1 341 ? -35.844 31.047 11.117 1 63.34 341 PHE B O 1
ATOM 5731 N N . ALA B 1 342 ? -35.062 32.375 9.523 1 59.34 342 ALA B N 1
ATOM 5732 C CA . ALA B 1 342 ? -35.875 33.531 9.914 1 59.34 342 ALA B CA 1
ATOM 5733 C C . ALA B 1 342 ? -37.344 33.25 9.641 1 59.34 342 ALA B C 1
ATOM 5735 O O . ALA B 1 342 ? -37.719 32.844 8.539 1 59.34 342 ALA B O 1
ATOM 5736 N N . ARG B 1 343 ? -38.188 32.875 10.586 1 55.19 343 ARG B N 1
ATOM 5737 C CA . ARG B 1 343 ? -39.625 32.75 10.398 1 55.19 343 ARG B CA 1
ATOM 5738 C C . ARG B 1 343 ? -40.281 34.125 10.312 1 55.19 343 ARG B C 1
ATOM 5740 O O . ARG B 1 343 ? -39.844 35.094 10.938 1 55.19 343 ARG B O 1
ATOM 5747 N N . ASN B 1 344 ? -41.094 34.406 9.297 1 45.16 344 ASN B N 1
ATOM 5748 C CA . ASN B 1 344 ? -41.969 35.562 9.258 1 45.16 344 ASN B CA 1
ATOM 5749 C C . ASN B 1 344 ? -42.75 35.719 10.555 1 45.16 344 ASN B C 1
ATOM 5751 O O . ASN B 1 344 ? -43.156 34.719 11.172 1 45.16 344 ASN B O 1
ATOM 5755 N N . ASN B 1 345 ? -42.625 36.812 11.359 1 39.84 345 ASN B N 1
ATOM 5756 C CA . ASN B 1 345 ? -43.375 37.281 12.531 1 39.84 345 ASN B CA 1
ATOM 5757 C C . ASN B 1 345 ? -44.812 36.812 12.484 1 39.84 345 ASN B C 1
ATOM 5759 O O . ASN B 1 345 ? -45.562 37 13.461 1 39.84 345 ASN B O 1
ATOM 5763 N N . GLU B 1 346 ? -45.469 36.562 11.414 1 37.75 346 GLU B N 1
ATOM 5764 C CA . GLU B 1 346 ? -46.938 36.5 11.531 1 37.75 346 GLU B CA 1
ATOM 5765 C C . GLU B 1 346 ? -47.375 35.281 12.328 1 37.75 346 GLU B C 1
ATOM 5767 O O . GLU B 1 346 ? -48.5 35.219 12.836 1 37.75 346 GLU B O 1
ATOM 5772 N N . ASP B 1 347 ? -46.719 34.188 12.352 1 36 347 ASP B N 1
ATOM 5773 C CA . ASP B 1 347 ? -47.406 33.062 12.984 1 36 347 ASP B CA 1
ATOM 5774 C C . ASP B 1 347 ? -47.188 33.062 14.492 1 36 347 ASP B C 1
ATOM 5776 O O . ASP B 1 347 ? -47.594 32.125 15.188 1 36 347 ASP B O 1
ATOM 5780 N N . ASN B 1 348 ? -46.281 33.781 15.07 1 35.06 348 ASN B N 1
ATOM 5781 C CA . ASN B 1 348 ? -46.281 33.875 16.531 1 35.06 348 ASN B CA 1
ATOM 5782 C C . ASN B 1 348 ? -47.531 34.594 17.031 1 35.06 348 ASN B C 1
ATOM 5784 O O . ASN B 1 348 ? -47.656 34.875 18.234 1 35.06 348 ASN B O 1
ATOM 5788 N N . ARG B 1 349 ? -48.375 35.375 16.203 1 33 349 ARG B N 1
ATOM 5789 C CA . ARG B 1 349 ? -49.562 36 16.797 1 33 349 ARG B CA 1
ATOM 5790 C C . ARG B 1 349 ? -50.625 34.938 17.109 1 33 349 ARG B C 1
ATOM 5792 O O . ARG B 1 349 ? -51.719 35.281 17.578 1 33 349 ARG B O 1
ATOM 5799 N N . GLU B 1 350 ? -50.656 33.75 16.453 1 28.73 350 GLU B N 1
ATOM 5800 C CA . GLU B 1 350 ? -51.938 33.094 16.734 1 28.73 350 GLU B CA 1
ATOM 5801 C C . GLU B 1 350 ? -52 32.562 18.156 1 28.73 350 GLU B C 1
ATOM 5803 O O . GLU B 1 350 ? -53 32.75 18.859 1 28.73 350 GLU B O 1
ATOM 5808 N N . GLU B 1 351 ? -51.281 31.453 18.656 1 26.77 351 GLU B N 1
ATOM 5809 C CA . GLU B 1 351 ? -52 30.984 19.844 1 26.77 351 GLU B CA 1
ATOM 5810 C C . GLU B 1 351 ? -51.625 31.812 21.078 1 26.77 351 GLU B C 1
ATOM 5812 O O . GLU B 1 351 ? -50.469 32.188 21.234 1 26.77 351 GLU B O 1
#

pLDDT: mean 85.03, std 14.56, range [26.2, 98.31]

Radius of gyration: 30.75 Å; Cα contacts (8 Å, |Δi|>4): 1316; chains: 2; bounding box: 95×87×65 Å

Nearest PDB structures (foldseek):
  9be2-assembly1_A-2  TM=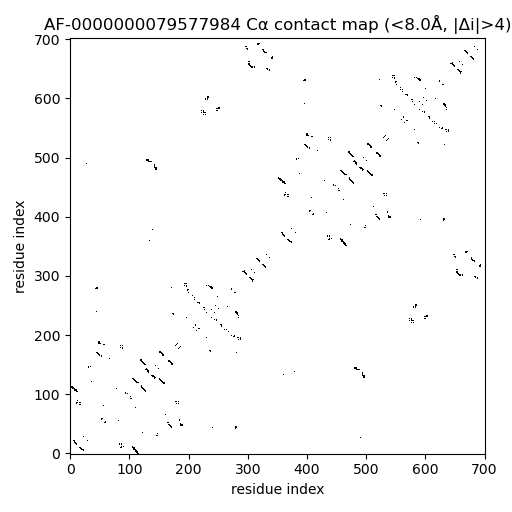4.601E-01  e=1.679E-08  Escherichia coli
  1txo-assembly1_A  TM=2.789E-01  e=3.748E-01  Mycobacterium tuberculosis
  2pop-assembly1_A  TM=3.740E-01  e=2.383E+00  Homo sapiens
  6ihl-assembly1_A  TM=2.281E-01  e=5.692E+00  Staphylococcus aureus
  7ofh-assembly1_A  TM=2.146E-01  e=8.331E+00  Enterobacteria phage f1

Secondary structure (DSSP, 8-state):
-EEEEEEEEEEETTTTEEEEE-GGG-HHHHHHHHHHHHHHHH----EEEEES-SSSHHHHHHHHHHHS---HHHHHHHHHHHHHHHHHHHHHHHHHHGGGT--PPPEEEEEEEEEETTEEEEEEEEEEPEEEEETTT--EEEEEES-GGG--EEEEEE-S-TT-SS-EEEEEESS--HIIIIIIS-EEESS-HHHHHHHHHHHHHHHHHHHHTTT-HHHHHHHHHHHHHHHTB--SSPEEHHHHHIIIIITBPPSS--HHHHHHHHHHHHHHHHHHT--SEE---GGGGTT---EEEEEETTEEEEESSGGGGGGEEEEE-TTS-EEEEEE---HHHHHHHB--GGGGG--/-EEEEEEEEEEETTTTEEEEE-GGG-HHHHHHHHHHHHHHHH----EEEEES-SSSHHHHHHHHHHHS---HHHHHHHHHHHHHHHHHHHHHHHHHHGGGT--PPPEEEEEEEEEETTEEEEEEEEEEPEEEEETTT--EEEEEES-GGG--EEEEEE-S-TT-SS-EEEEEESS--HIIIIIIS-EEESS-HHHHHHHHHHHHHHHHHHHHTTT-HHHHHHHHHHHHHHHTB--SSPEEHHHHHIIIIITBPPSS--HHHHHHHHHHHHHHHHHHT--SEE---GGGGSTT--EEEEEETTEEEEESSGGGGGGEEEEE-TTS-EEEEEE---HHHHHHHB--GGGGG--